Protein AF-A0A660LJW1-F1 (afdb_monomer)

Radius of gyration: 33.24 Å; Cα contacts (8 Å, |Δi|>4): 569; chains: 1; bounding box: 68×83×98 Å

Organism: NCBI:txid166793

Foldseek 3Di:
DDDDDDDAQAQDPPPDDPLSQLVSVCVVVVHDSVVSVVVLVVVCVVVHVSVVVSVVSSLPHYYDDDDPDPPNVVVVVVVCVVVVVVVVLQVLLVVLLVCLQQVNNVVLVVVLVVLVVVCVVCCVPPPDDCSCSSSCSNCVNSVVCVVVVNHAHCDQDEDEAEEAELVVQQVDAAEGRNYEYEYEDQNHDFDQEEEREHHYAYELAAYEYEYHQQADEWEKEKEAEDQVLLVVSCVVVVHPDSDAADAADQADQFDWDADPVNRIIITTHDPDQWDGGYYYYYHYYYSRYYYYYYYDYPPDDCVVPVQPPHDQQDQDDQDDCPPHDPVVSVVSNVVSVVSRVVSVVVNVVRVVRRNTNGDDPPPPPPPPD

InterPro domains:
  IPR007168 Phage shock protein, PspC, N-terminal [PF04024] (8-64)

Sequence (369 aa):
MDEGLPTPITRPRRGRVLGGVCAGLATRWGVPAGRVRLGFVAAGLCFGLGALVYLAAWLIFPAESEDGVTPGQRGIVLLAQTCGALLGLATLAGAGTLATLFGFGWVVVALAAAILVGTLAGWSRLGPSWALLPIGALVLPSAALAVGGVQVDPSTSSVAYSPRAYTELDDQTYKSGLGLLTLDLRDTQLPASGTIDVKVRAGVRRTLVALPHDRCVRVEVVSHAIPDLLQLGALLVGRGTTATPSPVLFNGPGRVAGDQNGSTITFTGPERPVRPGPTLKIDYETAGGELIVRDYPDDVEPRSTPDWPGYRVYVEDRPDTTGLSKAEARRILREWRVRRDEQVEDKARVDRLMDGPCSVPVETRRKRR

pLDDT: mean 73.71, std 15.0, range [37.62, 96.62]

Mean predicted aligned error: 15.89 Å

Solvent-accessible surface area (backbone atoms only — not comparable to full-atom values): 20376 Å² total; per-residue (Å²): 135,85,82,78,74,82,77,77,71,49,30,52,84,79,90,52,88,65,93,12,47,45,52,24,53,16,66,74,71,76,44,66,43,68,59,52,46,52,52,38,52,55,33,29,71,60,83,44,48,21,56,54,53,50,51,50,53,60,67,71,45,56,69,85,82,85,76,102,58,72,68,66,59,60,51,50,51,52,47,52,50,49,52,49,48,52,51,49,34,52,49,41,24,53,50,21,34,55,34,27,30,51,68,42,41,64,58,47,52,52,50,38,47,52,53,48,52,55,45,62,75,39,42,92,78,70,57,85,79,69,70,52,50,56,39,47,35,28,44,54,57,22,50,53,39,60,74,66,66,55,65,46,51,76,47,63,58,69,41,75,47,68,54,61,43,53,70,61,38,60,78,42,76,49,72,19,22,57,10,37,30,36,40,40,39,52,78,28,53,67,63,77,59,59,78,44,54,34,41,35,44,41,22,51,31,50,34,39,38,36,32,38,45,90,48,28,68,43,45,34,36,41,37,41,56,48,72,72,43,17,52,52,28,16,61,76,72,70,46,97,58,65,69,76,54,73,61,47,64,57,42,48,82,44,52,79,47,65,47,99,82,69,42,40,40,37,41,35,42,45,88,60,80,55,52,82,36,20,32,42,37,35,44,36,37,35,19,50,22,36,41,38,39,36,57,40,52,93,91,51,57,58,88,86,45,68,58,63,95,56,73,90,60,76,63,74,75,86,79,86,53,83,95,53,54,78,68,56,39,52,50,53,57,49,58,50,46,58,54,37,54,53,36,50,52,50,23,55,55,41,53,66,65,47,38,46,50,34,52,53,79,79,75,73,77,72,75,87,120

Secondary structure (DSSP, 8-state):
----PPPP--B-STT-SSTTHHHHHHHHHTS-HHHHHHHHHHHHHTTTHHHHHHHHHHHHSPBP--SSS-HHHHHHHHHHHHHHHHHHHHHHHHHHHHHHHTT-HHHHHHHHHHHHHHHHHTHHHH-SSSTHHHHHHHHHHHHHHHHTT-------S-EEE--SBTHHHHH-EEE-TTS-EEEE-TT-B--SSSEEEEEEEE-SS-EEEEEESSS--EEEEEEEE-HHHHHHHHHHHT-S--PPPPPEESSS--EEEE-TTSSEEEEE--SS-B-S--EEEEEEEESSPPEEEEEE-TTS-TTT-TTTT-SPP-PPPPPP-TT--HHHHHHHHHHHHHHHHHHHHHHHHHHHHHTTTTBPP--------

Nearest PDB structures (foldseek):
  7b9f-assembly1_X  TM=2.960E-01  e=8.527E+00  Mycobacterium xenopi RIVM700367

Structure (mmCIF, N/CA/C/O backbone):
data_AF-A0A660LJW1-F1
#
_entry.id   AF-A0A660LJW1-F1
#
loop_
_atom_site.group_PDB
_atom_site.id
_atom_site.type_symbol
_atom_site.label_atom_id
_atom_site.label_alt_id
_atom_site.label_comp_id
_atom_site.label_asym_id
_atom_site.label_entity_id
_atom_site.label_seq_id
_atom_site.pdbx_PDB_ins_code
_atom_site.Cartn_x
_atom_site.Cartn_y
_atom_site.Cartn_z
_atom_site.occupancy
_atom_site.B_iso_or_equiv
_atom_site.auth_seq_id
_atom_site.auth_comp_id
_atom_site.auth_asym_id
_atom_site.auth_atom_id
_atom_site.pdbx_PDB_model_num
ATOM 1 N N . MET A 1 1 ? 41.581 60.548 -31.217 1.00 37.62 1 MET A N 1
ATOM 2 C CA . MET A 1 1 ? 40.989 59.836 -30.068 1.00 37.62 1 MET A CA 1
ATOM 3 C C . MET A 1 1 ? 40.081 58.787 -30.673 1.00 37.62 1 MET A C 1
ATOM 5 O O . MET A 1 1 ? 38.938 59.098 -30.968 1.00 37.62 1 MET A O 1
ATOM 9 N N . ASP A 1 2 ? 40.634 57.615 -30.980 1.00 43.56 2 ASP A N 1
ATOM 10 C CA . ASP A 1 2 ? 39.847 56.482 -31.467 1.00 43.56 2 ASP A CA 1
ATOM 11 C C . ASP A 1 2 ? 39.242 55.788 -30.244 1.00 43.56 2 ASP A C 1
ATOM 13 O O . ASP A 1 2 ? 39.948 55.119 -29.486 1.00 43.56 2 ASP A O 1
ATOM 17 N N . GLU A 1 3 ? 37.950 56.005 -30.000 1.00 49.44 3 GLU A N 1
ATOM 18 C CA . GLU A 1 3 ? 37.189 55.198 -29.047 1.00 49.44 3 GLU A CA 1
ATOM 19 C C . GLU A 1 3 ? 37.073 53.773 -29.602 1.00 49.44 3 GLU A C 1
ATOM 21 O O . GLU A 1 3 ? 36.350 53.503 -30.562 1.00 49.44 3 GLU A O 1
ATOM 26 N N . GLY A 1 4 ? 37.835 52.854 -29.007 1.00 47.69 4 GLY A N 1
ATOM 27 C CA . GLY A 1 4 ? 37.787 51.433 -29.321 1.00 47.69 4 GLY A CA 1
ATOM 28 C C . GLY A 1 4 ? 36.419 50.847 -28.983 1.00 47.69 4 GLY A C 1
ATOM 29 O O . GLY A 1 4 ? 36.079 50.672 -27.813 1.00 47.69 4 GLY A O 1
ATOM 30 N N . LEU A 1 5 ? 35.644 50.509 -30.013 1.00 51.53 5 LEU A N 1
ATOM 31 C CA . LEU A 1 5 ? 34.421 49.726 -29.861 1.00 51.53 5 LEU A CA 1
ATOM 32 C C . LEU A 1 5 ? 34.746 48.372 -29.194 1.00 51.53 5 LEU A C 1
ATOM 34 O O . LEU A 1 5 ? 35.740 47.734 -29.559 1.00 51.53 5 LEU A O 1
ATOM 38 N N . PRO A 1 6 ? 33.926 47.901 -28.234 1.00 52.47 6 PRO A N 1
ATOM 39 C CA . PRO A 1 6 ? 34.160 46.637 -27.547 1.00 52.47 6 PRO A CA 1
ATOM 40 C C . PRO A 1 6 ? 34.146 45.476 -28.547 1.00 52.47 6 PRO A C 1
ATOM 42 O O . PRO A 1 6 ? 33.169 45.262 -29.266 1.00 52.47 6 PRO A O 1
ATOM 45 N N . THR A 1 7 ? 35.238 44.714 -28.586 1.00 59.91 7 THR A N 1
ATOM 46 C CA . THR A 1 7 ? 35.383 43.559 -29.473 1.00 59.91 7 THR A CA 1
ATOM 47 C C . THR A 1 7 ? 34.327 42.494 -29.141 1.00 59.91 7 THR A C 1
ATOM 49 O O . THR A 1 7 ? 34.194 42.092 -27.978 1.00 59.91 7 THR A O 1
ATOM 52 N N . PRO A 1 8 ? 33.550 42.017 -30.134 1.00 54.56 8 PRO A N 1
ATOM 53 C CA . PRO A 1 8 ? 32.599 40.933 -29.931 1.00 54.56 8 PRO A CA 1
ATOM 54 C C . PRO A 1 8 ? 33.313 39.689 -29.407 1.00 54.56 8 PRO A C 1
ATOM 56 O O . PRO A 1 8 ? 34.402 39.344 -29.863 1.00 54.56 8 PRO A O 1
ATOM 59 N N . ILE A 1 9 ? 32.696 38.990 -28.456 1.00 52.69 9 ILE A N 1
ATOM 60 C CA . ILE A 1 9 ? 33.258 37.747 -27.931 1.00 52.69 9 ILE A CA 1
ATOM 61 C C . ILE A 1 9 ? 33.180 36.656 -29.011 1.00 52.69 9 ILE A C 1
ATOM 63 O O . ILE A 1 9 ? 32.121 36.111 -29.323 1.00 52.69 9 ILE A O 1
ATOM 67 N N . THR A 1 10 ? 34.321 36.362 -29.620 1.00 55.28 10 THR A N 1
ATOM 68 C CA . THR A 1 10 ? 34.479 35.302 -30.616 1.00 55.28 10 THR A CA 1
ATOM 69 C C . THR A 1 10 ? 35.033 34.045 -29.950 1.00 55.28 10 THR A C 1
ATOM 71 O O . THR A 1 10 ? 35.616 34.091 -28.863 1.00 55.28 10 THR A O 1
ATOM 74 N N . ARG A 1 11 ? 34.812 32.877 -30.563 1.00 55.47 11 ARG A N 1
ATOM 75 C CA . ARG A 1 11 ? 35.384 31.605 -30.093 1.00 55.47 11 ARG A CA 1
ATOM 76 C C . ARG A 1 11 ? 36.702 31.314 -30.827 1.00 55.47 11 ARG A C 1
ATOM 78 O O . ARG A 1 11 ? 36.644 30.797 -31.945 1.00 55.47 11 ARG A O 1
ATOM 85 N N . PRO A 1 12 ? 37.878 31.603 -30.232 1.00 58.91 12 PRO A N 1
ATOM 86 C CA . PRO A 1 12 ? 39.160 31.480 -30.924 1.00 58.91 12 PRO A CA 1
ATOM 87 C C . PRO A 1 12 ? 39.506 30.019 -31.251 1.00 58.91 12 PRO A C 1
ATOM 89 O O . PRO A 1 12 ? 39.289 29.104 -30.449 1.00 58.91 12 PRO A O 1
ATOM 92 N N . ARG A 1 13 ? 40.072 29.785 -32.445 1.00 54.31 13 ARG A N 1
ATOM 93 C CA . ARG A 1 13 ? 40.434 28.436 -32.931 1.00 54.31 13 ARG A CA 1
ATOM 94 C C . ARG A 1 13 ? 41.690 27.856 -32.260 1.00 54.31 13 ARG A C 1
ATOM 96 O O . ARG A 1 13 ? 41.820 26.635 -32.181 1.00 54.31 13 ARG A O 1
ATOM 103 N N . ARG A 1 14 ? 42.601 28.698 -31.758 1.00 46.12 14 ARG A N 1
ATOM 104 C CA . ARG A 1 14 ? 43.892 28.287 -31.171 1.00 46.12 14 ARG A CA 1
ATOM 105 C C . ARG A 1 14 ? 43.759 28.094 -29.650 1.00 46.12 14 ARG A C 1
ATOM 107 O O . ARG A 1 14 ? 43.280 28.985 -28.960 1.00 46.12 14 ARG A O 1
ATOM 114 N N . GLY A 1 15 ? 44.150 26.923 -29.127 1.00 51.28 15 GLY A N 1
ATOM 115 C CA . GLY A 1 15 ? 44.057 26.578 -27.691 1.00 51.28 15 GLY A CA 1
ATOM 116 C C . GLY A 1 15 ? 42.735 25.929 -27.228 1.00 51.28 15 GLY A C 1
ATOM 117 O O . GLY A 1 15 ? 42.490 25.807 -26.022 1.00 51.28 15 GLY A O 1
ATOM 118 N N . ARG A 1 16 ? 41.868 25.505 -28.164 1.00 50.56 16 ARG A N 1
ATOM 119 C CA . ARG A 1 16 ? 40.572 24.860 -27.873 1.00 50.56 16 ARG A CA 1
ATOM 120 C C . ARG A 1 16 ? 40.727 23.371 -27.531 1.00 50.56 16 ARG A C 1
ATOM 122 O O . ARG A 1 16 ? 41.454 22.659 -28.209 1.00 50.56 16 ARG A O 1
ATOM 129 N N . VAL A 1 17 ? 39.998 22.911 -26.512 1.00 53.66 17 VAL A N 1
ATOM 130 C CA . VAL A 1 17 ? 39.862 21.477 -26.168 1.00 53.66 17 VAL A CA 1
ATOM 131 C C . VAL A 1 17 ? 38.429 21.012 -26.443 1.00 53.66 17 VAL A C 1
ATOM 133 O O . VAL A 1 17 ? 38.215 20.051 -27.164 1.00 53.66 17 VAL A O 1
ATOM 136 N N . LEU A 1 18 ? 37.438 21.775 -25.975 1.00 51.78 18 LEU A N 1
ATOM 137 C CA . LEU A 1 18 ? 36.019 21.628 -26.311 1.00 51.78 18 LEU A CA 1
ATOM 138 C C . LEU A 1 18 ? 35.507 23.002 -26.749 1.00 51.78 18 LEU A C 1
ATOM 140 O O . LEU A 1 18 ? 35.718 23.975 -26.026 1.00 51.78 18 LEU A O 1
ATOM 144 N N . GLY A 1 19 ? 34.939 23.114 -27.953 1.00 56.09 19 GLY A N 1
ATOM 145 C CA . GLY A 1 19 ? 34.103 24.232 -28.427 1.00 56.09 19 GLY A CA 1
ATOM 146 C C . GLY A 1 19 ? 34.627 25.681 -28.387 1.00 56.09 19 GLY A C 1
ATOM 147 O O . GLY A 1 19 ? 33.924 26.554 -28.877 1.00 56.09 19 GLY A O 1
ATOM 148 N N . GLY A 1 20 ? 35.796 25.978 -27.809 1.00 61.25 20 GLY A N 1
ATOM 149 C CA . GLY A 1 20 ? 36.365 27.330 -27.674 1.00 61.25 20 GLY A CA 1
ATOM 150 C C . GLY A 1 20 ? 35.711 28.237 -26.616 1.00 61.25 20 GLY A C 1
ATOM 151 O O . GLY A 1 20 ? 36.158 29.364 -26.444 1.00 61.25 20 GLY A O 1
ATOM 152 N N . VAL A 1 21 ? 34.697 27.770 -25.871 1.00 66.12 21 VAL A N 1
ATOM 153 C CA . VAL A 1 21 ? 33.864 28.609 -24.973 1.00 66.12 21 VAL A CA 1
ATOM 154 C C . VAL A 1 21 ? 34.627 29.102 -23.744 1.00 66.12 21 VAL A C 1
ATOM 156 O O . VAL A 1 21 ? 34.670 30.302 -23.495 1.00 66.12 21 VAL A O 1
ATOM 159 N N . CYS A 1 22 ? 35.304 28.209 -23.009 1.00 65.12 22 CYS A N 1
ATOM 160 C CA . CYS A 1 22 ? 36.136 28.621 -21.869 1.00 65.12 22 CYS A CA 1
ATOM 161 C C . CYS A 1 22 ? 37.319 29.495 -22.303 1.00 65.12 22 CYS A C 1
ATOM 163 O O . CYS A 1 22 ? 37.795 30.287 -21.503 1.00 65.12 22 CYS A O 1
ATOM 165 N N . ALA A 1 23 ? 37.804 29.335 -23.541 1.00 63.12 23 ALA A N 1
ATOM 166 C CA . ALA A 1 23 ? 38.873 30.164 -24.090 1.00 63.12 23 ALA A CA 1
ATOM 167 C C . ALA A 1 23 ? 38.353 31.569 -24.439 1.00 63.12 23 ALA A C 1
ATOM 169 O O . ALA A 1 23 ? 38.979 32.542 -24.047 1.00 63.12 23 ALA A O 1
ATOM 170 N N . GLY A 1 24 ? 37.170 31.682 -25.055 1.00 66.56 24 GLY A N 1
ATOM 171 C CA . GLY A 1 24 ? 36.518 32.970 -25.319 1.00 66.56 24 GLY A CA 1
ATOM 172 C C . GLY A 1 24 ? 36.139 33.734 -24.043 1.00 66.56 24 GLY A C 1
ATOM 173 O O . GLY A 1 24 ? 36.401 34.931 -23.944 1.00 66.56 24 GLY A O 1
ATOM 174 N N . LEU A 1 25 ? 35.601 33.045 -23.024 1.00 67.50 25 LEU A N 1
ATOM 175 C CA . LEU A 1 25 ? 35.325 33.641 -21.704 1.00 67.50 25 LEU A CA 1
ATOM 176 C C . LEU A 1 25 ? 36.611 34.089 -20.992 1.00 67.50 25 LEU A C 1
ATOM 178 O O . LEU A 1 25 ? 36.651 35.169 -20.411 1.00 67.50 25 LEU A O 1
ATOM 182 N N . ALA A 1 26 ? 37.670 33.278 -21.062 1.00 66.88 26 ALA A N 1
ATOM 183 C CA . ALA A 1 26 ? 38.978 33.591 -20.490 1.00 66.88 26 ALA A CA 1
ATOM 184 C C . ALA A 1 26 ? 39.617 34.832 -21.126 1.00 66.88 26 ALA A C 1
ATOM 186 O O . ALA A 1 26 ? 40.123 35.690 -20.408 1.00 66.88 26 ALA A O 1
ATOM 187 N N . THR A 1 27 ? 39.540 34.959 -22.454 1.00 69.00 27 THR A N 1
ATOM 188 C CA . THR A 1 27 ? 40.041 36.131 -23.183 1.00 69.00 27 THR A CA 1
ATOM 189 C C . THR A 1 27 ? 39.244 37.391 -22.847 1.00 69.00 27 THR A C 1
ATOM 191 O O . THR A 1 27 ? 39.839 38.452 -22.692 1.00 69.00 27 THR A O 1
ATOM 194 N N . ARG A 1 28 ? 37.920 37.284 -22.660 1.00 65.25 28 ARG A N 1
ATOM 195 C CA . ARG A 1 28 ? 37.071 38.429 -22.290 1.00 65.25 28 ARG A CA 1
ATOM 196 C C . ARG A 1 28 ? 37.267 38.895 -20.846 1.00 65.25 28 ARG A C 1
ATOM 198 O O . ARG A 1 28 ? 37.191 40.089 -20.585 1.00 65.25 28 ARG A O 1
ATOM 205 N N . TRP A 1 29 ? 37.490 37.974 -19.911 1.00 68.75 29 TRP A N 1
ATOM 206 C CA . TRP A 1 29 ? 37.665 38.296 -18.488 1.00 68.75 29 TRP A CA 1
ATOM 207 C C . TRP A 1 29 ? 39.131 38.418 -18.049 1.00 68.75 29 TRP A C 1
ATOM 209 O O . TRP A 1 29 ? 39.391 38.650 -16.872 1.00 68.75 29 TRP A O 1
ATOM 219 N N . GLY A 1 30 ? 40.095 38.248 -18.961 1.00 66.12 30 GLY A N 1
ATOM 220 C CA . GLY A 1 30 ? 41.529 38.366 -18.665 1.00 66.12 30 GLY A CA 1
ATOM 221 C C . GLY A 1 30 ? 42.071 37.309 -17.693 1.00 66.12 30 GLY A C 1
ATOM 222 O O . GLY A 1 30 ? 43.114 37.510 -17.076 1.00 66.12 30 GLY A O 1
ATOM 223 N N . VAL A 1 31 ? 41.372 36.182 -17.524 1.00 77.62 31 VAL A N 1
ATOM 224 C CA . VAL A 1 31 ? 41.742 35.101 -16.593 1.00 77.62 31 VAL A CA 1
ATOM 225 C C . VAL A 1 31 ? 42.247 33.863 -17.334 1.00 77.62 31 VAL A C 1
ATOM 227 O O . VAL A 1 31 ? 41.792 33.581 -18.439 1.00 77.62 31 VAL A O 1
ATOM 230 N N . PRO A 1 32 ? 43.139 33.049 -16.734 1.00 74.19 32 PRO A N 1
ATOM 231 C CA . PRO A 1 32 ? 43.607 31.812 -17.350 1.00 74.19 32 PRO A CA 1
ATOM 232 C C . PRO A 1 32 ? 42.457 30.834 -17.613 1.00 74.19 32 PRO A C 1
ATOM 234 O O . PRO A 1 32 ? 41.677 30.517 -16.710 1.00 74.19 32 PRO A O 1
ATOM 237 N N . ALA A 1 33 ? 42.409 30.264 -18.821 1.00 67.81 33 ALA A N 1
ATOM 238 C CA . ALA A 1 33 ? 41.360 29.330 -19.241 1.00 67.81 33 ALA A CA 1
ATOM 239 C C . ALA A 1 33 ? 41.223 28.092 -18.334 1.00 67.81 33 ALA A C 1
ATOM 241 O O . ALA A 1 33 ? 40.142 27.511 -18.254 1.00 67.81 33 ALA A O 1
ATOM 242 N N . GLY A 1 34 ? 42.285 27.710 -17.615 1.00 71.56 34 GLY A N 1
ATOM 243 C CA . GLY A 1 34 ? 42.247 26.640 -16.614 1.00 71.56 34 GLY A CA 1
ATOM 244 C C . GLY A 1 34 ? 41.282 26.919 -15.455 1.00 71.56 34 GLY A C 1
ATOM 245 O O . GLY A 1 34 ? 40.525 26.030 -15.075 1.00 71.56 34 GLY A O 1
ATOM 246 N N . ARG A 1 35 ? 41.223 28.160 -14.948 1.00 70.88 35 ARG A N 1
ATOM 247 C CA . ARG A 1 35 ? 40.317 28.535 -13.844 1.00 70.88 35 ARG A CA 1
ATOM 248 C C . ARG A 1 35 ? 38.851 28.545 -14.283 1.00 70.88 35 ARG A C 1
ATOM 250 O O . ARG A 1 35 ? 37.991 28.057 -13.558 1.00 70.88 35 ARG A O 1
ATOM 257 N N . VAL A 1 36 ? 38.577 29.012 -15.503 1.00 70.31 36 VAL A N 1
ATOM 258 C CA . VAL A 1 36 ? 37.226 28.999 -16.095 1.00 70.31 36 VAL A CA 1
ATOM 259 C C . VAL A 1 36 ? 36.734 27.562 -16.311 1.00 70.31 36 VAL A C 1
ATOM 261 O O . VAL A 1 36 ? 35.575 27.258 -16.048 1.00 70.31 36 VAL A O 1
ATOM 264 N N . ARG A 1 37 ? 37.618 26.649 -16.738 1.00 73.94 37 ARG A N 1
ATOM 265 C CA . ARG A 1 37 ? 37.298 25.215 -16.865 1.00 73.94 37 ARG A CA 1
ATOM 266 C C . ARG A 1 37 ? 36.974 24.585 -15.510 1.00 73.94 37 ARG A C 1
ATOM 268 O O . ARG A 1 37 ? 35.975 23.883 -15.410 1.00 73.94 37 ARG A O 1
ATOM 275 N N . LEU A 1 38 ? 37.773 24.872 -14.480 1.00 70.06 38 LEU A N 1
ATOM 276 C CA . LEU A 1 38 ? 37.543 24.353 -13.129 1.00 70.06 38 LEU A CA 1
ATOM 277 C C . LEU A 1 38 ? 36.191 24.819 -12.562 1.00 70.06 38 LEU A C 1
ATOM 279 O O . LEU A 1 38 ? 35.470 24.015 -11.983 1.00 70.06 38 LEU A O 1
ATOM 283 N N . GLY A 1 39 ? 35.806 26.076 -12.809 1.00 67.75 39 GLY A N 1
ATOM 284 C CA . GLY A 1 39 ? 34.490 26.600 -12.425 1.00 67.75 39 GLY A CA 1
ATOM 285 C C . GLY A 1 39 ? 33.321 25.866 -13.093 1.00 67.75 39 GLY A C 1
ATOM 286 O O . GLY A 1 39 ? 32.353 25.519 -12.424 1.00 67.75 39 GLY A O 1
ATOM 287 N N . PHE A 1 40 ? 33.426 25.554 -14.390 1.00 64.44 40 PHE A N 1
ATOM 288 C CA . PHE A 1 40 ? 32.404 24.777 -15.105 1.00 64.44 40 PHE A CA 1
ATOM 289 C C . PHE A 1 40 ? 32.314 23.323 -14.634 1.00 64.44 40 PHE A C 1
ATOM 291 O O . PHE A 1 40 ? 31.214 22.783 -14.541 1.00 64.44 40 PHE A O 1
ATOM 298 N N . VAL A 1 41 ? 33.448 22.696 -14.314 1.00 64.25 41 VAL A N 1
ATOM 299 C CA . VAL A 1 41 ? 33.479 21.335 -13.757 1.00 64.25 41 VAL A CA 1
ATOM 300 C C . VAL A 1 41 ? 32.855 21.311 -12.360 1.00 64.25 41 VAL A C 1
ATOM 302 O O . VAL A 1 41 ? 32.009 20.462 -12.092 1.00 64.25 41 VAL A O 1
ATOM 305 N N . ALA A 1 42 ? 33.182 22.280 -11.501 1.00 62.78 42 ALA A N 1
ATOM 306 C CA . ALA A 1 42 ? 32.566 22.416 -10.181 1.00 62.78 42 ALA A CA 1
ATOM 307 C C . ALA A 1 42 ? 31.045 22.656 -10.274 1.00 62.78 42 ALA A C 1
ATOM 309 O O . ALA A 1 42 ? 30.272 22.001 -9.580 1.00 62.78 42 ALA A O 1
ATOM 310 N N . ALA A 1 43 ? 30.593 23.515 -11.194 1.00 55.72 43 ALA A N 1
ATOM 311 C CA . ALA A 1 43 ? 29.168 23.733 -11.459 1.00 55.72 43 ALA A CA 1
ATOM 312 C C . ALA A 1 43 ? 28.473 22.520 -12.112 1.00 55.72 43 ALA A C 1
ATOM 314 O O . ALA A 1 43 ? 27.260 22.367 -12.004 1.00 55.72 43 ALA A O 1
ATOM 315 N N . GLY A 1 44 ? 29.214 21.660 -12.814 1.00 54.19 44 GLY A N 1
ATOM 316 C CA . GLY A 1 44 ? 28.711 20.390 -13.340 1.00 54.19 44 GLY A CA 1
ATOM 317 C C . GLY A 1 44 ? 28.499 19.346 -12.243 1.00 54.19 44 GLY A C 1
ATOM 318 O O . GLY A 1 44 ? 27.536 18.589 -12.300 1.00 54.19 44 GLY A O 1
ATOM 319 N N . LEU A 1 45 ? 29.346 19.341 -11.214 1.00 47.00 45 LEU A N 1
ATOM 320 C CA . LEU A 1 45 ? 29.197 18.460 -10.053 1.00 47.00 45 LEU A CA 1
ATOM 321 C C . LEU A 1 45 ? 28.027 18.884 -9.146 1.00 47.00 45 LEU A C 1
ATOM 323 O O . LEU A 1 45 ? 27.356 18.030 -8.574 1.00 47.00 45 LEU A O 1
ATOM 327 N N . CYS A 1 46 ? 27.712 20.180 -9.083 1.00 39.31 46 CYS A N 1
ATOM 328 C CA . CYS A 1 46 ? 26.512 20.696 -8.420 1.00 39.31 46 CYS A CA 1
ATOM 329 C C . CYS A 1 46 ? 25.287 20.650 -9.354 1.00 39.31 46 CYS A C 1
ATOM 331 O O . CYS A 1 46 ? 24.918 21.665 -9.939 1.00 39.31 46 CYS A O 1
ATOM 333 N N . PHE A 1 47 ? 24.638 19.486 -9.475 1.00 39.75 47 PHE A N 1
ATOM 334 C CA . PHE A 1 47 ? 23.391 19.284 -10.246 1.00 39.75 47 PHE A CA 1
ATOM 335 C C . PHE A 1 47 ? 23.505 19.359 -11.785 1.00 39.75 47 PHE A C 1
ATOM 337 O O . PHE A 1 47 ? 22.504 19.543 -12.473 1.00 39.75 47 PHE A O 1
ATOM 344 N N . GLY A 1 48 ? 24.695 19.207 -12.377 1.00 49.66 48 GLY A N 1
ATOM 345 C CA . GLY A 1 48 ? 24.844 19.186 -13.843 1.00 49.66 48 GLY A CA 1
ATOM 346 C C . GLY A 1 48 ? 24.670 20.549 -14.526 1.00 49.66 48 GLY A C 1
ATOM 347 O O . GLY A 1 48 ? 24.751 20.640 -15.754 1.00 49.66 48 GLY A O 1
ATOM 348 N N . LEU A 1 49 ? 24.488 21.627 -13.754 1.00 50.84 49 LEU A N 1
ATOM 349 C CA . LEU A 1 49 ? 24.201 22.972 -14.257 1.00 50.84 49 LEU A CA 1
ATOM 350 C C . LEU A 1 49 ? 25.333 23.513 -15.147 1.00 50.84 49 LEU A C 1
ATOM 352 O O . LEU A 1 49 ? 25.087 24.199 -16.139 1.00 50.84 49 LEU A O 1
ATOM 356 N N . GLY A 1 50 ? 26.581 23.152 -14.833 1.00 59.06 50 GLY A N 1
ATOM 357 C CA . GLY A 1 50 ? 27.757 23.533 -15.615 1.00 59.06 50 GLY A CA 1
ATOM 358 C C . GLY A 1 50 ? 27.699 23.060 -17.070 1.00 59.06 50 GLY A C 1
ATOM 359 O O . GLY A 1 50 ? 28.047 23.820 -17.971 1.00 59.06 50 GLY A O 1
ATOM 360 N N . ALA A 1 51 ? 27.190 21.853 -17.333 1.00 58.84 51 ALA A N 1
ATOM 361 C CA . ALA A 1 51 ? 27.036 21.350 -18.699 1.00 58.84 51 ALA A CA 1
ATOM 362 C C . ALA A 1 51 ? 25.976 22.141 -19.485 1.00 58.84 51 ALA A C 1
ATOM 364 O O . ALA A 1 51 ? 26.204 22.486 -20.646 1.00 58.84 51 ALA A O 1
ATOM 365 N N . LEU A 1 52 ? 24.859 22.496 -18.843 1.00 51.72 52 LEU A N 1
ATOM 366 C CA . LEU A 1 52 ? 23.777 23.271 -19.459 1.00 51.72 52 LEU A CA 1
ATOM 367 C C . LEU A 1 52 ? 24.208 24.707 -19.786 1.00 51.72 52 LEU A C 1
ATOM 369 O O . LEU A 1 52 ? 23.993 25.179 -20.902 1.00 51.72 52 LEU A O 1
ATOM 373 N N . VAL A 1 53 ? 24.878 25.388 -18.851 1.00 63.56 53 VAL A N 1
ATOM 374 C CA . VAL A 1 53 ? 25.395 26.750 -19.073 1.00 63.56 53 VAL A CA 1
ATOM 375 C C . VAL A 1 53 ? 26.487 26.750 -20.145 1.00 63.56 53 VAL A C 1
ATOM 377 O O . VAL A 1 53 ? 26.554 27.663 -20.969 1.00 63.56 53 VAL A O 1
ATOM 380 N N . TYR A 1 54 ? 27.320 25.708 -20.184 1.00 61.31 54 TYR A N 1
ATOM 381 C CA . TYR A 1 54 ? 28.353 25.566 -21.204 1.00 61.31 54 TYR A CA 1
ATOM 382 C C . TYR A 1 54 ? 27.743 25.385 -22.600 1.00 61.31 54 TYR A C 1
ATOM 384 O O . TYR A 1 54 ? 28.185 26.032 -23.548 1.00 61.31 54 TYR A O 1
ATOM 392 N N . LEU A 1 55 ? 26.692 24.568 -22.715 1.00 54.91 55 LEU A N 1
ATOM 393 C CA . LEU A 1 55 ? 25.900 24.397 -23.937 1.00 54.91 55 LEU A CA 1
ATOM 394 C C . LEU A 1 55 ? 25.217 25.701 -24.374 1.00 54.91 55 LEU A C 1
ATOM 396 O O . LEU A 1 55 ? 25.267 26.041 -25.554 1.00 54.91 55 LEU A O 1
ATOM 400 N N . ALA A 1 56 ? 24.653 26.472 -23.440 1.00 56.81 56 ALA A N 1
ATOM 401 C CA . ALA A 1 56 ? 24.043 27.770 -23.735 1.00 56.81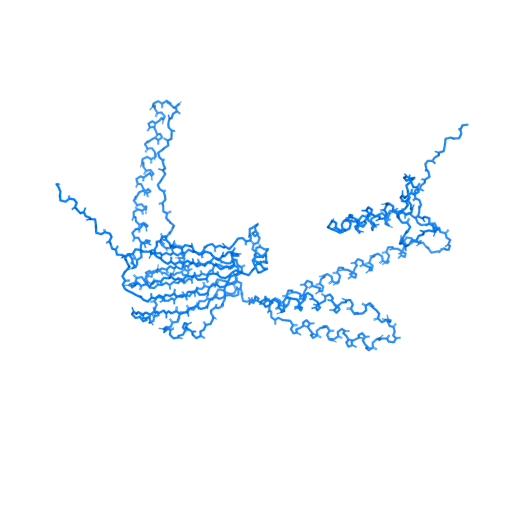 56 ALA A CA 1
ATOM 402 C C . ALA A 1 56 ? 25.075 28.797 -24.240 1.00 56.81 56 ALA A C 1
ATOM 404 O O . ALA A 1 56 ? 24.865 29.457 -25.255 1.00 56.81 56 ALA A O 1
ATOM 405 N N . ALA A 1 57 ? 26.244 28.889 -23.603 1.00 59.59 57 ALA A N 1
ATOM 406 C CA . ALA A 1 57 ? 27.334 29.747 -24.069 1.00 59.59 57 ALA A CA 1
ATOM 407 C C . ALA A 1 57 ? 27.914 29.270 -25.418 1.00 59.59 57 ALA A C 1
ATOM 409 O O . ALA A 1 57 ? 28.334 30.075 -26.253 1.00 59.59 57 ALA A O 1
ATOM 410 N N . TRP A 1 58 ? 27.890 27.958 -25.669 1.00 59.44 58 TRP A N 1
ATOM 411 C CA . TRP A 1 58 ? 28.228 27.360 -26.960 1.00 59.44 58 TRP A CA 1
ATOM 412 C C . TRP A 1 58 ? 27.169 27.633 -28.045 1.00 59.44 58 TRP A C 1
ATOM 414 O O . TRP A 1 58 ? 27.497 27.547 -29.224 1.00 59.44 58 TRP A O 1
ATOM 424 N N . LEU A 1 59 ? 25.935 27.992 -27.690 1.00 52.53 59 LEU A N 1
ATOM 425 C CA . LEU A 1 59 ? 24.872 28.387 -28.621 1.00 52.53 59 LEU A CA 1
ATOM 426 C C . LEU A 1 59 ? 24.984 29.866 -29.030 1.00 52.53 59 LEU A C 1
ATOM 428 O O . LEU A 1 59 ? 24.713 30.211 -30.176 1.00 52.53 59 LEU A O 1
ATOM 432 N N . ILE A 1 60 ? 25.407 30.731 -28.101 1.00 53.97 60 ILE A N 1
ATOM 433 C CA . ILE A 1 60 ? 25.349 32.195 -28.260 1.00 53.97 60 ILE A CA 1
ATOM 434 C C . ILE A 1 60 ? 26.554 32.767 -29.026 1.00 53.97 60 ILE A C 1
ATOM 436 O O . ILE A 1 60 ? 26.398 33.722 -29.784 1.00 53.97 60 ILE A O 1
ATOM 440 N N . PHE A 1 61 ? 27.766 32.228 -28.850 1.00 56.81 61 PHE A N 1
ATOM 441 C CA . PHE A 1 61 ? 28.966 32.864 -29.418 1.00 56.81 61 PHE A CA 1
ATOM 442 C C . PHE A 1 61 ? 29.269 32.399 -30.850 1.00 56.81 61 PHE A C 1
ATOM 444 O O . PHE A 1 61 ? 29.330 31.206 -31.083 1.00 56.81 61 PHE A O 1
ATOM 451 N N . PRO A 1 62 ? 29.528 33.251 -31.845 1.00 51.38 62 PRO A N 1
ATOM 452 C CA . PRO A 1 62 ? 29.883 32.797 -33.196 1.00 51.38 62 PRO A CA 1
ATOM 453 C C . PRO A 1 62 ? 31.321 32.236 -33.283 1.00 51.38 62 PRO A C 1
ATOM 455 O O . PRO A 1 62 ? 32.196 32.590 -32.487 1.00 51.38 62 PRO A O 1
ATOM 458 N N . ALA A 1 63 ? 31.569 31.331 -34.239 1.00 52.81 63 ALA A N 1
ATOM 459 C CA . ALA A 1 63 ? 32.898 30.780 -34.538 1.00 52.81 63 ALA A CA 1
ATOM 460 C C . ALA A 1 63 ? 33.507 31.458 -35.780 1.00 52.81 63 ALA A C 1
ATOM 462 O O . ALA A 1 63 ? 32.804 31.704 -36.753 1.00 52.81 63 ALA A O 1
ATOM 463 N N . GLU A 1 64 ? 34.812 31.732 -35.753 1.00 49.25 64 GLU A N 1
ATOM 464 C CA . GLU A 1 64 ? 35.575 32.389 -36.832 1.00 49.25 64 GLU A CA 1
ATOM 465 C C . GLU A 1 64 ? 35.636 31.490 -38.092 1.00 49.25 64 GLU A C 1
ATOM 467 O O . GLU A 1 64 ? 35.910 30.289 -37.961 1.00 49.25 64 GLU A O 1
ATOM 472 N N . SER A 1 65 ? 35.334 32.018 -39.288 1.00 46.28 65 SER A N 1
ATOM 473 C CA . SER A 1 65 ? 34.977 31.259 -40.510 1.00 46.28 65 SER A CA 1
ATOM 474 C C . SER A 1 65 ? 35.950 31.412 -41.690 1.00 46.28 65 SER A C 1
ATOM 476 O O . SER A 1 65 ? 36.364 32.529 -41.965 1.00 46.28 65 SER A O 1
ATOM 478 N N . GLU A 1 66 ? 36.151 30.327 -42.451 1.00 45.25 66 GLU A N 1
ATOM 479 C CA . GLU A 1 66 ? 36.337 30.301 -43.918 1.00 45.25 66 GLU A CA 1
ATOM 480 C C . GLU A 1 66 ? 35.586 29.053 -44.449 1.00 45.25 66 GLU A C 1
ATOM 482 O O . GLU A 1 66 ? 35.425 28.087 -43.697 1.00 45.25 66 GLU A O 1
ATOM 487 N N . ASP A 1 67 ? 35.106 29.123 -45.697 1.00 43.91 67 ASP A N 1
ATOM 488 C CA . ASP A 1 67 ? 34.313 28.159 -46.494 1.00 43.91 67 ASP A CA 1
ATOM 489 C C . ASP A 1 67 ? 32.771 28.268 -46.425 1.00 43.91 67 ASP A C 1
ATOM 491 O O . ASP A 1 67 ? 32.123 28.052 -45.399 1.00 43.91 67 ASP A O 1
ATOM 495 N N . GLY A 1 68 ? 32.186 28.603 -47.585 1.00 48.72 68 GLY A N 1
ATOM 496 C CA . GLY A 1 68 ? 30.807 29.044 -47.838 1.00 48.72 68 GLY A CA 1
ATOM 497 C C . GLY A 1 68 ? 29.691 28.009 -47.670 1.00 48.72 68 GLY A C 1
ATOM 498 O O . GLY A 1 68 ? 28.866 27.824 -48.560 1.00 48.72 68 GLY A O 1
ATOM 499 N N . VAL A 1 69 ? 29.606 27.384 -46.500 1.00 50.66 69 VAL A N 1
ATOM 500 C CA . VAL A 1 69 ? 28.366 26.778 -46.002 1.00 50.66 69 VAL A CA 1
ATOM 501 C C . VAL A 1 69 ? 27.960 27.550 -44.759 1.00 50.66 69 VAL A C 1
ATOM 503 O O . VAL A 1 69 ? 28.764 27.640 -43.837 1.00 50.66 69 VAL A O 1
ATOM 506 N N . THR A 1 70 ? 26.738 28.094 -44.711 1.00 50.69 70 THR A N 1
ATOM 507 C CA . THR A 1 70 ? 26.206 28.859 -43.568 1.00 50.69 70 THR A CA 1
ATOM 508 C C . THR A 1 70 ? 26.462 28.096 -42.254 1.00 50.69 70 THR A C 1
ATOM 510 O O . THR A 1 70 ? 25.784 27.100 -41.975 1.00 50.69 70 THR A O 1
ATOM 513 N N . PRO A 1 71 ? 27.437 28.520 -41.421 1.00 49.97 71 PRO A N 1
ATOM 514 C CA . PRO A 1 71 ? 27.938 27.707 -40.305 1.00 49.97 71 PRO A CA 1
ATOM 515 C C . PRO A 1 71 ? 26.880 27.429 -39.228 1.00 49.97 71 PRO A C 1
ATOM 517 O O . PRO A 1 71 ? 26.930 26.402 -38.550 1.00 49.97 71 PRO A O 1
ATOM 520 N N . GLY A 1 72 ? 25.880 28.310 -39.109 1.00 52.88 72 GLY A N 1
ATOM 521 C CA . GLY A 1 72 ? 24.760 28.153 -38.180 1.00 52.88 72 GLY A CA 1
ATOM 522 C C . GLY A 1 72 ? 23.867 26.951 -38.492 1.00 52.88 72 GLY A C 1
ATOM 523 O O . GLY A 1 72 ? 23.367 26.308 -37.577 1.00 52.88 72 GLY A O 1
ATOM 524 N N . GLN A 1 73 ? 23.720 26.572 -39.763 1.00 48.84 73 GLN A N 1
ATOM 525 C CA . GLN A 1 73 ? 22.755 25.550 -40.176 1.00 48.84 73 GLN A CA 1
ATOM 526 C C . GLN A 1 73 ? 23.240 24.131 -39.841 1.00 48.84 73 GLN A C 1
ATOM 528 O O . GLN A 1 73 ? 22.465 23.310 -39.361 1.00 48.84 73 GLN A O 1
ATOM 533 N N . ARG A 1 74 ? 24.546 23.857 -39.983 1.00 49.56 74 ARG A N 1
ATOM 534 C CA . ARG A 1 74 ? 25.155 22.582 -39.551 1.00 49.56 74 ARG A CA 1
ATOM 535 C C . ARG A 1 74 ? 25.196 22.448 -38.025 1.00 49.56 74 ARG A C 1
ATOM 537 O O . ARG A 1 74 ? 24.975 21.356 -37.514 1.00 49.56 74 ARG A O 1
ATOM 544 N N . GLY A 1 75 ? 25.432 23.549 -37.305 1.00 53.44 75 GLY A N 1
ATOM 545 C CA . GLY A 1 75 ? 25.411 23.576 -35.838 1.00 53.44 75 GLY A CA 1
ATOM 546 C C . GLY A 1 75 ? 24.014 23.339 -35.261 1.00 53.44 75 GLY A C 1
ATOM 547 O O . GLY A 1 75 ? 23.866 22.534 -34.347 1.00 53.44 75 GLY A O 1
ATOM 548 N N . ILE A 1 76 ? 22.989 23.972 -35.841 1.00 54.72 76 ILE A N 1
ATOM 549 C CA . ILE A 1 76 ? 21.584 23.772 -35.458 1.00 54.72 76 ILE A CA 1
ATOM 550 C C . ILE A 1 76 ? 21.140 22.336 -35.749 1.00 54.72 76 ILE A C 1
ATOM 552 O O . ILE A 1 76 ? 20.497 21.725 -34.902 1.00 54.72 76 ILE A O 1
ATOM 556 N N . VAL A 1 77 ? 21.517 21.763 -36.899 1.00 54.03 77 VAL A N 1
ATOM 557 C CA . VAL A 1 77 ? 21.174 20.371 -37.238 1.00 54.03 77 VAL A CA 1
ATOM 558 C C . VAL A 1 77 ? 21.858 19.379 -36.294 1.00 54.03 77 VAL A C 1
ATOM 560 O O . VAL A 1 77 ? 21.193 18.481 -35.789 1.00 54.03 77 VAL A O 1
ATOM 563 N N . LEU A 1 78 ? 23.147 19.561 -35.986 1.00 56.47 78 LEU A N 1
ATOM 564 C CA . LEU A 1 78 ? 23.859 18.710 -35.024 1.00 56.47 78 LEU A CA 1
ATOM 565 C C . LEU A 1 78 ? 23.280 18.832 -33.609 1.00 56.47 78 LEU A C 1
ATOM 567 O O . LEU A 1 78 ? 23.134 17.823 -32.931 1.00 56.47 78 LEU A O 1
ATOM 571 N N . LEU A 1 79 ? 22.912 20.040 -33.173 1.00 51.38 79 LEU A N 1
ATOM 572 C CA . LEU A 1 79 ? 22.279 20.277 -31.873 1.00 51.38 79 LEU A CA 1
ATOM 573 C C . LEU A 1 79 ? 20.873 19.663 -31.802 1.00 51.38 79 LEU A C 1
ATOM 575 O O . LEU A 1 79 ? 20.527 19.022 -30.816 1.00 51.38 79 LEU A O 1
ATOM 579 N N . ALA A 1 80 ? 20.067 19.815 -32.853 1.00 58.00 80 ALA A N 1
ATOM 580 C CA . ALA A 1 80 ? 18.747 19.199 -32.935 1.00 58.00 80 ALA A CA 1
ATOM 581 C C . ALA A 1 80 ? 18.848 17.665 -32.922 1.00 58.00 80 ALA A C 1
ATOM 583 O O . ALA A 1 80 ? 18.056 16.999 -32.259 1.00 58.00 80 ALA A O 1
ATOM 584 N N . GLN A 1 81 ? 19.862 17.105 -33.588 1.00 63.94 81 GLN A N 1
ATOM 585 C CA . GLN A 1 81 ? 20.139 15.669 -33.586 1.00 63.94 81 GLN A CA 1
ATOM 586 C C . GLN A 1 81 ? 20.629 15.168 -32.224 1.00 63.94 81 GLN A C 1
ATOM 588 O O . GLN A 1 81 ? 20.171 14.120 -31.780 1.00 63.94 81 GLN A O 1
ATOM 593 N N . THR A 1 82 ? 21.508 15.895 -31.527 1.00 64.69 82 THR A N 1
ATOM 594 C CA . THR A 1 82 ? 21.977 15.483 -30.194 1.00 64.69 82 THR A CA 1
ATOM 595 C C . THR A 1 82 ? 20.905 15.657 -29.125 1.00 64.69 82 THR A C 1
ATOM 597 O O . THR A 1 82 ? 20.737 14.759 -28.306 1.00 64.69 82 THR A O 1
ATOM 600 N N . CYS A 1 83 ? 20.126 16.743 -29.146 1.00 61.78 83 CYS A N 1
ATOM 601 C CA . CYS A 1 83 ? 18.971 16.914 -28.263 1.00 61.78 83 CYS A CA 1
ATOM 602 C C . CYS A 1 83 ? 17.900 15.853 -28.533 1.00 61.78 83 CYS A C 1
ATOM 604 O O . CYS A 1 83 ? 17.394 15.255 -27.587 1.00 61.78 83 CYS A O 1
ATOM 606 N N . GLY A 1 84 ? 17.599 15.571 -29.804 1.00 62.19 84 GLY A N 1
ATOM 607 C CA . GLY A 1 84 ? 16.682 14.501 -30.193 1.00 62.19 84 GLY A CA 1
ATOM 608 C C . GLY A 1 84 ? 17.176 13.122 -29.749 1.00 62.19 84 GLY A C 1
ATOM 609 O O . GLY A 1 84 ? 16.400 12.346 -29.200 1.00 62.19 84 GLY A O 1
ATOM 610 N N . ALA A 1 85 ? 18.472 12.838 -29.903 1.00 68.75 85 ALA A N 1
ATOM 611 C CA . ALA A 1 85 ? 19.077 11.590 -29.449 1.00 68.75 85 ALA A CA 1
ATOM 612 C C . ALA A 1 85 ? 19.047 11.460 -27.920 1.00 68.75 85 ALA A C 1
ATOM 614 O O . ALA A 1 85 ? 18.667 10.413 -27.412 1.00 68.75 85 ALA A O 1
ATOM 615 N N . LEU A 1 86 ? 19.387 12.515 -27.173 1.00 68.00 86 LEU A N 1
ATOM 616 C CA . LEU A 1 86 ? 19.339 12.504 -25.708 1.00 68.00 86 LEU A CA 1
ATOM 617 C C . LEU A 1 86 ? 17.909 12.359 -25.182 1.00 68.00 86 LEU A C 1
ATOM 619 O O . LEU A 1 86 ? 17.683 11.584 -24.257 1.00 68.00 86 LEU A O 1
ATOM 623 N N . LEU A 1 87 ? 16.942 13.047 -25.792 1.00 65.75 87 LEU A N 1
ATOM 624 C CA . LEU A 1 87 ? 15.529 12.907 -25.444 1.00 65.75 87 LEU A CA 1
ATOM 625 C C . LEU A 1 87 ? 15.015 11.498 -25.782 1.00 65.75 87 LEU A C 1
ATOM 627 O O . LEU A 1 87 ? 14.300 10.892 -24.986 1.00 65.75 87 LEU A O 1
ATOM 631 N N . GLY A 1 88 ? 15.433 10.936 -26.918 1.00 64.19 88 GLY A N 1
ATOM 632 C CA . GLY A 1 88 ? 15.161 9.549 -27.298 1.00 64.19 88 GLY A CA 1
ATOM 633 C C . GLY A 1 88 ? 15.750 8.537 -26.310 1.00 64.19 88 GLY A C 1
ATOM 634 O O . GLY A 1 88 ? 15.069 7.613 -25.885 1.00 64.19 88 GLY A O 1
ATOM 635 N N . LEU A 1 89 ? 16.992 8.734 -25.867 1.00 70.88 89 LEU A N 1
ATOM 636 C CA . LEU A 1 89 ? 17.627 7.871 -24.868 1.00 70.88 89 LEU A CA 1
ATOM 637 C C . LEU A 1 89 ? 16.956 7.992 -23.496 1.00 70.88 89 LEU A C 1
ATOM 639 O O . LEU A 1 89 ? 16.739 6.978 -22.841 1.00 70.88 89 LEU A O 1
ATOM 643 N N . ALA A 1 90 ? 16.586 9.203 -23.075 1.00 65.69 90 ALA A N 1
ATOM 644 C CA . ALA A 1 90 ? 15.884 9.431 -21.814 1.00 65.69 90 ALA A CA 1
ATOM 645 C C . ALA A 1 90 ? 14.474 8.818 -21.819 1.00 65.69 90 ALA A C 1
ATOM 647 O O . ALA A 1 90 ? 14.063 8.212 -20.832 1.00 65.69 90 ALA A O 1
ATOM 648 N N . THR A 1 91 ? 13.746 8.926 -22.934 1.00 66.94 91 THR A N 1
ATOM 649 C CA . THR A 1 91 ? 12.425 8.293 -23.092 1.00 66.94 91 THR A CA 1
ATOM 650 C C . THR A 1 91 ? 12.525 6.772 -23.145 1.00 66.94 91 THR A C 1
ATOM 652 O O . THR A 1 91 ? 11.719 6.109 -22.501 1.00 66.94 91 THR A O 1
ATOM 655 N N . LEU A 1 92 ? 13.534 6.205 -23.817 1.00 68.88 92 LEU A N 1
ATOM 656 C CA . LEU A 1 92 ? 13.802 4.761 -23.796 1.00 68.88 92 LEU A CA 1
ATOM 657 C C . LEU A 1 92 ? 14.176 4.267 -22.397 1.00 68.88 92 LEU A C 1
ATOM 659 O O . LEU A 1 92 ? 13.660 3.241 -21.963 1.00 68.88 92 LEU A O 1
ATOM 663 N N . ALA A 1 93 ? 15.021 5.008 -21.677 1.00 69.38 93 ALA A N 1
ATOM 664 C CA . ALA A 1 93 ? 15.361 4.698 -20.294 1.00 69.38 93 ALA A CA 1
ATOM 665 C C . ALA A 1 93 ? 14.113 4.719 -19.402 1.00 69.38 93 ALA A C 1
ATOM 667 O O . ALA A 1 93 ? 13.868 3.756 -18.684 1.00 69.38 93 ALA A O 1
ATOM 668 N N . GLY A 1 94 ? 13.286 5.765 -19.502 1.00 69.00 94 GLY A N 1
ATOM 669 C CA . GLY A 1 94 ? 12.033 5.880 -18.752 1.00 69.00 94 GLY A CA 1
ATOM 670 C C . GLY A 1 94 ? 10.994 4.812 -19.114 1.00 69.00 94 GLY A C 1
ATOM 671 O O . GLY A 1 94 ? 10.315 4.283 -18.239 1.00 69.00 94 GLY A O 1
ATOM 672 N N . ALA A 1 95 ? 10.872 4.455 -20.393 1.00 71.00 95 ALA A N 1
ATOM 673 C CA . ALA A 1 95 ? 9.966 3.398 -20.836 1.00 71.00 95 ALA A CA 1
ATOM 674 C C . ALA A 1 95 ? 10.444 2.012 -20.376 1.00 71.00 95 ALA A C 1
ATOM 676 O O . ALA A 1 95 ? 9.629 1.192 -19.957 1.00 71.00 95 ALA A O 1
ATOM 677 N N . GLY A 1 96 ? 11.758 1.760 -20.417 1.00 71.38 96 GLY A N 1
ATOM 678 C CA . GLY A 1 96 ? 12.374 0.529 -19.926 1.00 71.38 96 GLY A CA 1
ATOM 679 C C . GLY A 1 96 ? 12.176 0.341 -18.428 1.00 71.38 96 GLY A C 1
ATOM 680 O O . GLY A 1 96 ? 11.666 -0.700 -18.013 1.00 71.38 96 GLY A O 1
ATOM 681 N N . THR A 1 97 ? 12.486 1.370 -17.628 1.00 71.38 97 THR A N 1
ATOM 682 C CA . THR A 1 97 ? 12.265 1.328 -16.176 1.00 71.38 97 THR A CA 1
ATOM 683 C C . THR A 1 97 ? 10.803 1.060 -15.856 1.00 71.38 97 THR A C 1
ATOM 685 O O . THR A 1 97 ? 10.502 0.131 -15.107 1.00 71.38 97 THR A O 1
ATOM 688 N N . LEU A 1 98 ? 9.885 1.795 -16.486 1.00 69.81 98 LEU A N 1
ATOM 689 C CA . LEU A 1 98 ? 8.455 1.617 -16.267 1.00 69.81 98 LEU A CA 1
ATOM 690 C C . LEU A 1 98 ? 7.986 0.204 -16.644 1.00 69.81 98 LEU A C 1
ATOM 692 O O . LEU A 1 98 ? 7.262 -0.422 -15.877 1.00 69.81 98 LEU A O 1
ATOM 696 N N . ALA A 1 99 ? 8.442 -0.343 -17.773 1.00 73.56 99 ALA A N 1
ATOM 697 C CA . ALA A 1 99 ? 8.112 -1.707 -18.179 1.00 73.56 99 ALA A CA 1
ATOM 698 C C . ALA A 1 99 ? 8.653 -2.759 -17.194 1.00 73.56 99 ALA A C 1
ATOM 700 O O . ALA A 1 99 ? 7.939 -3.705 -16.855 1.00 73.56 99 ALA A O 1
ATOM 701 N N . THR A 1 100 ? 9.886 -2.598 -16.694 1.00 75.56 100 THR A N 1
ATOM 702 C CA . THR A 1 100 ? 10.447 -3.519 -15.691 1.00 75.56 100 THR A CA 1
ATOM 703 C C . THR A 1 100 ? 9.704 -3.494 -14.365 1.00 75.56 100 THR A C 1
ATOM 705 O O . THR A 1 100 ? 9.494 -4.564 -13.794 1.00 75.56 100 THR A O 1
ATOM 708 N N . LEU A 1 101 ? 9.256 -2.316 -13.915 1.00 71.69 101 LEU A N 1
ATOM 709 C CA . LEU A 1 101 ? 8.506 -2.170 -12.664 1.00 71.69 101 LEU A CA 1
ATOM 710 C C . LEU A 1 101 ? 7.244 -3.034 -12.656 1.00 71.69 101 LEU A C 1
ATOM 712 O O . LEU A 1 101 ? 6.914 -3.614 -11.630 1.00 71.69 101 LEU A O 1
ATOM 716 N N . PHE A 1 102 ? 6.577 -3.174 -13.801 1.00 70.75 102 PHE A N 1
ATOM 717 C CA . PHE A 1 102 ? 5.344 -3.952 -13.931 1.00 70.75 102 PHE A CA 1
ATOM 718 C C . PHE A 1 102 ? 5.560 -5.409 -14.374 1.00 7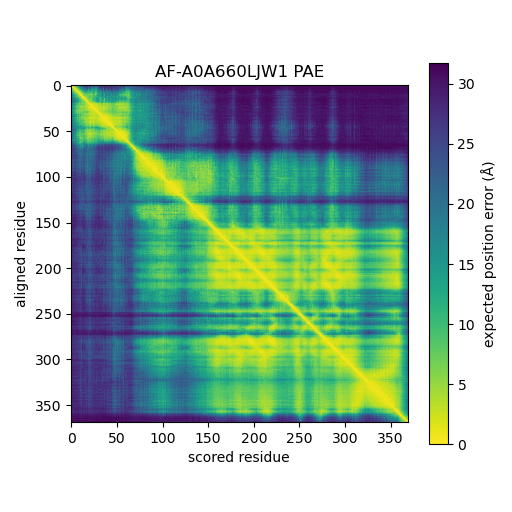0.75 102 PHE A C 1
ATOM 720 O O . PHE A 1 102 ? 4.617 -6.074 -14.797 1.00 70.75 102 PHE A O 1
ATOM 727 N N . GLY A 1 103 ? 6.795 -5.922 -14.314 1.00 72.19 103 GLY A N 1
ATOM 728 C CA . GLY A 1 103 ? 7.107 -7.313 -14.668 1.00 72.19 103 GLY A CA 1
ATOM 729 C C . GLY A 1 103 ? 7.287 -7.577 -16.170 1.00 72.19 103 GLY A C 1
ATOM 730 O O . GLY A 1 103 ? 7.522 -8.716 -16.573 1.00 72.19 103 GLY A O 1
ATOM 731 N N . PHE A 1 104 ? 7.271 -6.543 -17.016 1.00 76.75 104 PHE A N 1
ATOM 732 C CA . PHE A 1 104 ? 7.504 -6.658 -18.464 1.00 76.75 104 PHE A CA 1
ATOM 733 C C . PHE A 1 104 ? 8.984 -6.530 -18.852 1.00 76.75 104 PHE A C 1
ATOM 735 O O . PHE A 1 104 ? 9.310 -6.216 -19.996 1.00 76.75 104 PHE A O 1
ATOM 742 N N . GLY A 1 105 ? 9.914 -6.792 -17.929 1.00 70.38 105 GLY A N 1
ATOM 743 C CA . GLY A 1 105 ? 11.349 -6.660 -18.202 1.00 70.38 105 GLY A CA 1
ATOM 744 C C . GLY A 1 105 ? 11.868 -7.566 -19.321 1.00 70.38 105 GLY A C 1
ATOM 745 O O . GLY A 1 105 ? 12.822 -7.218 -20.010 1.00 70.38 105 GLY A O 1
ATOM 746 N N . TRP A 1 106 ? 11.190 -8.680 -19.589 1.00 70.62 106 TRP A N 1
ATOM 747 C CA . TRP A 1 106 ? 11.496 -9.542 -20.730 1.00 70.62 106 TRP A CA 1
ATOM 748 C C . TRP A 1 106 ? 11.275 -8.837 -22.082 1.00 70.62 106 TRP A C 1
ATOM 750 O O . TRP A 1 106 ? 12.032 -9.079 -23.020 1.00 70.62 106 TRP A O 1
ATOM 760 N N . VAL A 1 107 ? 10.305 -7.915 -22.179 1.00 74.06 107 VAL A N 1
ATOM 761 C CA . VAL A 1 107 ? 10.062 -7.096 -23.383 1.00 74.06 107 VAL A CA 1
ATOM 762 C C . VAL A 1 107 ? 11.233 -6.146 -23.614 1.00 74.06 107 VAL A C 1
ATOM 764 O O . VAL A 1 107 ? 11.696 -5.988 -24.740 1.00 74.06 107 VAL A O 1
ATOM 767 N N . VAL A 1 108 ? 11.757 -5.559 -22.537 1.00 71.50 108 VAL A N 1
ATOM 768 C CA . VAL A 1 108 ? 12.928 -4.674 -22.562 1.00 71.50 108 VAL A CA 1
ATOM 769 C C . VAL A 1 108 ? 14.156 -5.424 -23.083 1.00 71.50 108 VAL A C 1
ATOM 771 O O . VAL A 1 108 ? 14.852 -4.929 -23.969 1.00 71.50 108 VAL A O 1
ATOM 774 N N . VAL A 1 109 ? 14.388 -6.647 -22.594 1.00 70.81 109 VAL A N 1
ATOM 775 C CA . VAL A 1 109 ? 15.478 -7.517 -23.063 1.00 70.81 109 VAL A CA 1
ATOM 776 C C . VAL A 1 109 ? 15.281 -7.920 -24.527 1.00 70.81 109 VAL A C 1
ATOM 778 O O . VAL A 1 109 ? 16.233 -7.859 -25.301 1.00 70.81 109 VAL A O 1
ATOM 781 N N . ALA A 1 110 ? 14.060 -8.274 -24.936 1.00 70.56 110 ALA A N 1
ATOM 782 C CA . ALA A 1 110 ? 13.752 -8.629 -26.321 1.00 70.56 110 ALA A CA 1
ATOM 783 C C . ALA A 1 110 ? 13.976 -7.451 -27.286 1.00 70.56 110 ALA A C 1
ATOM 785 O O . ALA A 1 110 ? 14.573 -7.628 -28.348 1.00 70.56 110 ALA A O 1
ATOM 786 N N . LEU A 1 111 ? 13.566 -6.237 -26.902 1.00 73.38 111 LEU A N 1
ATOM 787 C CA . LEU A 1 111 ? 13.812 -5.015 -27.672 1.00 73.38 111 LEU A CA 1
ATOM 788 C C . LEU A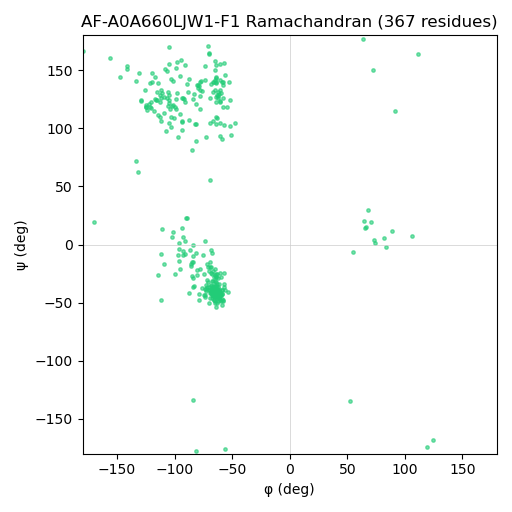 1 111 ? 15.304 -4.677 -27.734 1.00 73.38 111 LEU A C 1
ATOM 790 O O . LEU A 1 111 ? 15.818 -4.388 -28.812 1.00 73.38 111 LEU A O 1
ATOM 794 N N . ALA A 1 112 ? 16.019 -4.765 -26.610 1.00 70.62 112 ALA A N 1
ATOM 795 C CA . ALA A 1 112 ? 17.465 -4.567 -26.567 1.00 70.62 112 ALA A CA 1
ATOM 796 C C . ALA A 1 112 ? 18.202 -5.567 -27.472 1.00 70.62 112 ALA A C 1
ATOM 798 O O . ALA A 1 112 ? 19.096 -5.173 -28.219 1.00 70.62 112 ALA A O 1
ATOM 799 N N . ALA A 1 113 ? 17.793 -6.839 -27.458 1.00 69.69 113 ALA A N 1
ATOM 800 C CA . ALA A 1 113 ? 18.341 -7.879 -28.320 1.00 69.69 113 ALA A CA 1
ATOM 801 C C . ALA A 1 113 ? 18.028 -7.621 -29.802 1.00 69.69 113 ALA A C 1
ATOM 803 O O . ALA A 1 113 ? 18.920 -7.739 -30.636 1.00 69.69 113 ALA A O 1
ATOM 804 N N . ALA A 1 114 ? 16.806 -7.203 -30.143 1.00 73.25 114 ALA A N 1
ATOM 805 C CA . ALA A 1 114 ? 16.443 -6.844 -31.515 1.00 73.25 114 ALA A CA 1
ATOM 806 C C . ALA A 1 114 ? 17.263 -5.647 -32.035 1.00 73.25 114 ALA A C 1
ATOM 808 O O . ALA A 1 114 ? 17.766 -5.682 -33.160 1.00 73.25 114 ALA A O 1
ATOM 809 N N . ILE A 1 115 ? 17.466 -4.619 -31.201 1.00 70.12 115 ILE A N 1
ATOM 810 C CA . ILE A 1 115 ? 18.328 -3.467 -31.510 1.00 70.12 115 ILE A CA 1
ATOM 811 C C . ILE A 1 115 ? 19.789 -3.917 -31.662 1.00 70.12 115 ILE A C 1
ATOM 813 O O . ILE A 1 115 ? 20.471 -3.504 -32.601 1.00 70.12 115 ILE A O 1
ATOM 817 N N . LEU A 1 116 ? 20.275 -4.808 -30.794 1.00 67.94 116 LEU A N 1
ATOM 818 C CA . LEU A 1 116 ? 21.625 -5.365 -30.882 1.00 67.94 116 LEU A CA 1
ATOM 819 C C . LEU A 1 116 ? 21.829 -6.157 -32.182 1.00 67.94 116 LEU A C 1
ATOM 821 O O . LEU A 1 116 ? 22.818 -5.958 -32.879 1.00 67.94 116 LEU A O 1
ATOM 825 N N . VAL A 1 117 ? 20.874 -7.004 -32.561 1.00 73.44 117 VAL A N 1
ATOM 826 C CA . VAL A 1 117 ? 20.927 -7.778 -33.810 1.00 73.44 117 VAL A CA 1
ATOM 827 C C . VAL A 1 117 ? 20.893 -6.854 -35.029 1.00 73.44 117 VAL A C 1
ATOM 829 O O . VAL A 1 117 ? 21.699 -7.020 -35.942 1.00 73.44 117 VAL A O 1
ATOM 832 N N . GLY A 1 118 ? 20.024 -5.838 -35.032 1.00 67.81 118 GLY A N 1
ATOM 833 C CA . GLY A 1 118 ? 19.960 -4.849 -36.112 1.00 67.81 118 GLY A CA 1
ATOM 834 C C . GLY A 1 118 ? 21.253 -4.040 -36.262 1.00 67.81 118 GLY A C 1
ATOM 835 O O . GLY A 1 118 ? 21.712 -3.789 -37.376 1.00 67.81 118 GLY A O 1
ATOM 836 N N . THR A 1 119 ? 21.882 -3.677 -35.144 1.00 66.75 119 THR A N 1
ATOM 837 C CA . THR A 1 119 ? 23.146 -2.924 -35.138 1.00 66.75 119 THR A CA 1
ATOM 838 C C . THR A 1 119 ? 24.342 -3.787 -35.545 1.00 66.75 119 THR A C 1
ATOM 840 O O . THR A 1 119 ? 25.177 -3.323 -36.319 1.00 66.75 119 THR A O 1
ATOM 843 N N . LEU A 1 120 ? 24.387 -5.058 -35.131 1.00 66.38 120 LEU A N 1
ATOM 844 C CA . LEU A 1 120 ? 25.368 -6.048 -35.594 1.00 66.38 120 LEU A CA 1
ATOM 845 C C . LEU A 1 120 ? 25.231 -6.338 -37.098 1.00 66.38 120 LEU A C 1
ATOM 847 O O . LEU A 1 120 ? 26.235 -6.386 -37.805 1.00 66.38 120 LEU A O 1
ATOM 851 N N . ALA A 1 121 ? 24.005 -6.454 -37.616 1.00 70.12 121 ALA A N 1
ATOM 852 C CA . ALA A 1 121 ? 23.756 -6.643 -39.047 1.00 70.12 121 ALA A CA 1
ATOM 853 C C . ALA A 1 121 ? 24.138 -5.405 -39.889 1.00 70.12 121 ALA A C 1
ATOM 855 O O . ALA A 1 121 ? 24.569 -5.537 -41.034 1.00 70.12 121 ALA A O 1
ATOM 856 N N . GLY A 1 122 ? 24.012 -4.198 -39.323 1.00 63.97 122 GLY A N 1
ATOM 857 C CA . GLY A 1 122 ? 24.381 -2.921 -39.951 1.00 63.97 122 GLY A CA 1
ATOM 858 C C . GLY A 1 122 ? 25.819 -2.450 -39.685 1.00 63.97 122 GLY A C 1
ATOM 859 O O . GLY A 1 122 ? 26.195 -1.360 -40.129 1.00 63.97 122 GLY A O 1
ATOM 860 N N . TRP A 1 123 ? 26.624 -3.245 -38.974 1.00 58.28 123 TRP A N 1
ATOM 861 C CA . TRP A 1 123 ? 27.932 -2.858 -38.424 1.00 58.28 123 TRP A CA 1
ATOM 862 C C . TRP A 1 123 ? 28.921 -2.362 -39.484 1.00 58.28 123 TRP A C 1
ATOM 864 O O . TRP A 1 123 ? 29.702 -1.443 -39.241 1.00 58.28 123 TRP A O 1
ATOM 874 N N . SER A 1 124 ? 28.851 -2.921 -40.693 1.00 61.66 124 SER A N 1
ATOM 875 C CA . SER A 1 124 ? 29.699 -2.535 -41.826 1.00 61.66 124 SER A CA 1
ATOM 876 C C . SER A 1 124 ? 29.392 -1.143 -42.395 1.00 61.66 124 SER A C 1
ATOM 878 O O . SER A 1 124 ? 30.208 -0.609 -43.142 1.00 61.66 124 SER A O 1
ATOM 880 N N . ARG A 1 125 ? 28.241 -0.541 -42.056 1.00 63.28 125 ARG A N 1
ATOM 881 C CA . ARG A 1 125 ? 27.775 0.738 -42.625 1.00 63.28 125 ARG A CA 1
ATOM 882 C C . ARG A 1 125 ? 27.695 1.892 -41.624 1.00 63.28 125 ARG A C 1
ATOM 884 O O . ARG A 1 125 ? 27.770 3.039 -42.048 1.00 63.28 125 ARG A O 1
ATOM 891 N N . LEU A 1 126 ? 27.513 1.617 -40.330 1.00 55.62 126 LEU A N 1
ATOM 892 C CA . LEU A 1 126 ? 27.114 2.635 -39.339 1.00 55.62 126 LEU A CA 1
ATOM 893 C C . LEU A 1 126 ? 28.187 2.987 -38.293 1.00 55.62 126 LEU A C 1
ATOM 895 O O . LEU A 1 126 ? 28.030 3.969 -37.573 1.00 55.62 126 LEU A O 1
ATOM 899 N N . GLY A 1 127 ? 29.304 2.256 -38.253 1.00 58.72 127 GLY A N 1
ATOM 900 C CA . GLY A 1 127 ? 30.394 2.490 -37.302 1.00 58.72 127 GLY A CA 1
ATOM 901 C C . GLY A 1 127 ? 30.046 2.082 -35.853 1.00 58.72 127 GLY A C 1
ATOM 902 O O . GLY A 1 127 ? 28.882 2.108 -35.455 1.00 58.72 127 GLY A O 1
ATOM 903 N N . PRO A 1 128 ? 31.028 1.658 -35.033 1.00 59.91 128 PRO A N 1
ATOM 904 C CA . PRO A 1 128 ? 30.744 0.682 -33.971 1.00 59.91 128 PRO A CA 1
ATOM 905 C C . PRO A 1 128 ? 30.230 1.260 -32.640 1.00 59.91 128 PRO A C 1
ATOM 907 O O . PRO A 1 128 ? 29.71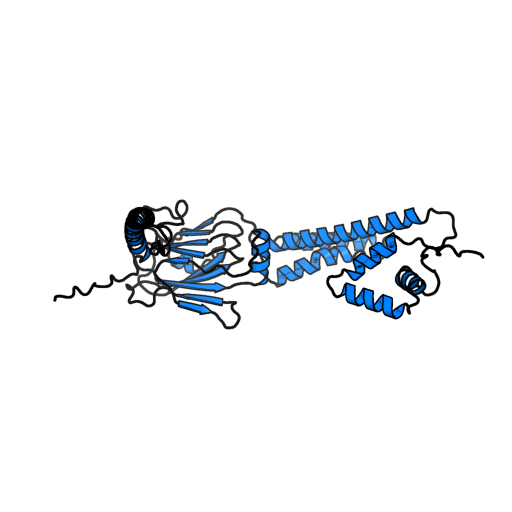5 0.519 -31.810 1.00 59.91 128 PRO A O 1
ATOM 910 N N . SER A 1 129 ? 30.389 2.562 -32.380 1.00 57.12 129 SER A N 1
ATOM 911 C CA . SER A 1 129 ? 30.466 3.034 -30.984 1.00 57.12 129 SER A CA 1
ATOM 912 C C . SER A 1 129 ? 29.179 3.636 -30.405 1.00 57.12 129 SER A C 1
ATOM 914 O O . SER A 1 129 ? 28.998 3.621 -29.191 1.00 57.12 129 SER A O 1
ATOM 916 N N . TRP A 1 130 ? 28.273 4.175 -31.227 1.00 58.78 130 TRP A N 1
ATOM 917 C CA . TRP A 1 130 ? 27.061 4.865 -30.736 1.00 58.78 130 TRP A CA 1
ATOM 918 C C . TRP A 1 130 ? 25.814 3.974 -30.702 1.00 58.78 130 TRP A C 1
ATOM 920 O O . TRP A 1 130 ? 24.837 4.300 -30.032 1.00 58.78 130 TRP A O 1
ATOM 930 N N . ALA A 1 131 ? 25.866 2.820 -31.369 1.00 65.00 131 ALA A N 1
ATOM 931 C CA . ALA A 1 131 ? 24.785 1.839 -31.440 1.00 65.00 131 ALA A CA 1
ATOM 932 C C . ALA A 1 131 ? 24.467 1.162 -30.091 1.00 65.00 131 ALA A C 1
ATOM 934 O O . ALA A 1 131 ? 23.350 0.695 -29.876 1.00 65.00 131 ALA A O 1
ATOM 935 N N . LEU A 1 132 ? 25.428 1.147 -29.162 1.00 68.12 132 LEU A N 1
ATOM 936 C CA . LEU A 1 132 ? 25.274 0.548 -27.832 1.00 68.12 132 LEU A CA 1
ATOM 937 C C . LEU A 1 132 ? 24.624 1.496 -26.812 1.00 68.12 132 LEU A C 1
ATOM 939 O O . LEU A 1 132 ? 24.152 1.037 -25.776 1.00 68.12 132 LEU A O 1
ATOM 943 N N . LEU A 1 133 ? 24.556 2.801 -27.098 1.00 71.50 133 LEU A N 1
ATOM 944 C CA . LEU A 1 133 ? 23.928 3.791 -26.216 1.00 71.50 133 LEU A CA 1
ATOM 945 C C . LEU A 1 133 ? 22.430 3.540 -25.964 1.00 71.50 133 LEU A C 1
ATOM 947 O O . LEU A 1 133 ? 22.046 3.572 -24.797 1.00 71.50 133 LEU A O 1
ATOM 951 N N . PRO A 1 134 ? 21.574 3.254 -26.969 1.00 68.19 134 PRO A N 1
ATOM 952 C CA . PRO A 1 134 ? 20.166 2.934 -26.715 1.00 68.19 134 PRO A CA 1
ATOM 953 C C . PRO A 1 134 ? 19.990 1.630 -25.937 1.00 68.19 134 PRO A C 1
ATOM 955 O O . PRO A 1 134 ? 19.112 1.549 -25.085 1.00 68.19 134 PRO A O 1
ATOM 958 N N . ILE A 1 135 ? 20.857 0.641 -26.169 1.00 72.50 135 ILE A N 1
ATOM 959 C CA . ILE A 1 135 ? 20.853 -0.617 -25.414 1.00 72.50 135 ILE A CA 1
ATOM 960 C C . ILE A 1 135 ? 21.232 -0.344 -23.958 1.00 72.50 135 ILE A C 1
ATOM 962 O O . ILE A 1 135 ? 20.524 -0.774 -23.057 1.00 72.50 135 ILE A O 1
ATOM 966 N N . GLY A 1 136 ? 22.298 0.419 -23.711 1.00 73.44 136 GLY A N 1
ATOM 967 C CA . GLY A 1 136 ? 22.710 0.806 -22.362 1.00 73.44 136 GLY A CA 1
ATOM 968 C C . GLY A 1 136 ? 21.651 1.639 -21.637 1.00 73.44 136 GLY A C 1
ATOM 969 O O . GLY A 1 136 ? 21.342 1.352 -20.485 1.00 73.44 136 GLY A O 1
ATOM 970 N N . ALA A 1 137 ? 21.049 2.618 -22.318 1.00 75.25 137 ALA A N 1
ATOM 971 C CA . ALA A 1 137 ? 19.984 3.454 -21.765 1.00 75.25 137 ALA A CA 1
ATOM 972 C C . ALA A 1 137 ? 18.735 2.641 -21.400 1.00 75.25 137 ALA A C 1
ATOM 974 O O . ALA A 1 137 ? 18.107 2.916 -20.385 1.00 75.25 137 ALA A O 1
ATOM 975 N N . LEU A 1 138 ? 18.399 1.624 -22.195 1.00 72.25 138 LEU A N 1
ATOM 976 C CA . LEU A 1 138 ? 17.252 0.757 -21.954 1.00 72.25 138 LEU A CA 1
ATOM 977 C C . LEU A 1 138 ? 17.543 -0.309 -20.879 1.00 72.25 138 LEU A C 1
ATOM 979 O O . LEU A 1 138 ? 16.704 -0.555 -20.017 1.00 72.25 138 LEU A O 1
ATOM 983 N N . VAL A 1 139 ? 18.721 -0.941 -20.912 1.00 74.75 139 VAL A N 1
ATOM 984 C CA . VAL A 1 139 ? 19.055 -2.118 -20.091 1.00 74.75 139 VAL A CA 1
ATOM 985 C C . VAL A 1 139 ? 19.605 -1.745 -18.719 1.00 74.75 139 VAL A C 1
ATOM 987 O O . VAL A 1 139 ? 19.218 -2.384 -17.750 1.00 74.75 139 VAL A O 1
ATOM 990 N N . LEU A 1 140 ? 20.478 -0.738 -18.591 1.00 74.81 140 LEU A N 1
ATOM 991 C CA . LEU A 1 140 ? 21.134 -0.446 -17.305 1.00 74.81 140 LEU A CA 1
ATOM 992 C C . LEU A 1 140 ? 20.140 -0.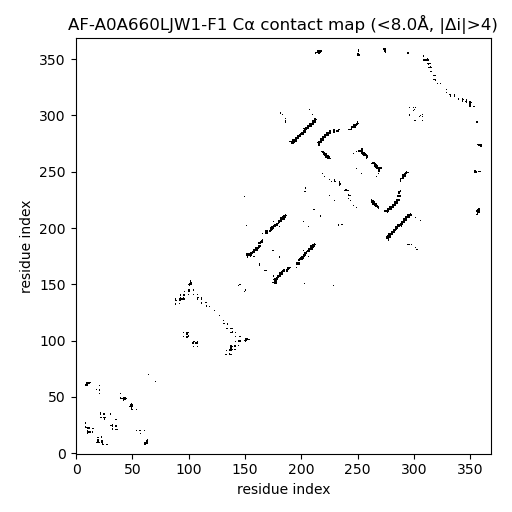044 -16.200 1.00 74.81 140 LEU A C 1
ATOM 994 O O . LEU A 1 140 ? 20.200 -0.640 -15.123 1.00 74.81 140 LEU A O 1
ATOM 998 N N . PRO A 1 141 ? 19.192 0.887 -16.431 1.00 69.81 141 PRO A N 1
ATOM 999 C CA . PRO A 1 141 ? 18.208 1.253 -15.411 1.00 69.81 141 PRO A CA 1
ATOM 1000 C C . PRO A 1 141 ? 17.243 0.100 -15.098 1.00 69.81 141 PRO A C 1
ATOM 1002 O O . PRO A 1 141 ? 16.920 -0.163 -13.943 1.00 69.81 141 PRO A O 1
ATOM 1005 N N . SER A 1 142 ? 16.831 -0.626 -16.137 1.00 70.50 142 SER A N 1
ATOM 1006 C CA . SER A 1 142 ? 15.949 -1.794 -16.064 1.00 70.50 142 SER A CA 1
ATOM 1007 C C . SER A 1 142 ? 16.564 -2.943 -15.257 1.00 70.50 142 SER A C 1
ATOM 1009 O O . SER A 1 142 ? 15.907 -3.545 -14.411 1.00 70.50 142 SER A O 1
ATOM 1011 N N . ALA A 1 143 ? 17.847 -3.230 -15.483 1.00 70.50 143 ALA A N 1
ATOM 1012 C CA . ALA A 1 143 ? 18.594 -4.249 -14.755 1.00 70.50 143 ALA A CA 1
ATOM 1013 C C . ALA A 1 143 ? 18.791 -3.856 -13.287 1.00 70.50 143 ALA A C 1
ATOM 1015 O O . ALA A 1 143 ? 18.647 -4.708 -12.413 1.00 70.50 143 ALA A O 1
ATOM 1016 N N . ALA A 1 144 ? 19.055 -2.575 -13.006 1.00 69.94 144 ALA A N 1
ATOM 1017 C CA . ALA A 1 144 ? 19.156 -2.080 -11.636 1.00 69.94 144 ALA A CA 1
ATOM 1018 C C . ALA A 1 144 ? 17.848 -2.299 -10.850 1.00 69.94 144 ALA A C 1
ATOM 1020 O O . ALA A 1 144 ? 17.889 -2.793 -9.725 1.00 69.94 144 ALA A O 1
ATOM 1021 N N . LEU A 1 145 ? 16.690 -2.023 -11.460 1.00 65.75 145 LEU A N 1
ATOM 1022 C CA . LEU A 1 145 ? 15.378 -2.253 -10.838 1.00 65.75 145 LEU A CA 1
ATOM 1023 C C . LEU A 1 145 ? 15.054 -3.738 -10.650 1.00 65.75 145 LEU A C 1
ATOM 1025 O O . LEU A 1 145 ? 14.554 -4.131 -9.597 1.00 65.75 145 LEU A O 1
ATOM 1029 N N . ALA A 1 146 ? 15.369 -4.570 -11.647 1.00 66.44 146 ALA A N 1
ATOM 1030 C CA . ALA A 1 146 ? 15.153 -6.011 -11.563 1.00 66.44 146 ALA A CA 1
ATOM 1031 C C . ALA A 1 146 ? 15.987 -6.654 -10.441 1.00 66.44 146 ALA A C 1
ATOM 1033 O O . ALA A 1 146 ? 15.471 -7.488 -9.701 1.00 66.44 146 ALA A O 1
ATOM 1034 N N . VAL A 1 147 ? 17.250 -6.239 -10.282 1.00 68.56 147 VAL A N 1
ATOM 1035 C CA . VAL A 1 147 ? 18.121 -6.692 -9.182 1.00 68.56 147 VAL A CA 1
ATOM 1036 C C . VAL A 1 147 ? 17.620 -6.186 -7.830 1.00 68.56 147 VAL A C 1
ATOM 1038 O O . VAL A 1 147 ? 17.688 -6.918 -6.848 1.00 68.56 147 VAL A O 1
ATOM 1041 N N . GLY A 1 148 ? 17.068 -4.971 -7.782 1.00 63.81 148 GLY A N 1
ATOM 1042 C CA . GLY A 1 148 ? 16.451 -4.413 -6.579 1.00 63.81 148 GLY A CA 1
ATOM 1043 C C . GLY A 1 148 ? 15.163 -5.118 -6.135 1.00 63.81 148 GLY A C 1
ATOM 1044 O O . GLY A 1 148 ? 14.643 -4.792 -5.074 1.00 63.81 148 GLY A O 1
ATOM 1045 N N . GLY A 1 149 ? 14.624 -6.059 -6.922 1.00 63.47 149 GLY A N 1
ATOM 1046 C CA . GLY A 1 149 ? 13.395 -6.785 -6.581 1.00 63.47 149 GLY A CA 1
ATOM 1047 C C . GLY A 1 149 ? 12.139 -5.906 -6.555 1.00 63.47 149 GLY A C 1
ATOM 1048 O O . GLY A 1 149 ? 11.105 -6.322 -6.039 1.00 63.47 149 GLY A O 1
ATOM 1049 N N . VAL A 1 150 ? 12.214 -4.696 -7.117 1.00 64.06 150 VAL A N 1
ATOM 1050 C CA . VAL A 1 150 ? 11.131 -3.712 -7.102 1.00 64.06 150 VAL A CA 1
ATOM 1051 C C . VAL A 1 150 ? 10.139 -4.052 -8.212 1.00 64.06 150 VAL A C 1
ATOM 1053 O O . VAL A 1 150 ? 10.277 -3.605 -9.350 1.00 64.06 150 VAL A O 1
ATOM 1056 N N . GLN A 1 151 ? 9.148 -4.880 -7.890 1.00 66.38 151 GLN A N 1
ATOM 1057 C CA . GLN A 1 151 ? 8.046 -5.215 -8.790 1.00 66.38 151 GLN A CA 1
ATOM 1058 C C . GLN A 1 151 ? 6.731 -4.722 -8.202 1.00 66.38 151 GLN A C 1
ATOM 1060 O O . GLN A 1 151 ? 6.356 -5.079 -7.086 1.00 66.38 151 GLN A O 1
ATOM 1065 N N . VAL A 1 152 ? 6.017 -3.914 -8.976 1.00 67.06 152 VAL A N 1
ATOM 1066 C CA . VAL A 1 152 ? 4.665 -3.467 -8.662 1.00 67.06 152 VAL A CA 1
ATOM 1067 C C . VAL A 1 152 ? 3.720 -4.240 -9.561 1.00 67.06 152 VAL A C 1
ATOM 1069 O O . VAL A 1 152 ? 3.826 -4.186 -10.783 1.00 67.06 152 VAL A O 1
ATOM 1072 N N . ASP A 1 153 ? 2.789 -4.972 -8.963 1.00 70.75 153 ASP A N 1
ATOM 1073 C CA . ASP A 1 153 ? 1.753 -5.647 -9.735 1.00 70.75 153 ASP A CA 1
ATOM 1074 C C . ASP A 1 153 ? 0.875 -4.578 -10.434 1.00 70.75 153 ASP A C 1
ATOM 1076 O O . ASP A 1 153 ? 0.359 -3.680 -9.755 1.00 70.75 153 ASP A O 1
ATOM 1080 N N . PRO A 1 154 ? 0.737 -4.602 -11.777 1.00 64.38 154 PRO A N 1
ATOM 1081 C CA . PRO A 1 154 ? 0.027 -3.569 -12.537 1.00 64.38 154 PRO A CA 1
ATOM 1082 C C . PRO A 1 154 ? -1.489 -3.557 -12.301 1.00 64.38 154 PRO A C 1
ATOM 1084 O O . PRO A 1 154 ? -2.180 -2.686 -12.833 1.00 64.38 154 PRO A O 1
ATOM 1087 N N . SER A 1 155 ? -2.031 -4.506 -11.534 1.00 73.50 155 SER A N 1
ATOM 1088 C CA . SER A 1 155 ? -3.448 -4.528 -11.183 1.00 73.50 155 SER A CA 1
ATOM 1089 C C . SER A 1 155 ? -3.869 -3.241 -10.457 1.00 73.50 155 SER A C 1
ATOM 1091 O O . SER A 1 155 ? -3.387 -2.888 -9.381 1.00 73.50 155 SER A O 1
ATOM 1093 N N . THR A 1 156 ? -4.796 -2.504 -11.070 1.00 74.50 156 THR A N 1
ATOM 1094 C CA . THR A 1 156 ? -5.441 -1.314 -10.484 1.00 74.50 156 THR A CA 1
ATOM 1095 C C . THR A 1 156 ? -6.792 -1.642 -9.851 1.00 74.50 156 THR A C 1
ATOM 1097 O O . THR A 1 156 ? -7.384 -0.799 -9.171 1.00 74.50 156 THR A O 1
ATOM 1100 N N . SER A 1 157 ? -7.285 -2.865 -10.062 1.00 79.31 157 SER A N 1
ATOM 1101 C CA . SER A 1 157 ? -8.521 -3.365 -9.472 1.00 79.31 157 SER A CA 1
ATOM 1102 C C . SER A 1 157 ? -8.393 -3.476 -7.958 1.00 79.31 157 SER A C 1
ATOM 1104 O O . SER A 1 157 ? -7.381 -3.944 -7.445 1.00 79.31 157 SER A O 1
ATOM 1106 N N . SER A 1 158 ? -9.450 -3.102 -7.241 1.00 83.88 158 SER A N 1
ATOM 1107 C CA . SER A 1 158 ? -9.615 -3.486 -5.841 1.00 83.88 158 SER A CA 1
ATOM 1108 C C . SER A 1 158 ? -9.764 -4.999 -5.737 1.00 83.88 158 SER A C 1
ATOM 1110 O O . SER A 1 158 ? -10.646 -5.567 -6.387 1.00 83.88 158 SER A O 1
ATOM 1112 N N . VAL A 1 159 ? -8.949 -5.637 -4.907 1.00 88.75 159 VAL A N 1
ATOM 1113 C CA . VAL A 1 159 ? -8.980 -7.086 -4.708 1.00 88.75 159 VAL A CA 1
ATOM 1114 C C . VAL A 1 159 ? -9.491 -7.378 -3.304 1.00 88.75 159 VAL A C 1
ATOM 1116 O O . VAL A 1 159 ? -9.024 -6.784 -2.331 1.00 88.75 159 VAL A O 1
ATOM 1119 N N . ALA A 1 160 ? -10.467 -8.278 -3.209 1.00 90.56 160 ALA A N 1
ATOM 1120 C CA . ALA A 1 160 ? -11.014 -8.740 -1.943 1.00 90.56 160 ALA A CA 1
ATOM 1121 C C . ALA A 1 160 ? -10.751 -10.241 -1.792 1.00 90.56 160 ALA A C 1
ATOM 1123 O O . ALA A 1 160 ? -11.125 -11.020 -2.668 1.0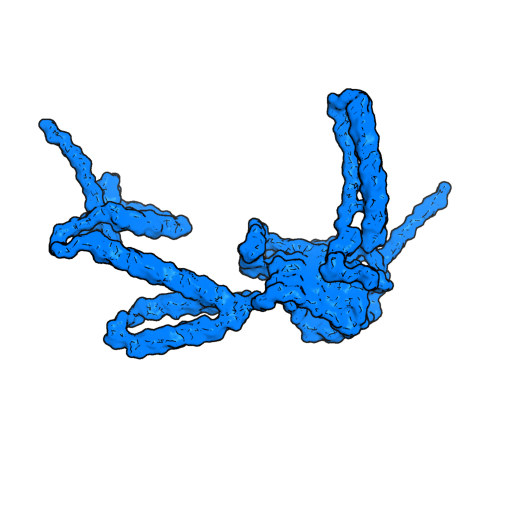0 90.56 160 ALA A O 1
ATOM 1124 N N . TYR A 1 161 ? -10.120 -10.627 -0.688 1.00 92.75 161 TYR A N 1
ATOM 1125 C CA . TYR A 1 161 ? -9.895 -12.014 -0.301 1.00 92.75 161 TYR A CA 1
ATOM 1126 C C . TYR A 1 161 ? -10.735 -12.318 0.937 1.00 92.75 161 TYR A C 1
ATOM 1128 O O . TYR A 1 161 ? -10.728 -11.541 1.889 1.00 92.75 161 TYR A O 1
ATOM 1136 N N . SER A 1 162 ? -11.440 -13.446 0.920 1.00 93.44 162 SER A N 1
ATOM 1137 C CA . SER A 1 162 ? -12.275 -13.910 2.035 1.00 93.44 162 SER A CA 1
ATOM 1138 C C . SER A 1 162 ? -11.996 -15.393 2.302 1.00 93.44 162 SER A C 1
ATOM 1140 O O . SER A 1 162 ? -12.804 -16.243 1.913 1.00 93.44 162 SER A O 1
ATOM 1142 N N . PRO A 1 163 ? -10.818 -15.725 2.867 1.00 94.12 163 PRO A N 1
ATOM 1143 C CA . PRO A 1 163 ? -10.426 -17.107 3.123 1.00 94.12 163 PRO A CA 1
ATOM 1144 C C . PRO A 1 163 ? -11.365 -17.755 4.138 1.00 94.12 163 PRO A C 1
ATOM 1146 O O . PRO A 1 163 ? -11.822 -17.119 5.090 1.00 94.12 163 PRO A O 1
ATOM 1149 N N . ARG A 1 164 ? -11.666 -19.040 3.952 1.00 92.81 164 ARG A N 1
ATOM 1150 C CA . ARG A 1 164 ? -12.626 -19.752 4.819 1.00 92.81 164 ARG A CA 1
ATOM 1151 C C . ARG A 1 164 ? -11.940 -20.515 5.948 1.00 92.81 164 ARG A C 1
ATOM 1153 O O . ARG A 1 164 ? -12.573 -20.779 6.971 1.00 92.81 164 ARG A O 1
ATOM 1160 N N . ALA A 1 165 ? -10.655 -20.824 5.796 1.00 91.19 165 ALA A N 1
ATOM 1161 C CA . ALA A 1 165 ? -9.862 -21.570 6.765 1.00 91.19 165 ALA A CA 1
ATOM 1162 C C . ALA A 1 165 ? -8.532 -20.870 7.057 1.00 91.19 165 ALA A C 1
ATOM 1164 O O . ALA A 1 165 ? -7.928 -20.268 6.173 1.00 91.19 165 ALA A O 1
ATOM 1165 N N . TYR A 1 166 ? -8.043 -20.996 8.293 1.00 88.56 166 TYR A N 1
ATOM 1166 C CA . TYR A 1 166 ? -6.757 -20.414 8.682 1.00 88.56 166 TYR A CA 1
ATOM 1167 C C . TYR A 1 166 ? -5.560 -21.009 7.920 1.00 88.56 166 TYR A C 1
ATOM 1169 O O . TYR A 1 166 ? -4.566 -20.325 7.733 1.00 88.56 166 TYR A O 1
ATOM 1177 N N . THR A 1 167 ? -5.653 -22.244 7.420 1.00 88.75 167 THR A N 1
ATOM 1178 C CA . THR A 1 167 ? -4.584 -22.865 6.618 1.00 88.75 167 THR A CA 1
ATOM 1179 C C . THR A 1 167 ? -4.363 -22.152 5.281 1.00 88.75 167 THR A C 1
ATOM 1181 O O . THR A 1 167 ? -3.251 -22.131 4.773 1.00 88.75 167 THR A O 1
ATOM 1184 N N . GLU A 1 168 ? -5.400 -21.515 4.721 1.00 89.50 168 GLU A N 1
ATOM 1185 C CA . GLU A 1 168 ? -5.272 -20.698 3.503 1.00 89.50 168 GLU A CA 1
ATOM 1186 C C . GLU A 1 168 ? -4.493 -19.398 3.758 1.00 89.50 168 GLU A C 1
ATOM 1188 O O . GLU A 1 168 ? -3.955 -18.803 2.824 1.00 89.50 168 GLU A O 1
ATOM 1193 N N . LEU A 1 169 ? -4.440 -18.939 5.014 1.00 87.94 169 LEU A N 1
ATOM 1194 C CA . LEU A 1 169 ? -3.705 -17.736 5.401 1.00 87.94 169 LEU A CA 1
ATOM 1195 C C . LEU A 1 169 ? -2.195 -17.975 5.397 1.00 87.94 169 LEU A C 1
ATOM 1197 O O . LEU A 1 169 ? -1.471 -17.152 4.839 1.00 87.94 169 LEU A O 1
ATOM 1201 N N . ASP A 1 170 ? -1.752 -19.100 5.960 1.00 83.75 170 ASP A N 1
ATOM 1202 C CA . ASP A 1 170 ? -0.326 -19.420 6.104 1.00 83.75 170 ASP A CA 1
ATOM 1203 C C . ASP A 1 170 ? 0.337 -19.751 4.748 1.00 83.75 170 ASP A C 1
ATOM 1205 O O . ASP A 1 170 ? 1.510 -19.435 4.521 1.00 83.75 170 ASP A O 1
ATOM 1209 N N . ASP A 1 171 ? -0.417 -20.348 3.817 1.00 84.06 171 ASP A N 1
ATOM 1210 C CA . ASP A 1 171 ? 0.105 -20.831 2.531 1.00 84.06 171 ASP A CA 1
ATOM 1211 C C . ASP A 1 171 ? 0.182 -19.749 1.436 1.00 84.06 171 ASP A C 1
ATOM 1213 O O . ASP A 1 171 ? 0.839 -19.948 0.407 1.00 84.06 171 ASP A O 1
ATOM 1217 N N . GLN A 1 172 ? -0.479 -18.598 1.613 1.00 89.00 172 GLN A N 1
ATOM 1218 C CA . GLN A 1 172 ? -0.630 -17.591 0.557 1.00 89.00 172 GLN A CA 1
ATOM 1219 C C . GLN A 1 172 ? -0.017 -16.234 0.909 1.00 89.00 172 GLN A C 1
ATOM 1221 O O . GLN A 1 172 ? 0.000 -15.777 2.046 1.00 89.00 172 GLN A O 1
ATOM 1226 N N . THR A 1 173 ? 0.489 -15.547 -0.120 1.00 90.62 173 THR A N 1
ATOM 1227 C CA . THR A 1 173 ? 0.896 -14.139 -0.023 1.00 90.62 173 THR A CA 1
ATOM 1228 C C . THR A 1 173 ? -0.155 -13.270 -0.696 1.00 90.62 173 THR A C 1
ATOM 1230 O O . THR A 1 173 ? -0.332 -13.344 -1.914 1.00 90.62 173 THR A O 1
ATOM 1233 N N . TYR A 1 174 ? -0.810 -12.414 0.081 1.00 91.12 174 TYR A N 1
ATOM 1234 C CA . TYR A 1 174 ? -1.862 -11.522 -0.397 1.00 91.12 174 TYR A CA 1
ATOM 1235 C C . TYR A 1 174 ? -1.248 -10.286 -1.052 1.00 91.12 174 TYR A C 1
ATOM 1237 O O . TYR A 1 174 ? -0.488 -9.555 -0.419 1.00 91.12 174 TYR A O 1
ATOM 1245 N N . LYS A 1 175 ? -1.565 -10.052 -2.330 1.00 89.62 175 LYS A N 1
ATOM 1246 C CA . LYS A 1 175 ? -1.010 -8.946 -3.127 1.00 89.62 175 LYS A CA 1
ATOM 1247 C C . LYS A 1 175 ? -2.114 -8.018 -3.621 1.00 89.62 175 LYS A C 1
ATOM 1249 O O . LYS A 1 175 ? -3.167 -8.495 -4.042 1.00 89.62 175 LYS A O 1
ATOM 1254 N N . SER A 1 176 ? -1.859 -6.709 -3.587 1.00 84.69 176 SER A N 1
ATOM 1255 C CA . SER A 1 176 ? -2.842 -5.679 -3.969 1.00 84.69 176 SER A CA 1
ATOM 1256 C C . SER A 1 176 ? -2.547 -4.939 -5.272 1.00 84.69 176 SER A C 1
ATOM 1258 O O . SER A 1 176 ? -3.414 -4.217 -5.763 1.00 84.69 176 SER A O 1
ATOM 1260 N N . GLY A 1 177 ? -1.308 -5.013 -5.768 1.00 80.69 177 GLY A N 1
ATOM 1261 C CA . GLY A 1 177 ? -0.834 -4.108 -6.817 1.00 80.69 177 GLY A CA 1
ATOM 1262 C C . GLY A 1 177 ? -1.061 -2.642 -6.454 1.00 80.69 177 GLY A C 1
ATOM 1263 O O . GLY A 1 177 ? -0.825 -2.232 -5.318 1.00 80.69 177 GLY A O 1
ATOM 1264 N N . LEU A 1 178 ? -1.562 -1.851 -7.402 1.00 80.62 178 LEU A N 1
ATOM 1265 C CA . LEU A 1 178 ? -1.889 -0.430 -7.218 1.00 80.62 178 LEU A CA 1
ATOM 1266 C C . LEU A 1 178 ? -3.287 -0.191 -6.615 1.00 80.62 178 LEU A C 1
ATOM 1268 O O . LEU A 1 178 ? -3.630 0.947 -6.278 1.00 80.62 178 LEU A O 1
ATOM 1272 N N . GLY A 1 179 ? -4.108 -1.238 -6.523 1.00 82.88 179 GLY A N 1
ATOM 1273 C CA . GLY A 1 179 ? -5.483 -1.189 -6.040 1.00 82.88 179 GLY A CA 1
ATOM 1274 C C . GLY A 1 179 ? -5.621 -1.196 -4.516 1.00 82.88 179 GLY A C 1
ATOM 1275 O O . GLY A 1 179 ? -4.651 -1.186 -3.763 1.00 82.88 179 GLY A O 1
ATOM 1276 N N . LEU A 1 180 ? -6.875 -1.194 -4.059 1.00 88.06 180 LEU A N 1
ATOM 1277 C CA . LEU A 1 180 ? -7.217 -1.446 -2.656 1.00 88.06 180 LEU A CA 1
ATOM 1278 C C . LEU A 1 180 ? -7.156 -2.949 -2.374 1.00 88.06 180 LEU A C 1
ATOM 1280 O O . LEU A 1 180 ? -7.655 -3.731 -3.182 1.00 88.06 180 LEU A O 1
ATOM 1284 N N . LEU A 1 181 ? -6.631 -3.334 -1.214 1.00 92.06 181 LEU A N 1
ATOM 1285 C CA . LEU A 1 181 ? -6.720 -4.705 -0.712 1.00 92.06 181 LEU A CA 1
ATOM 1286 C C . LEU A 1 181 ? -7.726 -4.774 0.424 1.00 92.06 181 LEU A C 1
ATOM 1288 O O . LEU A 1 181 ? -7.661 -3.973 1.355 1.00 92.06 181 LEU A O 1
ATOM 1292 N N . THR A 1 182 ? -8.637 -5.736 0.367 1.00 93.88 182 THR A N 1
ATOM 1293 C CA . THR A 1 182 ? -9.492 -6.084 1.502 1.00 93.88 182 THR A CA 1
ATOM 1294 C C . THR A 1 182 ? -9.322 -7.559 1.813 1.00 93.88 182 THR A C 1
ATOM 1296 O O . THR A 1 182 ? -9.653 -8.403 0.990 1.00 93.88 182 THR A O 1
ATOM 1299 N N . LEU A 1 183 ? -8.792 -7.868 2.989 1.00 94.94 183 LEU A N 1
ATOM 1300 C CA . LEU A 1 183 ? -8.724 -9.216 3.530 1.00 94.94 183 LEU A CA 1
ATOM 1301 C C . LEU A 1 183 ? -9.825 -9.342 4.586 1.00 94.94 183 LEU A C 1
ATOM 1303 O O . LEU A 1 183 ? -9.686 -8.809 5.684 1.00 94.94 183 LEU A O 1
ATOM 1307 N N . ASP A 1 184 ? -10.940 -9.974 4.229 1.00 94.62 184 ASP A N 1
ATOM 1308 C CA . ASP A 1 184 ? -12.084 -10.169 5.122 1.00 94.62 184 ASP A CA 1
ATOM 1309 C C . ASP A 1 184 ? -11.981 -11.524 5.825 1.00 94.62 184 ASP A C 1
ATOM 1311 O O . ASP A 1 184 ? -12.168 -12.568 5.202 1.00 94.62 184 ASP A O 1
ATOM 1315 N N . LEU A 1 185 ? -11.651 -11.489 7.118 1.00 94.56 185 LEU A N 1
ATOM 1316 C CA . LEU A 1 185 ? -11.464 -12.661 7.970 1.00 94.56 185 LEU A CA 1
ATOM 1317 C C . LEU A 1 185 ? -12.655 -12.935 8.897 1.00 94.56 185 LEU A C 1
ATOM 1319 O O . LEU A 1 185 ? -12.559 -13.808 9.761 1.00 94.56 185 LEU A O 1
ATOM 1323 N N . ARG A 1 186 ? -13.768 -12.198 8.761 1.00 93.56 186 ARG A N 1
ATOM 1324 C CA . ARG A 1 186 ? -14.936 -12.334 9.654 1.00 93.56 186 ARG A CA 1
ATOM 1325 C C . ARG A 1 186 ? -15.518 -13.745 9.653 1.00 93.56 186 ARG A C 1
ATOM 1327 O O . ARG A 1 186 ? -15.795 -14.298 10.712 1.00 93.56 186 ARG A O 1
ATOM 13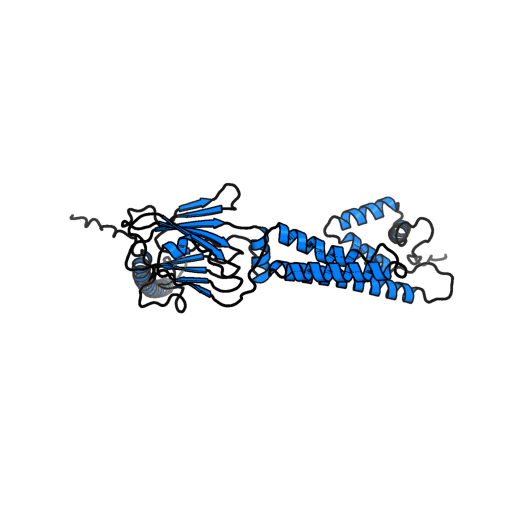34 N N . ASP A 1 187 ? -15.612 -14.346 8.470 1.00 92.50 187 ASP A N 1
ATOM 1335 C CA . ASP A 1 187 ? -16.131 -15.703 8.283 1.00 92.50 187 ASP A CA 1
ATOM 1336 C C . ASP A 1 187 ? -15.033 -16.787 8.305 1.00 92.50 187 ASP A C 1
ATOM 1338 O O . ASP A 1 187 ? -15.292 -17.952 7.978 1.00 92.50 187 ASP A O 1
ATOM 1342 N N . THR A 1 188 ? -13.784 -16.431 8.616 1.00 92.81 188 THR A N 1
ATOM 1343 C CA . THR A 1 188 ? -12.672 -17.386 8.602 1.00 92.81 188 THR A CA 1
ATOM 1344 C C . THR A 1 188 ? -12.706 -18.259 9.852 1.00 92.81 188 THR A C 1
ATOM 1346 O O . THR A 1 188 ? -12.806 -17.781 10.983 1.00 92.81 188 THR A O 1
ATOM 1349 N N . GLN A 1 189 ? -12.560 -19.571 9.674 1.00 92.31 189 GLN A N 1
ATOM 1350 C CA . GLN A 1 189 ? -12.429 -20.500 10.793 1.00 92.31 189 GLN A CA 1
ATOM 1351 C C . GLN A 1 189 ? -11.044 -20.358 11.434 1.00 92.31 189 GLN A C 1
ATOM 1353 O O . GLN A 1 189 ? -10.081 -20.985 10.997 1.00 92.31 189 GLN A O 1
ATOM 1358 N N . LEU A 1 190 ? -10.943 -19.505 12.455 1.00 91.25 190 LEU A N 1
ATOM 1359 C CA . LEU A 1 190 ? -9.711 -19.275 13.212 1.00 91.25 190 LEU A CA 1
ATOM 1360 C C . LEU A 1 190 ? -9.572 -20.274 14.381 1.00 91.25 190 LEU A C 1
ATOM 1362 O O . LEU A 1 190 ? -10.571 -20.586 15.038 1.00 91.25 190 LEU A O 1
ATOM 1366 N N . PRO A 1 191 ? -8.351 -20.753 14.690 1.00 91.44 191 PRO A N 1
ATOM 1367 C CA . PRO A 1 191 ? -8.090 -21.595 15.854 1.00 91.44 191 PRO A CA 1
ATOM 1368 C C . PRO A 1 191 ? -8.350 -20.844 17.169 1.00 91.44 191 PRO A C 1
ATOM 1370 O O . PRO A 1 191 ? -8.226 -19.624 17.248 1.00 91.44 191 PRO A O 1
ATOM 1373 N N . ALA A 1 192 ? -8.660 -21.579 18.241 1.00 86.38 192 ALA A N 1
ATOM 1374 C CA . ALA A 1 192 ? -8.919 -20.992 19.562 1.00 86.38 192 ALA A CA 1
ATOM 1375 C C . ALA A 1 192 ? -7.671 -20.349 20.207 1.00 86.38 192 ALA A C 1
ATOM 1377 O O . ALA A 1 192 ? -7.782 -19.457 21.047 1.00 86.38 192 ALA A O 1
ATOM 1378 N N . SER A 1 193 ? -6.478 -20.811 19.827 1.00 88.44 193 SER A N 1
ATOM 1379 C CA . SER A 1 193 ? -5.186 -20.335 20.325 1.00 88.44 193 SER A CA 1
ATOM 1380 C C . SER A 1 193 ? -4.083 -20.628 19.312 1.00 88.44 193 SER A C 1
ATOM 1382 O O . SER A 1 193 ? -4.232 -21.532 18.494 1.00 88.44 193 SER A O 1
ATOM 1384 N N . GLY A 1 194 ? -2.955 -19.930 19.425 1.00 89.88 194 GLY A N 1
ATOM 1385 C CA . GLY A 1 194 ? -1.803 -20.084 18.535 1.00 89.88 194 GLY A CA 1
ATOM 1386 C C . GLY A 1 194 ? -1.486 -18.792 17.792 1.00 89.88 194 GLY A C 1
ATOM 1387 O O . GLY A 1 194 ? -2.091 -17.754 18.070 1.00 89.88 194 GLY A O 1
ATOM 1388 N N . THR A 1 195 ? -0.533 -18.873 16.870 1.00 90.62 195 THR A N 1
ATOM 1389 C CA . THR A 1 195 ? -0.142 -17.774 15.982 1.00 90.62 195 THR A CA 1
ATOM 1390 C C . THR A 1 195 ? -0.498 -18.152 14.551 1.00 90.62 195 THR A C 1
ATOM 1392 O O . THR A 1 195 ? -0.326 -19.307 14.176 1.00 90.62 195 THR A O 1
ATOM 1395 N N . ILE A 1 196 ? -1.018 -17.189 13.798 1.00 92.75 196 ILE A N 1
ATOM 1396 C CA . ILE A 1 196 ? -1.393 -17.315 12.389 1.00 92.75 196 ILE A CA 1
ATOM 1397 C C . ILE A 1 196 ? -0.565 -16.286 11.636 1.00 92.75 196 ILE A C 1
ATOM 1399 O O . ILE A 1 196 ? -0.632 -15.100 11.976 1.00 92.75 196 ILE A O 1
ATOM 1403 N N . ASP A 1 197 ? 0.213 -16.727 10.658 1.00 93.38 197 ASP A N 1
ATOM 1404 C CA . ASP A 1 197 ? 1.145 -15.871 9.937 1.00 93.38 197 ASP A CA 1
ATOM 1405 C C . ASP A 1 197 ? 0.514 -15.443 8.607 1.00 93.38 197 ASP A C 1
ATOM 1407 O O . ASP A 1 197 ? 0.254 -16.249 7.722 1.00 93.38 197 ASP A O 1
ATOM 1411 N N . VAL A 1 198 ? 0.276 -14.143 8.440 1.00 94.81 198 VAL A N 1
ATOM 1412 C CA . VAL A 1 198 ? -0.297 -13.575 7.216 1.00 94.81 198 VAL A CA 1
ATOM 1413 C C . VAL A 1 198 ? 0.741 -12.716 6.527 1.00 94.81 198 VAL A C 1
ATOM 1415 O O . VAL A 1 198 ? 1.212 -11.731 7.091 1.00 94.81 198 VAL A O 1
ATOM 1418 N N . LYS A 1 199 ? 1.051 -13.045 5.273 1.00 94.56 199 LYS A N 1
ATOM 1419 C CA . LYS A 1 199 ? 1.970 -12.261 4.441 1.00 94.56 199 LYS A CA 1
ATOM 1420 C C . LYS A 1 199 ? 1.194 -11.368 3.491 1.00 94.56 199 LYS A C 1
ATOM 1422 O O . LYS A 1 199 ? 0.465 -11.855 2.624 1.00 94.56 199 LYS A O 1
ATOM 1427 N N . VAL A 1 200 ? 1.380 -10.061 3.625 1.00 92.75 200 VAL A N 1
ATOM 1428 C CA . VAL A 1 200 ? 0.695 -9.047 2.825 1.00 92.75 200 VAL A CA 1
ATOM 1429 C C . VAL A 1 200 ? 1.718 -8.175 2.108 1.00 92.75 200 VAL A C 1
ATOM 1431 O O . VAL A 1 200 ? 2.512 -7.488 2.741 1.00 92.75 200 VAL A O 1
ATOM 1434 N N . ARG A 1 201 ? 1.651 -8.155 0.774 1.00 90.12 201 ARG A N 1
ATOM 1435 C CA . ARG A 1 201 ? 2.382 -7.206 -0.073 1.00 90.12 201 ARG A CA 1
ATOM 1436 C C . ARG A 1 201 ? 1.421 -6.180 -0.647 1.00 90.12 201 ARG A C 1
ATOM 1438 O O . ARG A 1 201 ? 0.732 -6.428 -1.644 1.00 90.12 201 ARG A O 1
ATOM 1445 N N . ALA A 1 202 ? 1.373 -5.031 0.004 1.00 85.12 202 ALA A N 1
ATOM 1446 C CA . ALA A 1 202 ? 0.534 -3.915 -0.374 1.00 85.12 202 ALA A CA 1
ATOM 1447 C C . ALA A 1 202 ? 1.297 -2.903 -1.234 1.00 85.12 202 ALA A C 1
ATOM 1449 O O . ALA A 1 202 ? 2.483 -2.642 -1.043 1.00 85.12 202 ALA A O 1
ATOM 1450 N N . GLY A 1 203 ? 0.596 -2.300 -2.187 1.00 82.06 203 GLY A N 1
ATOM 1451 C CA . GLY A 1 203 ? 1.143 -1.205 -2.978 1.00 82.06 203 GLY A CA 1
ATOM 1452 C C . GLY A 1 203 ? 0.997 0.149 -2.292 1.00 82.06 203 GLY A C 1
ATOM 1453 O O . GLY A 1 203 ? 1.302 0.332 -1.116 1.00 82.06 203 GLY A O 1
ATOM 1454 N N . VAL A 1 204 ? 0.548 1.132 -3.069 1.00 80.56 204 VAL A N 1
ATOM 1455 C CA . VAL A 1 204 ? 0.529 2.555 -2.679 1.00 80.56 204 VAL A CA 1
ATOM 1456 C C . VAL A 1 204 ? -0.792 3.004 -2.041 1.00 80.56 204 VAL A C 1
ATOM 1458 O O . VAL A 1 204 ? -0.908 4.130 -1.555 1.00 80.56 204 VAL A O 1
ATOM 1461 N N . ARG A 1 205 ? -1.819 2.149 -2.076 1.00 85.56 205 ARG A N 1
ATOM 1462 C CA . ARG A 1 205 ? -3.161 2.423 -1.544 1.00 85.56 205 ARG A CA 1
ATOM 1463 C C . ARG A 1 205 ? -3.400 1.698 -0.225 1.00 85.56 205 ARG A C 1
ATOM 1465 O O . ARG A 1 205 ? -2.592 0.886 0.208 1.00 85.56 205 ARG A O 1
ATOM 1472 N N . ARG A 1 206 ? -4.507 2.036 0.442 1.00 88.00 206 ARG A N 1
ATOM 1473 C CA . ARG A 1 206 ? -4.853 1.430 1.730 1.00 88.00 206 ARG A CA 1
ATOM 1474 C C . ARG A 1 206 ? -5.124 -0.074 1.597 1.00 88.00 206 ARG A C 1
ATOM 1476 O O . ARG A 1 206 ? -5.746 -0.519 0.627 1.00 88.00 206 ARG A O 1
ATOM 1483 N N . THR A 1 207 ? -4.716 -0.805 2.622 1.00 92.44 207 THR A N 1
ATOM 1484 C CA . THR A 1 207 ? -5.020 -2.214 2.853 1.00 92.44 207 THR A CA 1
ATOM 1485 C C . THR A 1 207 ? -5.910 -2.324 4.074 1.00 92.44 207 THR A C 1
ATOM 1487 O O . THR A 1 207 ? -5.580 -1.783 5.126 1.00 92.44 207 THR A O 1
ATOM 1490 N N . LEU A 1 208 ? -7.029 -3.026 3.938 1.00 93.31 208 LEU A N 1
ATOM 1491 C CA . LEU A 1 208 ? -7.971 -3.278 5.016 1.00 93.31 208 LEU A CA 1
ATOM 1492 C C . LEU A 1 208 ? -7.954 -4.760 5.384 1.00 93.31 208 LEU A C 1
ATOM 1494 O O . LEU A 1 208 ? -8.174 -5.605 4.521 1.00 93.31 208 LEU A O 1
ATOM 1498 N N . VAL A 1 209 ? -7.739 -5.067 6.657 1.00 94.25 209 VAL A N 1
ATOM 1499 C CA . VAL A 1 209 ? -7.900 -6.406 7.227 1.00 94.25 209 VAL A CA 1
ATOM 1500 C C . VAL A 1 209 ? -9.086 -6.355 8.184 1.00 94.25 209 VAL A C 1
ATOM 1502 O O . VAL A 1 209 ? -9.008 -5.705 9.228 1.00 94.25 209 VAL A O 1
ATOM 1505 N N . ALA A 1 210 ? -10.188 -6.996 7.802 1.00 94.19 210 ALA A N 1
ATOM 1506 C CA . ALA A 1 210 ? -11.400 -7.072 8.605 1.00 94.19 210 ALA A CA 1
ATOM 1507 C C . ALA A 1 210 ? -11.371 -8.334 9.473 1.00 94.19 210 ALA A C 1
ATOM 1509 O O . ALA A 1 210 ? -11.193 -9.438 8.967 1.00 94.19 210 ALA A O 1
ATOM 1510 N N . LEU A 1 211 ? -11.524 -8.166 10.781 1.00 92.81 211 LEU A N 1
ATOM 1511 C CA . LEU A 1 211 ? -11.524 -9.226 11.783 1.00 92.81 211 LEU A CA 1
ATOM 1512 C C . LEU A 1 211 ? -12.949 -9.497 12.285 1.00 92.81 211 LEU A C 1
ATOM 1514 O O . LEU A 1 211 ? -13.791 -8.595 12.243 1.00 92.81 211 LEU A O 1
ATOM 1518 N N . PRO A 1 212 ? -13.223 -10.708 12.795 1.00 92.12 212 PRO A N 1
ATOM 1519 C CA . PRO A 1 212 ? -14.501 -11.007 13.430 1.00 92.12 212 PRO A CA 1
ATOM 1520 C C . PRO A 1 212 ? -14.708 -10.164 14.698 1.00 92.12 212 PRO A C 1
ATOM 1522 O O . PRO A 1 212 ? -13.788 -9.994 15.499 1.00 92.12 212 PRO A O 1
ATOM 1525 N N . HIS A 1 213 ? -15.931 -9.665 14.896 1.00 88.81 213 HIS A N 1
ATOM 1526 C CA . HIS A 1 213 ? -16.312 -8.871 16.075 1.00 88.81 213 HIS A CA 1
ATOM 1527 C C . HIS A 1 213 ? -16.874 -9.721 17.233 1.00 88.81 213 HIS A C 1
ATOM 1529 O O . HIS A 1 213 ? -17.070 -9.220 18.337 1.00 88.81 213 HIS A O 1
ATOM 1535 N N . ASP A 1 214 ? -17.121 -11.018 17.018 1.00 87.50 214 ASP A N 1
ATOM 1536 C CA . ASP A 1 214 ? -17.698 -11.934 18.015 1.00 87.50 214 ASP A CA 1
ATOM 1537 C C . ASP A 1 214 ? -16.653 -12.570 18.957 1.00 87.50 214 ASP A C 1
ATOM 1539 O O . ASP A 1 214 ? -16.996 -13.064 20.036 1.00 87.50 214 ASP A O 1
ATOM 1543 N N . ARG A 1 215 ? -15.369 -12.552 18.578 1.00 87.50 215 ARG A N 1
ATOM 1544 C CA . ARG A 1 215 ? -14.272 -13.228 19.288 1.00 87.50 215 ARG A CA 1
ATOM 1545 C C . ARG A 1 215 ? -12.994 -12.401 19.290 1.00 87.50 215 ARG A C 1
ATOM 1547 O O . ARG A 1 215 ? -12.751 -11.597 18.399 1.00 87.50 215 ARG A O 1
ATOM 1554 N N . CYS A 1 216 ? -12.145 -12.615 20.292 1.00 87.88 216 CYS A N 1
ATOM 1555 C CA . CYS A 1 216 ? -10.880 -11.895 20.368 1.00 87.88 216 CYS A CA 1
ATOM 1556 C C . CYS A 1 216 ? -9.836 -12.479 19.409 1.00 87.88 216 CYS A C 1
ATOM 1558 O O . CYS A 1 216 ? -9.526 -13.667 19.470 1.00 87.88 216 CYS A O 1
ATOM 1560 N N . VAL A 1 217 ? -9.243 -11.610 18.590 1.00 88.88 217 VAL A N 1
ATOM 1561 C CA . VAL A 1 217 ? -8.051 -11.885 17.784 1.00 88.88 217 VAL A CA 1
ATOM 1562 C C . VAL A 1 217 ? -7.002 -10.833 18.122 1.00 88.88 217 VAL A C 1
ATOM 1564 O O . VAL A 1 217 ? -7.216 -9.634 17.932 1.00 88.88 217 VAL A O 1
ATOM 1567 N N . ARG A 1 218 ? -5.858 -11.268 18.651 1.00 87.75 218 ARG A N 1
ATOM 1568 C CA . ARG A 1 218 ? -4.731 -10.367 18.915 1.00 87.75 218 ARG A CA 1
ATOM 1569 C C . ARG A 1 218 ? -4.021 -10.076 17.606 1.00 87.75 218 ARG A C 1
ATOM 1571 O O . ARG A 1 218 ? -3.844 -10.983 16.809 1.00 87.75 218 ARG A O 1
ATOM 1578 N N . VAL A 1 219 ? -3.587 -8.839 17.403 1.00 88.31 219 VAL A N 1
ATOM 1579 C CA . VAL A 1 219 ? -2.894 -8.438 16.176 1.00 88.31 219 VAL A CA 1
ATOM 1580 C C . VAL A 1 219 ? -1.470 -8.032 16.509 1.00 88.31 219 VAL A C 1
ATOM 1582 O O . VAL A 1 219 ? -1.237 -7.239 17.424 1.00 88.31 219 VAL A O 1
ATOM 1585 N N . GLU A 1 220 ? -0.531 -8.573 15.752 1.00 88.62 220 GLU A N 1
ATOM 1586 C CA . GLU A 1 220 ? 0.856 -8.138 15.713 1.00 88.62 220 GLU A CA 1
ATOM 1587 C C . GLU A 1 220 ? 1.191 -7.815 14.262 1.00 88.62 220 GLU A C 1
ATOM 1589 O O . GLU A 1 220 ? 1.106 -8.685 13.405 1.00 88.62 220 GLU A O 1
ATOM 1594 N N . VAL A 1 221 ? 1.539 -6.569 13.962 1.00 89.81 221 VAL A N 1
ATOM 1595 C CA . VAL A 1 221 ? 1.960 -6.168 12.618 1.00 89.81 221 VAL A CA 1
ATOM 1596 C C . VAL A 1 221 ? 3.452 -5.935 12.629 1.00 89.81 221 VAL A C 1
ATOM 1598 O O . VAL A 1 221 ? 3.932 -5.118 13.407 1.00 89.81 221 VAL A O 1
ATOM 1601 N N . VAL A 1 222 ? 4.168 -6.599 11.734 1.00 89.19 222 VAL A N 1
ATOM 1602 C CA . VAL A 1 222 ? 5.564 -6.307 11.426 1.00 89.19 222 VAL A CA 1
ATOM 1603 C C . VAL A 1 222 ? 5.574 -5.594 10.081 1.00 89.19 222 VAL A C 1
ATOM 1605 O O . VAL A 1 222 ? 5.325 -6.203 9.047 1.00 89.19 222 VAL A O 1
ATOM 1608 N N . SER A 1 223 ? 5.781 -4.279 10.100 1.00 85.56 223 SER A N 1
ATOM 1609 C CA . SER A 1 223 ? 5.808 -3.467 8.885 1.00 85.56 223 SER A CA 1
ATOM 1610 C C . SER A 1 223 ? 7.228 -3.387 8.348 1.00 85.56 223 SER A C 1
ATOM 1612 O O . SER A 1 223 ? 8.103 -2.874 9.044 1.00 85.56 223 SER A O 1
ATOM 1614 N N . HIS A 1 224 ? 7.430 -3.804 7.103 1.00 84.75 224 HIS A N 1
ATOM 1615 C CA . HIS A 1 224 ? 8.682 -3.668 6.370 1.00 84.75 224 HIS A CA 1
ATOM 1616 C C . HIS A 1 224 ? 8.568 -2.556 5.335 1.00 84.75 224 HIS A C 1
ATOM 1618 O O . HIS A 1 224 ? 7.679 -2.554 4.478 1.00 84.75 224 HIS A O 1
ATOM 1624 N N . ALA A 1 225 ? 9.487 -1.600 5.420 1.00 72.25 225 ALA A N 1
ATOM 1625 C CA . ALA A 1 225 ? 9.556 -0.488 4.494 1.00 72.25 225 ALA A CA 1
ATOM 1626 C C . ALA A 1 225 ? 10.762 -0.617 3.573 1.00 72.25 225 ALA A C 1
ATOM 1628 O O . ALA A 1 225 ? 11.896 -0.731 4.035 1.00 72.25 225 ALA A O 1
ATOM 1629 N N . ILE A 1 226 ? 10.519 -0.535 2.267 1.00 72.44 226 ILE A N 1
ATOM 1630 C CA . ILE A 1 226 ? 11.579 -0.513 1.261 1.00 72.44 226 ILE A CA 1
ATOM 1631 C C . ILE A 1 226 ? 11.767 0.953 0.833 1.00 72.44 226 ILE A C 1
ATOM 1633 O O . ILE A 1 226 ? 10.877 1.501 0.176 1.00 72.44 226 ILE A O 1
ATOM 1637 N N . PRO A 1 227 ? 12.882 1.619 1.203 1.00 71.62 227 PRO A N 1
ATOM 1638 C CA . PRO A 1 227 ? 13.062 3.062 1.005 1.00 71.62 227 PRO A CA 1
ATOM 1639 C C . PRO A 1 227 ? 12.835 3.533 -0.436 1.00 71.62 227 PRO A C 1
ATOM 1641 O O . PRO A 1 227 ? 12.172 4.547 -0.662 1.00 71.62 227 PRO A O 1
ATOM 1644 N N . ASP A 1 228 ? 13.320 2.764 -1.410 1.00 69.06 228 ASP A N 1
ATOM 1645 C CA . ASP A 1 228 ? 13.187 3.086 -2.834 1.00 69.06 228 ASP A CA 1
ATOM 1646 C C . ASP A 1 228 ? 11.724 2.998 -3.305 1.00 69.06 228 ASP A C 1
ATOM 1648 O O . ASP A 1 228 ? 11.245 3.855 -4.051 1.00 69.06 228 ASP A O 1
ATOM 1652 N N . LEU A 1 229 ? 10.970 2.012 -2.805 1.00 68.25 229 LEU A N 1
ATOM 1653 C CA . LEU A 1 229 ? 9.536 1.873 -3.076 1.00 68.25 229 LEU A CA 1
ATOM 1654 C C . LEU A 1 229 ? 8.713 2.989 -2.426 1.00 68.25 229 LEU A C 1
ATOM 1656 O O . LEU A 1 229 ? 7.739 3.439 -3.026 1.00 68.25 229 LEU A O 1
ATOM 1660 N N . LEU A 1 230 ? 9.106 3.476 -1.245 1.00 70.00 230 LEU A N 1
ATOM 1661 C CA . LEU A 1 230 ? 8.429 4.597 -0.583 1.00 70.00 230 LEU A CA 1
ATOM 1662 C C . LEU A 1 230 ? 8.579 5.905 -1.365 1.00 70.00 230 LEU A C 1
ATOM 1664 O O . LEU A 1 230 ? 7.613 6.655 -1.489 1.00 70.00 230 LEU A O 1
ATOM 1668 N N . GLN A 1 231 ? 9.765 6.180 -1.917 1.00 71.19 231 GLN A N 1
ATOM 1669 C CA . GLN A 1 231 ? 9.975 7.351 -2.776 1.00 71.19 231 GLN A CA 1
ATOM 1670 C C . GLN A 1 231 ? 9.125 7.280 -4.047 1.00 71.19 231 GLN A C 1
ATOM 1672 O O . GLN A 1 231 ? 8.472 8.258 -4.416 1.00 71.19 231 GLN A O 1
ATOM 1677 N N . LEU A 1 232 ? 9.088 6.114 -4.694 1.00 67.56 232 LEU A N 1
ATOM 1678 C CA . LEU A 1 232 ? 8.265 5.889 -5.881 1.00 67.56 232 LEU A CA 1
ATOM 1679 C C . LEU A 1 232 ? 6.768 5.995 -5.570 1.00 67.56 232 LEU A C 1
ATOM 1681 O O . LEU A 1 232 ? 6.034 6.652 -6.306 1.00 67.56 232 LEU A O 1
ATOM 1685 N N . GLY A 1 233 ? 6.312 5.406 -4.464 1.00 67.50 233 GLY A N 1
ATOM 1686 C CA . GLY A 1 233 ? 4.928 5.516 -4.014 1.00 67.50 233 GLY A CA 1
ATOM 1687 C C . GLY A 1 233 ? 4.524 6.957 -3.709 1.00 67.50 233 GLY A C 1
ATOM 1688 O O . GLY A 1 233 ? 3.453 7.400 -4.127 1.00 67.50 233 GLY A O 1
ATOM 1689 N N . ALA A 1 234 ? 5.405 7.723 -3.058 1.00 70.25 234 ALA A N 1
ATOM 1690 C CA . ALA A 1 234 ? 5.193 9.144 -2.807 1.00 70.25 234 ALA A CA 1
ATOM 1691 C C . ALA A 1 234 ? 5.046 9.938 -4.117 1.00 70.25 234 ALA A C 1
ATOM 1693 O O . ALA A 1 234 ? 4.108 10.724 -4.245 1.00 70.25 234 ALA A O 1
ATOM 1694 N N . LEU A 1 235 ? 5.889 9.673 -5.122 1.00 69.75 235 LEU A N 1
ATOM 1695 C CA . LEU A 1 235 ? 5.783 10.282 -6.454 1.00 69.75 235 LEU A CA 1
ATOM 1696 C C . LEU A 1 235 ? 4.479 9.907 -7.176 1.00 69.75 235 LEU A C 1
ATOM 1698 O O . LEU A 1 235 ? 3.810 10.786 -7.714 1.00 69.75 235 LEU A O 1
ATOM 1702 N N . LEU A 1 236 ? 4.091 8.626 -7.163 1.00 68.25 236 LEU A N 1
ATOM 1703 C CA . LEU A 1 236 ? 2.879 8.133 -7.832 1.00 68.25 236 LEU A CA 1
ATOM 1704 C C . LEU A 1 236 ? 1.591 8.720 -7.242 1.00 68.25 236 LEU A C 1
ATOM 1706 O O . LEU A 1 236 ? 0.630 8.958 -7.970 1.00 68.25 236 LEU A O 1
ATOM 1710 N N . VAL A 1 237 ? 1.564 8.942 -5.926 1.00 69.75 237 VAL A N 1
ATOM 1711 C CA . VAL A 1 237 ? 0.391 9.466 -5.206 1.00 69.75 237 VAL A CA 1
ATOM 1712 C C . VAL A 1 237 ? 0.473 10.991 -5.010 1.00 69.75 237 VAL A C 1
ATOM 1714 O O . VAL A 1 237 ? -0.468 11.600 -4.508 1.00 69.75 237 VAL A O 1
ATOM 1717 N N . GLY A 1 238 ? 1.572 11.634 -5.420 1.00 66.62 238 GLY A N 1
ATOM 1718 C CA . GLY A 1 238 ? 1.786 13.075 -5.250 1.00 66.62 238 GLY A CA 1
ATOM 1719 C C . GLY A 1 238 ? 1.961 13.507 -3.788 1.00 66.62 238 GLY A C 1
ATOM 1720 O O . GLY A 1 238 ? 1.577 14.617 -3.421 1.00 66.62 238 GLY A O 1
ATOM 1721 N N . ARG A 1 239 ? 2.503 12.637 -2.928 1.00 63.44 239 ARG A N 1
ATOM 1722 C CA . ARG A 1 239 ? 2.789 12.939 -1.517 1.00 63.44 239 ARG A CA 1
ATOM 1723 C C . ARG A 1 239 ? 4.189 13.531 -1.357 1.00 63.44 239 ARG A C 1
ATOM 1725 O O . ARG A 1 239 ? 5.151 13.045 -1.936 1.00 63.44 239 ARG A O 1
ATOM 1732 N N . GLY A 1 240 ? 4.306 14.559 -0.516 1.00 55.59 240 GLY A N 1
ATOM 1733 C CA . GLY A 1 240 ? 5.585 15.200 -0.182 1.00 55.59 240 GLY A CA 1
ATOM 1734 C C . GLY A 1 240 ? 6.385 14.507 0.928 1.00 55.59 240 GLY A C 1
ATOM 1735 O O . GLY A 1 240 ? 7.454 14.992 1.287 1.00 55.59 240 GLY A O 1
ATOM 1736 N N . THR A 1 241 ? 5.878 13.411 1.503 1.00 58.69 241 THR A N 1
ATOM 1737 C CA . THR A 1 241 ? 6.528 12.679 2.598 1.00 58.69 241 THR A CA 1
ATOM 1738 C C . THR A 1 241 ? 6.798 11.231 2.198 1.00 58.69 241 THR A C 1
ATOM 1740 O O . THR A 1 241 ? 5.961 10.574 1.584 1.00 58.69 241 THR A O 1
ATOM 1743 N N . THR A 1 242 ? 7.975 10.732 2.570 1.00 60.22 242 THR A N 1
ATOM 1744 C CA . THR A 1 242 ? 8.409 9.336 2.378 1.00 60.22 242 THR A CA 1
ATOM 1745 C C . THR A 1 242 ? 8.282 8.509 3.658 1.00 60.22 242 THR A C 1
ATOM 1747 O O . THR A 1 242 ? 8.808 7.404 3.737 1.00 60.22 242 THR A O 1
ATOM 1750 N N . ALA A 1 243 ? 7.615 9.047 4.685 1.00 61.75 243 ALA A N 1
ATOM 1751 C CA . ALA A 1 243 ? 7.405 8.343 5.941 1.00 61.75 243 ALA A CA 1
ATOM 1752 C C . ALA A 1 243 ? 6.448 7.164 5.734 1.00 61.75 243 ALA A C 1
ATOM 1754 O O . ALA A 1 243 ? 5.417 7.300 5.071 1.00 61.75 243 ALA A O 1
ATOM 1755 N N . THR A 1 244 ? 6.764 6.024 6.343 1.00 62.56 244 THR A N 1
ATOM 1756 C CA . THR A 1 244 ? 5.842 4.892 6.423 1.00 62.56 244 THR A CA 1
ATOM 1757 C C . THR A 1 244 ? 4.579 5.301 7.171 1.00 62.56 244 THR A C 1
ATOM 1759 O O . THR A 1 244 ? 4.690 5.728 8.327 1.00 62.56 244 THR A O 1
ATOM 1762 N N . PRO A 1 245 ? 3.385 5.171 6.569 1.00 66.81 245 PRO A N 1
ATOM 1763 C CA . PRO A 1 245 ? 2.150 5.395 7.301 1.00 66.81 245 PRO A CA 1
ATOM 1764 C C . PRO A 1 245 ? 2.067 4.389 8.450 1.00 66.81 245 PRO A C 1
ATOM 1766 O O . PRO A 1 245 ? 2.265 3.190 8.254 1.00 66.81 245 PRO A O 1
ATOM 1769 N N . SER A 1 246 ? 1.808 4.881 9.660 1.00 69.06 246 SER A N 1
ATOM 1770 C CA . SER A 1 246 ? 1.584 4.004 10.806 1.00 69.06 246 SER A CA 1
ATOM 1771 C C . SER A 1 246 ? 0.308 3.190 10.571 1.00 69.06 246 SER A C 1
ATOM 1773 O O . SER A 1 246 ? -0.705 3.776 10.186 1.00 69.06 246 SER A O 1
ATOM 1775 N N . PRO A 1 247 ? 0.324 1.865 10.792 1.00 76.69 247 PRO A N 1
ATOM 1776 C CA . PRO A 1 247 ? -0.872 1.060 10.697 1.00 76.69 247 PRO A CA 1
ATOM 1777 C C . PRO A 1 247 ? -1.862 1.484 11.778 1.00 76.69 247 PRO A C 1
ATOM 1779 O O . PRO A 1 247 ? -1.494 1.761 12.925 1.00 76.69 247 PRO A O 1
ATOM 1782 N N . VAL A 1 248 ? -3.136 1.496 11.417 1.00 77.56 248 VAL A N 1
ATOM 1783 C CA . VAL A 1 248 ? -4.219 1.761 12.353 1.00 77.56 248 VAL A CA 1
ATOM 1784 C C . VAL A 1 248 ? -4.717 0.425 12.884 1.00 77.56 248 VAL A C 1
ATOM 1786 O O . VAL A 1 248 ? -5.377 -0.334 12.174 1.00 77.56 248 VAL A O 1
ATOM 1789 N N . LEU A 1 249 ? -4.365 0.129 14.136 1.00 77.94 249 LEU A N 1
ATOM 1790 C CA . LEU A 1 249 ? -4.796 -1.075 14.842 1.00 77.94 249 LEU A CA 1
ATOM 1791 C C . LEU A 1 249 ? -5.920 -0.738 15.816 1.00 77.94 249 LEU A C 1
ATOM 1793 O O . LEU A 1 249 ? -5.742 0.042 16.757 1.00 77.94 249 LEU A O 1
ATOM 1797 N N . PHE A 1 250 ? -7.077 -1.353 15.614 1.00 67.44 250 PHE A N 1
ATOM 1798 C CA . PHE A 1 250 ? -8.236 -1.166 16.473 1.00 67.44 250 PHE A CA 1
ATOM 1799 C C . PHE A 1 250 ? -8.292 -2.298 17.501 1.00 67.44 250 PHE A C 1
ATOM 1801 O O . PHE A 1 250 ? -8.747 -3.390 17.207 1.00 67.44 250 PHE A O 1
ATOM 1808 N N . ASN A 1 251 ? -7.694 -2.058 18.672 1.00 60.41 251 ASN A N 1
ATOM 1809 C CA . ASN A 1 251 ? -7.902 -2.808 19.927 1.00 60.41 251 ASN A CA 1
ATOM 1810 C C . ASN A 1 251 ? -7.232 -2.096 21.136 1.00 60.41 251 ASN A C 1
ATOM 1812 O O . ASN A 1 251 ? -6.970 -2.701 22.170 1.00 60.41 251 ASN A O 1
ATOM 1816 N N . GLY A 1 252 ? -6.927 -0.795 21.032 1.00 56.84 252 GLY A N 1
ATOM 1817 C CA . GLY A 1 252 ? -6.219 -0.011 22.059 1.00 56.84 252 GLY A CA 1
ATOM 1818 C C . GLY A 1 252 ? -4.804 0.406 21.630 1.00 56.84 252 GLY A C 1
ATOM 1819 O O . GLY A 1 252 ? -4.294 -0.122 20.645 1.00 56.84 252 GLY A O 1
ATOM 1820 N N . PRO A 1 253 ? -4.175 1.388 22.311 1.00 52.66 253 PRO A N 1
ATOM 1821 C CA . PRO A 1 253 ? -2.839 1.846 21.950 1.00 52.66 253 PRO A CA 1
ATOM 1822 C C . PRO A 1 253 ? -1.856 0.693 22.142 1.00 52.66 253 PRO A C 1
ATOM 1824 O O . PRO A 1 253 ? -1.605 0.246 23.262 1.00 52.66 253 PRO A O 1
ATOM 1827 N N . GLY A 1 254 ? -1.368 0.185 21.021 1.00 57.38 254 GLY A N 1
ATOM 1828 C CA . GLY A 1 254 ? -0.350 -0.841 20.980 1.00 57.38 254 GLY A CA 1
ATOM 1829 C C . GLY A 1 254 ? 1.022 -0.336 21.407 1.00 57.38 254 GLY A C 1
ATOM 1830 O O . GLY A 1 254 ? 1.252 0.870 21.529 1.00 57.38 254 GLY A O 1
ATOM 1831 N N . ARG A 1 255 ? 1.969 -1.260 21.578 1.00 62.44 255 ARG A N 1
ATOM 1832 C CA . ARG A 1 255 ? 3.390 -0.895 21.607 1.00 62.44 255 ARG A CA 1
ATOM 1833 C C . ARG A 1 255 ? 3.873 -0.700 20.179 1.00 62.44 255 ARG A C 1
ATOM 1835 O O . ARG A 1 255 ? 3.588 -1.532 19.321 1.00 62.44 255 ARG A O 1
ATOM 1842 N N . VAL A 1 256 ? 4.652 0.354 19.966 1.00 71.75 256 VAL A N 1
ATOM 1843 C CA . VAL A 1 256 ? 5.433 0.545 18.744 1.00 71.75 256 VAL A CA 1
ATOM 1844 C C . VAL A 1 256 ? 6.888 0.267 19.089 1.00 71.75 256 VAL A C 1
ATOM 1846 O O . VAL A 1 256 ? 7.453 0.928 19.961 1.00 71.75 256 VAL A O 1
ATOM 1849 N N . ALA A 1 257 ? 7.483 -0.725 18.438 1.00 72.44 257 ALA A N 1
ATOM 1850 C CA . ALA A 1 257 ? 8.902 -1.033 18.549 1.00 72.44 257 ALA A CA 1
ATOM 1851 C C . ALA A 1 257 ? 9.530 -0.948 17.157 1.00 72.44 257 ALA A C 1
ATOM 1853 O O . ALA A 1 257 ? 9.125 -1.675 16.257 1.00 72.44 257 ALA A O 1
ATOM 1854 N N . GLY A 1 258 ? 10.487 -0.041 16.972 1.00 67.50 258 GLY A N 1
ATOM 1855 C CA . GLY A 1 258 ? 11.265 0.066 15.738 1.00 67.50 258 GLY A CA 1
ATOM 1856 C C . GLY A 1 258 ? 12.624 -0.613 15.876 1.00 67.50 258 GLY A C 1
ATOM 1857 O O . GLY A 1 258 ? 13.186 -0.671 16.974 1.00 67.50 258 GLY A O 1
ATOM 1858 N N . ASP A 1 259 ? 13.167 -1.101 14.767 1.00 69.00 259 ASP A N 1
ATOM 1859 C CA . ASP A 1 259 ? 14.591 -1.409 14.665 1.00 69.00 259 ASP A CA 1
ATOM 1860 C C . ASP A 1 259 ? 15.436 -0.117 14.661 1.00 69.00 259 ASP A C 1
ATOM 1862 O O . ASP A 1 259 ? 14.936 0.990 14.458 1.00 69.00 259 ASP A O 1
ATOM 1866 N N . GLN A 1 260 ? 16.750 -0.240 14.886 1.00 58.56 260 GLN A N 1
ATOM 1867 C CA . GLN A 1 260 ? 17.644 0.930 14.928 1.00 58.56 260 GLN A CA 1
ATOM 1868 C C . GLN A 1 260 ? 17.743 1.664 13.580 1.00 58.56 260 GLN A C 1
ATOM 1870 O O . GLN A 1 260 ? 18.091 2.842 13.551 1.00 58.56 260 GLN A O 1
ATOM 1875 N N . ASN A 1 261 ? 17.414 0.979 12.480 1.00 61.16 261 ASN A N 1
ATOM 1876 C CA . ASN A 1 261 ? 17.455 1.526 11.127 1.00 61.16 261 ASN A CA 1
ATOM 1877 C C . ASN A 1 261 ? 16.107 2.116 10.668 1.00 61.16 261 ASN A C 1
ATOM 1879 O O . ASN A 1 261 ? 16.049 2.689 9.582 1.00 61.16 261 ASN A O 1
ATOM 1883 N N . GLY A 1 262 ? 15.032 1.983 11.458 1.00 61.19 262 GLY A N 1
ATOM 1884 C CA . GLY A 1 262 ? 13.678 2.433 11.109 1.00 61.19 262 GLY A CA 1
ATOM 1885 C C . GLY A 1 262 ? 13.043 1.700 9.919 1.00 61.19 262 GLY A C 1
ATOM 1886 O O . GLY A 1 262 ? 12.059 2.184 9.363 1.00 61.19 262 GLY A O 1
ATOM 1887 N N . SER A 1 263 ? 13.615 0.567 9.503 1.00 63.09 263 SER A N 1
ATOM 1888 C CA . SER A 1 263 ? 13.175 -0.231 8.353 1.00 63.09 263 SER A CA 1
ATOM 1889 C C . SER A 1 263 ? 12.052 -1.202 8.705 1.00 63.09 263 SER A C 1
ATOM 1891 O O . SER A 1 263 ? 11.246 -1.567 7.846 1.00 63.09 263 SER A O 1
ATOM 1893 N N . THR A 1 264 ? 12.006 -1.613 9.974 1.00 74.94 264 THR A N 1
ATOM 1894 C CA . THR A 1 264 ? 11.037 -2.570 10.496 1.00 74.94 264 THR A CA 1
ATOM 1895 C C . THR A 1 264 ? 10.390 -2.003 11.746 1.00 74.94 264 THR A C 1
ATOM 1897 O O . THR A 1 264 ? 11.077 -1.658 12.710 1.00 74.94 264 THR A O 1
ATOM 1900 N N . ILE A 1 265 ? 9.061 -1.919 11.740 1.00 74.69 265 ILE A N 1
ATOM 1901 C CA . ILE A 1 265 ? 8.295 -1.427 12.884 1.00 74.69 265 ILE A CA 1
ATOM 1902 C C . ILE A 1 265 ? 7.261 -2.474 13.279 1.00 74.69 265 ILE A C 1
ATOM 1904 O O . ILE A 1 265 ? 6.379 -2.820 12.492 1.00 74.69 265 ILE A O 1
ATOM 1908 N N . THR A 1 266 ? 7.365 -2.954 14.514 1.00 78.25 266 THR A N 1
ATOM 1909 C CA . THR A 1 266 ? 6.411 -3.880 15.112 1.00 78.25 266 THR A CA 1
ATOM 1910 C C . THR A 1 266 ? 5.355 -3.107 15.890 1.00 78.25 266 THR A C 1
ATOM 1912 O O . THR A 1 266 ? 5.671 -2.325 16.791 1.00 78.25 266 THR A O 1
ATOM 1915 N N . PHE A 1 267 ? 4.095 -3.367 15.563 1.00 76.06 267 PHE A N 1
ATOM 1916 C CA . PHE A 1 267 ? 2.922 -2.847 16.244 1.00 76.06 267 PHE A CA 1
ATOM 1917 C C . PHE A 1 267 ? 2.185 -4.009 16.891 1.00 76.06 267 PHE A C 1
ATOM 1919 O O . PHE A 1 267 ? 1.625 -4.863 16.207 1.00 76.06 267 PHE A O 1
ATOM 1926 N N . THR A 1 268 ? 2.185 -4.059 18.215 1.00 74.25 268 THR A N 1
ATOM 1927 C CA . THR A 1 268 ? 1.488 -5.111 18.966 1.00 74.25 268 THR A CA 1
ATOM 1928 C C . THR A 1 268 ? 0.190 -4.556 19.526 1.00 74.25 268 THR A C 1
ATOM 1930 O O . THR A 1 268 ? 0.176 -3.412 19.962 1.00 74.25 268 THR A O 1
ATOM 1933 N N . GLY A 1 269 ? -0.879 -5.353 19.554 1.00 67.31 269 GLY A N 1
ATOM 1934 C CA . GLY A 1 269 ? -2.136 -5.016 20.228 1.00 67.31 269 GLY A CA 1
ATOM 1935 C C . GLY A 1 269 ? -1.995 -4.677 21.730 1.00 67.31 269 GLY A C 1
ATOM 1936 O O . GLY A 1 269 ? -0.890 -4.603 22.269 1.00 67.31 269 GLY A O 1
ATOM 1937 N N . PRO A 1 270 ? -3.114 -4.444 22.435 1.00 65.31 270 PRO A N 1
ATOM 1938 C CA . PRO A 1 270 ? -3.116 -3.897 23.795 1.00 65.31 270 PRO A CA 1
ATOM 1939 C C . PRO A 1 270 ? -2.341 -4.762 24.808 1.00 65.31 270 PRO A C 1
ATOM 1941 O O . PRO A 1 270 ? -2.486 -5.980 24.836 1.00 65.31 270 PRO A O 1
ATOM 1944 N N . GLU A 1 271 ? -1.596 -4.116 25.715 1.00 58.62 271 GLU A N 1
ATOM 1945 C CA . GLU A 1 271 ? -0.862 -4.770 26.823 1.00 58.62 271 GLU A CA 1
ATOM 1946 C C . GLU A 1 271 ? -1.756 -5.228 27.997 1.00 58.62 271 GLU A C 1
ATOM 1948 O O . GLU A 1 271 ? -1.288 -5.867 28.940 1.00 58.62 271 GLU A O 1
ATOM 1953 N N . ARG A 1 272 ? -3.040 -4.848 27.995 1.00 63.62 272 ARG A N 1
ATOM 1954 C CA . ARG A 1 272 ? -3.988 -5.129 29.089 1.00 63.62 272 ARG A CA 1
ATOM 1955 C C . ARG A 1 272 ? -4.337 -6.621 29.156 1.00 63.62 272 ARG A C 1
ATOM 1957 O O . ARG A 1 272 ? -4.122 -7.320 28.175 1.00 63.62 272 ARG A O 1
ATOM 1964 N N . PRO A 1 273 ? -4.921 -7.125 30.264 1.00 57.66 273 PRO A N 1
ATOM 1965 C CA . PRO A 1 273 ? -5.515 -8.454 30.246 1.00 57.66 273 PRO A CA 1
ATOM 1966 C C . PRO A 1 273 ? -6.527 -8.525 29.100 1.00 57.66 273 PRO A C 1
ATOM 1968 O O . PRO A 1 273 ? -7.482 -7.749 29.062 1.00 57.66 273 PRO A O 1
ATOM 1971 N N . VAL A 1 274 ? -6.262 -9.419 28.155 1.00 71.50 274 VAL A N 1
ATOM 1972 C CA . VAL A 1 274 ? -7.074 -9.651 26.961 1.00 71.50 274 VAL A CA 1
ATOM 1973 C C . VAL A 1 274 ? -7.817 -10.968 27.151 1.00 71.50 274 VAL A C 1
ATOM 1975 O O . VAL A 1 274 ? -7.306 -11.883 27.805 1.00 71.50 274 VAL A O 1
ATOM 1978 N N . ARG A 1 275 ? -9.014 -11.096 26.573 1.00 79.25 275 ARG A N 1
ATOM 1979 C CA . ARG A 1 275 ? -9.643 -12.416 26.433 1.00 79.25 275 ARG A CA 1
ATOM 1980 C C . ARG A 1 275 ? -8.699 -13.365 25.671 1.00 79.25 275 ARG A C 1
ATOM 1982 O O . ARG A 1 275 ? -7.966 -12.906 24.793 1.00 79.25 275 ARG A O 1
ATOM 1989 N N . PRO A 1 276 ? -8.691 -14.670 25.990 1.00 81.81 276 PRO A N 1
ATOM 1990 C CA . PRO A 1 276 ? -7.903 -15.633 25.234 1.00 81.81 276 PRO A CA 1
ATOM 1991 C C . PRO A 1 276 ? -8.365 -15.666 23.772 1.00 81.81 276 PRO A C 1
ATOM 1993 O O . PRO A 1 276 ? -9.558 -15.565 23.485 1.00 81.81 276 PRO A O 1
ATOM 1996 N N . GLY A 1 277 ? -7.403 -15.804 22.866 1.00 85.81 277 GLY A N 1
ATOM 1997 C CA . GLY A 1 277 ? -7.635 -15.862 21.430 1.00 85.81 277 GLY A CA 1
ATOM 1998 C C . GLY A 1 277 ? -6.329 -16.044 20.653 1.00 85.81 277 GLY A C 1
ATOM 1999 O O . GLY A 1 277 ? -5.237 -15.886 21.228 1.00 85.81 277 GLY A O 1
ATOM 2000 N N . PRO A 1 278 ? -6.414 -16.385 19.358 1.00 91.44 278 PRO A N 1
ATOM 2001 C CA . PRO A 1 278 ? -5.247 -16.503 18.497 1.00 91.44 278 PRO A CA 1
ATOM 2002 C C . PRO A 1 278 ? -4.557 -15.146 18.303 1.00 91.44 278 PRO A C 1
ATOM 2004 O O . PRO A 1 278 ? -5.162 -14.082 18.472 1.00 91.44 278 PRO A O 1
ATOM 2007 N N . THR A 1 279 ? -3.278 -15.190 17.944 1.00 89.56 279 THR A N 1
ATOM 2008 C CA . THR A 1 279 ? -2.517 -14.029 17.477 1.00 89.56 279 THR A CA 1
ATOM 2009 C C . THR A 1 279 ? -2.415 -14.077 15.961 1.00 89.56 279 THR A C 1
ATOM 2011 O O . THR A 1 279 ? -1.844 -15.009 15.408 1.00 89.56 279 THR A O 1
ATOM 2014 N N . LEU A 1 280 ? -2.934 -13.057 15.295 1.00 92.00 280 LEU A N 1
ATOM 2015 C CA . LEU A 1 280 ? -2.727 -12.794 13.885 1.00 92.00 280 LEU A CA 1
ATOM 2016 C C . LEU A 1 280 ? -1.457 -11.962 13.719 1.00 92.00 280 LEU A C 1
ATOM 2018 O O . LEU A 1 280 ? -1.433 -10.776 14.065 1.00 92.00 280 LEU A O 1
ATOM 2022 N N . LYS A 1 281 ? -0.404 -12.593 13.212 1.00 92.25 281 LYS A N 1
ATOM 2023 C CA . LYS A 1 281 ? 0.859 -11.940 12.906 1.00 92.25 281 LYS A CA 1
ATOM 2024 C C . LYS A 1 281 ? 0.875 -11.558 11.432 1.00 92.25 281 LYS A C 1
ATOM 2026 O O . LYS A 1 281 ? 0.882 -12.419 10.562 1.00 92.25 281 LYS A O 1
ATOM 2031 N N . ILE A 1 282 ? 0.848 -10.263 11.154 1.00 93.06 282 ILE A N 1
ATOM 2032 C CA . ILE A 1 282 ? 0.793 -9.711 9.804 1.00 93.06 282 ILE A CA 1
ATOM 2033 C C . ILE A 1 282 ? 2.185 -9.207 9.438 1.00 93.06 282 ILE A C 1
ATOM 2035 O O . ILE A 1 282 ? 2.649 -8.199 9.967 1.00 93.06 282 ILE A O 1
ATOM 2039 N N . ASP A 1 283 ? 2.833 -9.911 8.521 1.00 92.69 283 ASP A N 1
ATOM 2040 C CA . ASP A 1 283 ? 4.036 -9.468 7.826 1.00 92.69 283 ASP A CA 1
ATOM 2041 C C . ASP A 1 283 ? 3.597 -8.539 6.680 1.00 92.69 283 ASP A C 1
ATOM 2043 O O . ASP A 1 283 ? 2.994 -8.985 5.698 1.00 92.69 283 ASP A O 1
ATOM 2047 N N . TYR A 1 284 ? 3.781 -7.230 6.875 1.00 90.81 284 TYR A N 1
ATOM 2048 C CA . TYR A 1 284 ? 3.246 -6.176 6.014 1.00 90.81 284 TYR A CA 1
ATOM 2049 C C . TYR A 1 284 ? 4.360 -5.453 5.260 1.00 90.81 284 TYR A C 1
ATOM 2051 O O . TYR A 1 284 ? 5.069 -4.611 5.809 1.00 90.81 284 TYR A O 1
ATOM 2059 N N . GLU A 1 285 ? 4.466 -5.731 3.968 1.00 88.62 285 GLU A N 1
ATOM 2060 C CA . GLU A 1 285 ? 5.359 -5.044 3.040 1.00 88.62 285 GLU A CA 1
ATOM 2061 C C . GLU A 1 285 ? 4.552 -3.990 2.267 1.00 88.62 285 GLU A C 1
ATOM 2063 O O . GLU A 1 285 ? 3.526 -4.317 1.666 1.00 88.62 285 GLU A O 1
ATOM 2068 N N . THR A 1 286 ? 4.979 -2.721 2.290 1.00 82.69 286 THR A N 1
ATOM 2069 C CA . THR A 1 286 ? 4.214 -1.613 1.688 1.00 82.69 286 THR A CA 1
ATOM 2070 C C . THR A 1 286 ? 5.055 -0.676 0.829 1.00 82.69 286 THR A C 1
ATOM 2072 O O . THR A 1 286 ? 6.160 -0.283 1.201 1.00 82.69 286 THR A O 1
ATOM 2075 N N . ALA A 1 287 ? 4.477 -0.231 -0.290 1.00 78.56 287 ALA A N 1
ATOM 2076 C CA . ALA A 1 287 ? 5.008 0.853 -1.119 1.00 78.56 287 ALA A CA 1
ATOM 2077 C C . ALA A 1 287 ? 4.477 2.245 -0.704 1.00 78.56 287 ALA A C 1
ATOM 2079 O O . ALA A 1 287 ? 4.435 3.168 -1.514 1.00 78.56 287 ALA A O 1
ATOM 2080 N N . GLY A 1 288 ? 4.032 2.408 0.546 1.00 77.94 288 GLY A N 1
ATOM 2081 C CA . GLY A 1 288 ? 3.499 3.670 1.087 1.00 77.94 288 GLY A CA 1
ATOM 2082 C C . GLY A 1 288 ? 1.978 3.690 1.277 1.00 77.94 288 GLY A C 1
ATOM 2083 O O . GLY A 1 288 ? 1.404 4.735 1.595 1.00 77.94 288 GLY A O 1
ATOM 2084 N N . GLY A 1 289 ? 1.320 2.545 1.092 1.00 81.50 289 GLY A N 1
ATOM 2085 C CA . GLY A 1 289 ? -0.066 2.308 1.472 1.00 81.50 289 GLY A CA 1
ATOM 2086 C C . GLY A 1 289 ? -0.249 2.147 2.983 1.00 81.50 289 GLY A C 1
ATOM 2087 O O . GLY A 1 289 ? 0.574 1.527 3.663 1.00 81.50 289 GLY A O 1
ATOM 2088 N N . GLU A 1 290 ? -1.349 2.687 3.505 1.00 85.31 290 GLU A N 1
ATOM 2089 C CA . GLU A 1 290 ? -1.753 2.571 4.912 1.00 85.31 290 GLU A CA 1
ATOM 2090 C C . GLU A 1 290 ? -2.392 1.205 5.195 1.00 85.31 290 GLU A C 1
ATOM 2092 O O . GLU A 1 290 ? -3.229 0.747 4.418 1.00 85.31 290 GLU A O 1
ATOM 2097 N N . LEU A 1 291 ? -2.029 0.567 6.308 1.00 89.19 291 LEU A N 1
ATOM 2098 C CA . LEU A 1 291 ? -2.682 -0.655 6.780 1.00 89.19 291 LEU A CA 1
ATOM 2099 C C . LEU A 1 291 ? -3.710 -0.317 7.857 1.00 89.19 291 LEU A C 1
ATOM 2101 O O . LEU A 1 291 ? -3.396 0.345 8.841 1.00 89.19 291 LEU A O 1
ATOM 2105 N N . ILE A 1 292 ? -4.919 -0.834 7.694 1.00 88.69 292 ILE A N 1
ATOM 2106 C CA . ILE A 1 292 ? -6.019 -0.698 8.639 1.00 88.69 292 ILE A CA 1
ATOM 2107 C C . ILE A 1 292 ? -6.413 -2.110 9.065 1.00 88.69 292 ILE A C 1
ATOM 2109 O O . ILE A 1 292 ? -6.832 -2.905 8.226 1.00 88.69 292 ILE A O 1
ATOM 2113 N N . VAL A 1 293 ? -6.272 -2.434 10.350 1.00 89.81 293 VAL A N 1
ATOM 2114 C CA . VAL A 1 293 ? -6.689 -3.731 10.903 1.00 89.81 293 VAL A CA 1
ATOM 2115 C C . VAL A 1 293 ? -7.772 -3.499 11.934 1.00 89.81 293 VAL A C 1
ATOM 2117 O O . VAL A 1 293 ? -7.517 -2.872 12.967 1.00 89.81 293 VAL A O 1
ATOM 2120 N N . ARG A 1 294 ? -8.977 -3.994 11.651 1.00 87.88 294 ARG A N 1
ATOM 2121 C CA . ARG A 1 294 ? -10.163 -3.659 12.433 1.00 87.88 294 ARG A CA 1
ATOM 2122 C C . ARG A 1 294 ? -11.160 -4.795 12.494 1.00 87.88 294 ARG A C 1
ATOM 2124 O O . ARG A 1 294 ? -11.349 -5.507 11.518 1.00 87.88 294 ARG A O 1
ATOM 2131 N N . ASP A 1 295 ? -11.811 -4.937 13.634 1.00 89.06 295 ASP A N 1
ATOM 2132 C CA . ASP A 1 295 ? -12.965 -5.800 13.815 1.00 89.06 295 ASP A CA 1
ATOM 2133 C C . ASP A 1 295 ? -14.240 -5.135 13.283 1.00 89.06 295 ASP A C 1
ATOM 2135 O O . ASP A 1 295 ? -14.479 -3.955 13.528 1.00 89.06 295 ASP A O 1
ATOM 2139 N N . TYR A 1 296 ? -15.054 -5.887 12.542 1.00 90.69 296 TYR A N 1
ATOM 2140 C CA . TYR A 1 296 ? -16.321 -5.400 11.991 1.00 90.69 296 TYR A CA 1
ATOM 2141 C C . TYR A 1 296 ? -17.468 -6.325 12.401 1.00 90.69 296 TYR A C 1
ATOM 2143 O O . TYR A 1 296 ? -17.338 -7.544 12.260 1.00 90.69 296 TYR A O 1
ATOM 2151 N N . PRO A 1 297 ? -18.592 -5.769 12.880 1.00 90.00 297 PRO A N 1
ATOM 2152 C CA . PRO A 1 297 ? -19.838 -6.503 13.038 1.00 90.00 297 PRO A CA 1
ATOM 2153 C C . PRO A 1 297 ? -20.311 -7.132 11.723 1.00 90.00 297 PRO A C 1
ATOM 2155 O O . PRO A 1 297 ? -19.998 -6.645 10.632 1.00 90.00 297 PRO A O 1
ATOM 2158 N N . ASP A 1 298 ? -21.112 -8.190 11.819 1.00 89.19 298 ASP A N 1
ATOM 2159 C CA . ASP A 1 298 ? -21.618 -8.915 10.646 1.00 89.19 298 ASP A CA 1
ATOM 2160 C C . ASP A 1 298 ? -22.541 -8.047 9.770 1.00 89.19 298 ASP A C 1
ATOM 2162 O O . ASP A 1 298 ? -22.594 -8.224 8.553 1.00 89.19 298 ASP A O 1
ATOM 2166 N N . ASP A 1 299 ? -23.228 -7.066 10.365 1.00 90.31 299 ASP A N 1
ATOM 2167 C CA . ASP A 1 299 ? -24.121 -6.124 9.681 1.00 90.31 299 ASP A CA 1
ATOM 2168 C C . ASP A 1 299 ? -23.391 -4.952 9.002 1.00 90.31 299 ASP A C 1
ATOM 2170 O O . ASP A 1 299 ? -24.010 -4.179 8.266 1.00 90.31 299 ASP A O 1
ATOM 2174 N N . VAL A 1 300 ? -22.078 -4.818 9.209 1.00 90.88 300 VAL A N 1
ATOM 2175 C CA . VAL A 1 300 ? -21.263 -3.746 8.630 1.00 90.88 300 VAL A CA 1
ATOM 2176 C C . VAL A 1 300 ? -20.348 -4.315 7.555 1.00 90.88 300 VAL A C 1
ATOM 2178 O O . VAL A 1 300 ? -19.403 -5.038 7.848 1.00 90.88 300 VAL A O 1
ATOM 2181 N N . GLU A 1 301 ? -20.580 -3.941 6.296 1.00 90.94 301 GLU A N 1
ATOM 2182 C CA . GLU A 1 301 ? -19.705 -4.341 5.190 1.00 90.94 301 GLU A CA 1
ATOM 2183 C C . GLU A 1 301 ? -18.418 -3.481 5.177 1.00 90.94 301 GLU A C 1
ATOM 2185 O O . GLU A 1 301 ? -18.482 -2.269 4.918 1.00 90.94 301 GLU A O 1
ATOM 2190 N N . PRO A 1 302 ? -17.224 -4.076 5.382 1.00 89.94 302 PRO A N 1
ATOM 2191 C CA . PRO A 1 302 ? -15.972 -3.324 5.510 1.00 89.94 302 PRO A CA 1
ATOM 2192 C C . PRO A 1 302 ? -15.610 -2.528 4.249 1.00 89.94 302 PRO A C 1
ATOM 2194 O O . PRO A 1 302 ? -14.978 -1.475 4.318 1.00 89.94 302 PRO A O 1
ATOM 2197 N N . ARG A 1 303 ? -16.028 -3.007 3.070 1.00 85.38 303 ARG A N 1
ATOM 2198 C CA . ARG A 1 303 ? -15.728 -2.362 1.781 1.00 85.38 303 ARG A CA 1
ATOM 2199 C C . ARG A 1 303 ? -16.508 -1.072 1.558 1.00 85.38 303 ARG A C 1
ATOM 2201 O O . ARG A 1 303 ? -15.954 -0.127 0.997 1.00 85.38 303 ARG A O 1
ATOM 2208 N N . SER A 1 304 ? -17.774 -1.023 1.972 1.00 87.62 304 SER A N 1
ATOM 2209 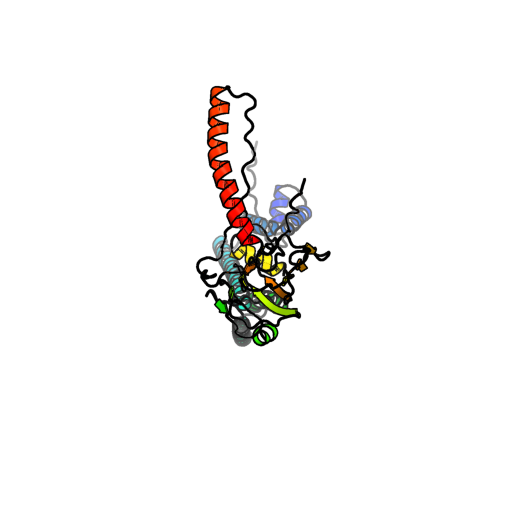C CA . SER A 1 304 ? -18.599 0.187 1.865 1.00 87.62 304 SER A CA 1
ATOM 2210 C C . SER A 1 304 ? -18.377 1.142 3.031 1.00 87.62 304 SER A C 1
ATOM 2212 O O . SER A 1 304 ? -18.526 2.351 2.864 1.00 87.62 304 SER A O 1
ATOM 2214 N N . THR A 1 305 ? -18.019 0.618 4.206 1.00 88.62 305 THR A N 1
ATOM 2215 C CA . THR A 1 305 ? -17.892 1.406 5.438 1.00 88.62 305 THR A CA 1
ATOM 2216 C C . THR A 1 305 ? -16.565 1.117 6.152 1.00 88.62 305 THR A C 1
ATOM 2218 O O . THR A 1 305 ? -16.556 0.655 7.292 1.00 88.62 305 THR A O 1
ATOM 2221 N N . PRO A 1 306 ? -15.419 1.418 5.513 1.00 83.31 306 PRO A N 1
ATOM 2222 C CA . PRO A 1 306 ? -14.097 1.095 6.053 1.00 83.31 306 PRO A CA 1
ATOM 2223 C C . PRO A 1 306 ? -13.781 1.858 7.343 1.00 83.31 306 PRO A C 1
ATOM 2225 O O . PRO A 1 306 ? -13.029 1.375 8.182 1.00 83.31 306 PRO A O 1
ATOM 2228 N N . ASP A 1 307 ? -14.379 3.029 7.547 1.00 83.94 307 ASP A N 1
ATOM 2229 C CA . ASP A 1 307 ? -14.036 3.877 8.687 1.00 83.94 307 ASP A CA 1
ATOM 2230 C C . ASP A 1 307 ? -14.837 3.537 9.955 1.00 83.94 307 ASP A C 1
ATOM 2232 O O . ASP A 1 307 ? -14.541 4.098 11.006 1.00 83.94 307 ASP A O 1
ATOM 2236 N N . TRP A 1 308 ? -15.810 2.612 9.895 1.00 86.50 308 TRP A N 1
ATOM 2237 C CA . TRP A 1 308 ? -16.668 2.205 11.026 1.00 86.50 308 TRP A CA 1
ATOM 2238 C C . TRP A 1 308 ? -15.876 1.788 12.271 1.00 86.50 308 TRP A C 1
ATOM 2240 O O . TRP A 1 308 ? -14.934 1.036 12.078 1.00 86.50 308 TRP A O 1
ATOM 2250 N N . PRO A 1 309 ? 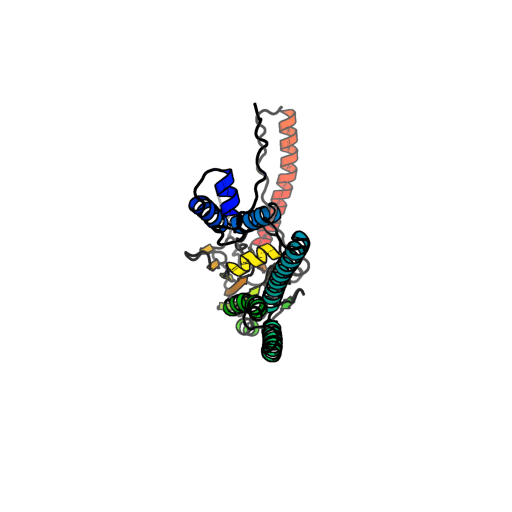-16.279 2.141 13.518 1.00 83.38 309 PRO A N 1
ATOM 2251 C CA . PRO A 1 309 ? -17.373 3.043 13.922 1.00 83.38 309 PRO A CA 1
ATOM 2252 C C . PRO A 1 309 ? -17.110 4.542 13.716 1.00 83.38 309 PRO A C 1
ATOM 2254 O O . PRO A 1 309 ? -17.929 5.370 14.108 1.00 83.38 309 PRO A O 1
ATOM 2257 N N . GLY A 1 310 ? -15.964 4.898 13.151 1.00 82.06 310 GLY A N 1
ATOM 2258 C CA . GLY A 1 310 ? -15.444 6.253 13.021 1.00 82.06 310 GLY A CA 1
ATOM 2259 C C . GLY A 1 310 ? -14.045 6.368 13.626 1.00 82.06 310 GLY A C 1
ATOM 2260 O O . GLY A 1 310 ? -13.397 5.373 13.973 1.00 82.06 310 GLY A O 1
ATOM 2261 N N . TYR A 1 311 ? -13.591 7.608 13.778 1.00 78.38 311 TYR A N 1
ATOM 2262 C CA . TYR A 1 311 ? -12.358 7.953 14.483 1.00 78.38 311 TYR A CA 1
ATOM 2263 C C . TYR A 1 311 ? -12.656 8.306 15.941 1.00 78.38 311 TYR A C 1
ATOM 2265 O O . TYR A 1 311 ? -13.779 8.683 16.276 1.00 78.38 311 TYR A O 1
ATOM 2273 N N . ARG A 1 312 ? -11.647 8.219 16.821 1.00 77.88 312 ARG A N 1
ATOM 2274 C CA . ARG A 1 312 ? -11.806 8.660 18.214 1.00 77.88 312 ARG A CA 1
ATOM 2275 C C . ARG A 1 312 ? -12.221 10.128 18.247 1.00 77.88 312 ARG A C 1
ATOM 2277 O O . ARG A 1 312 ? -11.537 10.986 17.696 1.00 77.88 312 ARG A O 1
ATOM 2284 N N . VAL A 1 313 ? -13.316 10.394 18.948 1.00 83.50 313 VAL A N 1
ATOM 2285 C CA . VAL A 1 313 ? -13.799 11.751 19.190 1.00 83.50 313 VAL A CA 1
ATOM 2286 C C . VAL A 1 313 ? -13.039 12.334 20.380 1.00 83.50 313 VAL A C 1
ATOM 2288 O O . VAL A 1 313 ? -12.930 11.711 21.446 1.00 83.50 313 VAL A O 1
ATOM 2291 N N . TYR A 1 314 ? -12.504 13.535 20.182 1.00 86.06 314 TYR A N 1
ATOM 2292 C CA . TYR A 1 314 ? -11.885 14.346 21.222 1.00 86.06 314 TYR A CA 1
ATOM 2293 C C . TYR A 1 314 ? -12.844 15.477 21.575 1.00 86.06 314 TYR A C 1
ATOM 2295 O O . TYR A 1 314 ? -13.348 16.169 20.693 1.00 86.06 314 TYR A O 1
ATOM 2303 N N . VAL A 1 315 ? -13.123 15.624 22.867 1.00 90.62 315 VAL A N 1
ATOM 2304 C CA . VAL A 1 315 ? -14.010 16.677 23.368 1.00 90.62 315 VAL A CA 1
ATOM 2305 C C . VAL A 1 315 ? -13.239 17.991 23.356 1.00 90.62 315 VAL A C 1
ATOM 2307 O O . VAL A 1 315 ? -12.108 18.032 23.835 1.00 90.62 315 VAL A O 1
ATOM 2310 N N . GLU A 1 316 ? -13.848 19.042 22.811 1.00 90.44 316 GLU A N 1
ATOM 2311 C CA . GLU A 1 316 ? -13.264 20.380 22.757 1.00 90.44 316 GLU A CA 1
ATOM 2312 C C . GLU A 1 316 ? -12.982 20.893 24.176 1.00 90.44 316 GLU A C 1
ATOM 2314 O O . GLU A 1 316 ? -13.860 20.880 25.053 1.00 90.44 316 GLU A O 1
ATOM 2319 N N . ASP A 1 317 ? -11.761 21.378 24.397 1.00 93.81 317 ASP A N 1
ATOM 2320 C CA . ASP A 1 317 ? -11.396 22.018 25.652 1.00 93.81 317 ASP A CA 1
ATOM 2321 C C . ASP A 1 317 ? -12.257 23.256 25.905 1.00 93.81 317 ASP A C 1
ATOM 2323 O O . ASP A 1 317 ? -12.810 23.886 25.000 1.00 93.81 317 ASP A O 1
ATOM 2327 N N . ARG A 1 318 ? -12.395 23.618 27.180 1.00 94.62 318 ARG A N 1
ATOM 2328 C CA . ARG A 1 318 ? -13.173 24.798 27.543 1.00 94.62 318 ARG A CA 1
ATOM 2329 C C . ARG A 1 318 ? -12.526 26.048 26.926 1.00 94.62 318 ARG A C 1
ATOM 2331 O O . ARG A 1 318 ? -11.358 26.300 27.219 1.00 94.62 318 ARG A O 1
ATOM 2338 N N . PRO A 1 319 ? -13.274 26.867 26.163 1.00 93.94 319 PRO A N 1
ATOM 2339 C CA . PRO A 1 319 ? -12.719 28.052 25.527 1.00 93.94 319 PRO A CA 1
ATOM 2340 C C . PRO A 1 319 ? -12.259 29.059 26.579 1.00 93.94 319 PRO A C 1
ATOM 2342 O O . PRO A 1 319 ? -12.943 29.279 27.588 1.00 93.94 319 PRO A O 1
ATOM 2345 N N . ASP A 1 320 ? -11.113 29.684 26.323 1.00 94.75 320 ASP A N 1
ATOM 2346 C CA . ASP A 1 320 ? -10.631 30.791 27.137 1.00 94.75 320 ASP A CA 1
ATOM 2347 C C . ASP A 1 320 ? -11.526 32.018 26.913 1.00 94.75 320 ASP A C 1
ATOM 2349 O O . ASP A 1 320 ? -11.774 32.444 25.786 1.00 94.75 320 ASP A O 1
ATOM 2353 N N . THR A 1 321 ? -12.052 32.570 28.004 1.00 94.94 321 THR A N 1
ATOM 2354 C CA . THR A 1 321 ? -12.921 33.755 27.985 1.00 94.94 321 THR A CA 1
ATOM 2355 C C . THR A 1 321 ? -12.250 34.984 28.595 1.00 94.94 321 THR A C 1
ATOM 2357 O O . THR A 1 321 ? -12.930 35.956 28.932 1.00 94.94 321 THR A O 1
ATOM 2360 N N . THR A 1 322 ? -10.934 34.937 28.798 1.00 94.62 322 THR A N 1
ATOM 2361 C CA . THR A 1 322 ? -10.159 36.043 29.362 1.00 94.62 322 THR A CA 1
ATOM 2362 C C . THR A 1 322 ? -10.234 37.268 28.444 1.00 94.62 322 THR A C 1
ATOM 2364 O O . THR A 1 322 ? -10.065 37.168 27.235 1.00 94.62 322 THR A O 1
ATOM 2367 N N . GLY A 1 323 ? -10.539 38.439 29.012 1.00 93.44 323 GLY A N 1
ATOM 2368 C CA . GLY A 1 323 ? -10.672 39.696 28.259 1.00 93.44 323 GLY A CA 1
ATOM 2369 C C . GLY A 1 323 ? -12.038 39.943 27.602 1.00 93.44 323 GLY A C 1
ATOM 2370 O O . GLY A 1 323 ? -12.239 41.013 27.033 1.00 93.44 323 GLY A O 1
ATOM 2371 N N . LEU A 1 324 ? -12.999 39.016 27.708 1.00 94.56 324 LEU A N 1
ATOM 2372 C CA . LEU A 1 324 ? -14.343 39.174 27.136 1.00 94.56 324 LEU A CA 1
ATOM 2373 C C . LEU A 1 324 ? -15.347 39.810 28.105 1.00 94.56 324 LEU A C 1
ATOM 2375 O O . LEU A 1 324 ? -15.268 39.664 29.328 1.00 94.56 324 LEU A O 1
ATOM 2379 N N . SER A 1 325 ? -16.377 40.455 27.549 1.00 96.00 325 SER A N 1
ATOM 2380 C CA . SER A 1 325 ? -17.509 40.939 28.344 1.00 96.00 325 SER A CA 1
ATOM 2381 C C . SER A 1 325 ? -18.298 39.773 28.964 1.00 96.00 325 SER A C 1
ATOM 2383 O O . SER A 1 325 ? -18.427 38.691 28.387 1.00 96.00 325 SER A O 1
ATOM 2385 N N . LYS A 1 326 ? -18.919 39.987 30.133 1.00 95.50 326 LYS A N 1
ATOM 2386 C CA . LYS A 1 326 ? -19.693 38.942 30.838 1.00 95.50 326 LYS A CA 1
ATOM 2387 C C . LYS A 1 326 ? -20.867 38.393 30.010 1.00 95.50 326 LYS A C 1
ATOM 2389 O O . LYS A 1 326 ? -21.320 37.274 30.259 1.00 95.50 326 LYS A O 1
ATOM 2394 N N . ALA A 1 327 ? -21.436 39.192 29.107 1.00 96.31 327 ALA A N 1
ATOM 2395 C CA . ALA A 1 327 ? -22.529 38.762 28.232 1.00 96.31 327 ALA A CA 1
ATOM 2396 C C . ALA A 1 327 ? -22.012 37.833 27.125 1.00 96.31 327 ALA A C 1
ATOM 2398 O O . ALA A 1 327 ? -22.587 36.769 26.891 1.00 96.31 327 ALA A O 1
ATOM 2399 N N . GLU A 1 328 ? -20.883 38.198 26.525 1.00 95.56 328 GLU A N 1
ATOM 2400 C CA . GLU A 1 328 ? -20.230 37.448 25.458 1.00 95.56 328 GLU A CA 1
ATOM 2401 C C . GLU A 1 328 ? -19.625 36.134 25.953 1.00 95.56 328 GLU A C 1
ATOM 2403 O O . GLU A 1 328 ? -19.929 35.077 25.402 1.00 95.56 328 GLU A O 1
ATOM 2408 N N . ALA A 1 329 ? -18.906 36.163 27.080 1.00 95.56 329 ALA A N 1
ATOM 2409 C CA . ALA A 1 329 ? -18.395 34.957 27.729 1.00 95.56 329 ALA A CA 1
ATOM 2410 C C . ALA A 1 329 ? -19.526 33.963 28.053 1.00 95.56 329 ALA A C 1
ATOM 2412 O O . ALA A 1 329 ? -19.385 32.756 27.867 1.00 95.56 329 ALA A O 1
ATOM 2413 N N . ARG A 1 330 ? -20.697 34.455 28.490 1.00 96.31 330 ARG A N 1
ATOM 2414 C CA . ARG A 1 330 ? -21.872 33.604 28.745 1.00 96.31 330 ARG A CA 1
ATOM 2415 C C . ARG A 1 330 ? -22.468 33.009 27.472 1.00 96.31 330 ARG A C 1
ATOM 2417 O O . ARG A 1 330 ? -22.962 31.887 27.540 1.00 96.31 330 ARG A O 1
ATOM 2424 N N . ARG A 1 331 ? -22.463 33.734 26.349 1.00 96.62 331 ARG A N 1
ATOM 2425 C CA . ARG A 1 331 ? -22.913 33.215 25.047 1.00 96.62 331 ARG A CA 1
ATOM 2426 C C . ARG A 1 331 ? -21.998 32.076 24.589 1.00 96.62 331 ARG A C 1
ATOM 2428 O O . ARG A 1 331 ? -22.484 30.961 24.431 1.00 96.62 331 ARG A O 1
ATOM 2435 N N . ILE A 1 332 ? -20.689 32.321 24.541 1.00 95.25 332 ILE A N 1
ATOM 2436 C CA . ILE A 1 332 ? -19.679 31.336 24.114 1.00 95.25 332 ILE A CA 1
ATOM 2437 C C . ILE A 1 332 ? -19.715 30.083 24.997 1.00 95.25 332 ILE A C 1
ATOM 2439 O O . ILE A 1 332 ? -19.780 28.968 24.492 1.00 95.25 332 ILE A O 1
ATOM 2443 N N . LEU A 1 333 ? -19.759 30.241 26.325 1.00 96.56 333 LEU A N 1
ATOM 2444 C CA . LEU A 1 333 ? -19.817 29.097 27.245 1.00 96.56 333 LEU A CA 1
ATOM 2445 C C . LEU A 1 333 ? -21.140 28.320 27.189 1.00 96.56 333 LEU A C 1
ATOM 2447 O O . LEU A 1 333 ? -21.196 27.203 27.704 1.00 96.56 333 LEU A O 1
ATOM 2451 N N . ARG A 1 334 ? -22.225 28.903 26.666 1.00 96.00 334 ARG A N 1
ATOM 2452 C CA . ARG A 1 334 ? -23.477 28.169 26.422 1.00 96.00 334 ARG A CA 1
ATOM 2453 C C . ARG A 1 334 ? -23.377 27.351 25.144 1.00 96.00 334 ARG A C 1
ATOM 2455 O O . ARG A 1 334 ? -23.666 26.165 25.187 1.00 96.00 334 ARG A O 1
ATOM 2462 N N . GLU A 1 335 ? -22.908 27.959 24.060 1.00 95.69 335 GLU A N 1
ATOM 2463 C CA . GLU A 1 335 ? -22.705 27.276 22.777 1.00 95.69 335 GLU A CA 1
ATOM 2464 C C . GLU A 1 335 ? -21.690 26.132 22.892 1.00 95.69 335 GLU A C 1
ATOM 2466 O O . GLU A 1 335 ? -21.947 25.033 22.411 1.00 95.69 335 GLU A O 1
ATOM 2471 N N . TRP A 1 336 ? -20.576 26.357 23.600 1.00 96.25 336 TRP A N 1
ATOM 2472 C CA . TRP A 1 336 ? -19.596 25.308 23.887 1.00 96.25 336 TRP A CA 1
ATOM 2473 C C . TRP A 1 336 ? -20.205 24.155 24.686 1.00 96.25 336 TRP A C 1
ATOM 2475 O O . TRP A 1 336 ? -19.934 23.004 24.376 1.00 96.25 336 TRP A O 1
ATOM 2485 N N . ARG A 1 337 ? -21.055 24.435 25.686 1.00 95.62 337 ARG A N 1
ATOM 2486 C CA . ARG A 1 337 ? -21.694 23.375 26.484 1.00 95.62 337 ARG A CA 1
ATOM 2487 C C . ARG A 1 337 ? -22.561 22.453 25.634 1.00 95.62 337 ARG A C 1
ATOM 2489 O O . ARG A 1 337 ? -22.429 21.248 25.779 1.00 95.62 337 ARG A O 1
ATOM 2496 N N . VAL A 1 338 ? -23.370 23.013 24.733 1.00 94.06 338 VAL A N 1
ATOM 2497 C CA . VAL A 1 338 ? -24.215 22.222 23.823 1.00 94.06 338 VAL A CA 1
ATOM 2498 C C . VAL A 1 338 ? -23.356 21.292 22.960 1.00 94.06 338 VAL A C 1
ATOM 2500 O O . VAL A 1 338 ? -23.563 20.085 22.987 1.00 94.06 338 VAL A O 1
ATOM 2503 N N . ARG A 1 339 ? -22.326 21.827 22.286 1.00 94.62 339 ARG A N 1
ATOM 2504 C CA . ARG A 1 339 ? -21.419 21.011 21.454 1.00 94.62 339 ARG A CA 1
ATOM 2505 C C . ARG A 1 339 ? -20.644 19.976 22.263 1.00 94.62 339 ARG A C 1
ATOM 2507 O O . ARG A 1 339 ? -20.437 18.857 21.811 1.00 94.62 339 ARG A O 1
ATOM 2514 N N . ARG A 1 340 ? -20.185 20.349 23.457 1.00 95.19 340 ARG A N 1
ATOM 2515 C CA . ARG A 1 340 ? -19.430 19.464 24.345 1.00 95.19 340 ARG A CA 1
ATOM 2516 C C . ARG A 1 340 ? -20.290 18.289 24.800 1.00 95.19 340 ARG A C 1
ATOM 2518 O O . ARG A 1 340 ? -19.780 17.177 24.851 1.00 95.19 340 ARG A O 1
ATOM 2525 N N . ASP A 1 341 ? -21.554 18.520 25.139 1.00 92.62 341 ASP A N 1
ATOM 2526 C CA . ASP A 1 341 ? -22.450 17.451 25.585 1.00 92.62 341 ASP A CA 1
ATOM 2527 C C . ASP A 1 341 ? -22.700 16.441 24.445 1.00 92.62 341 ASP A C 1
ATOM 2529 O O . ASP A 1 341 ? -22.562 15.239 24.673 1.00 92.62 341 ASP A O 1
ATOM 2533 N N . GLU A 1 342 ? -22.903 16.916 23.207 1.00 91.69 342 GLU A N 1
ATOM 2534 C CA . GLU A 1 342 ? -22.956 16.068 22.000 1.00 91.69 342 GLU A CA 1
ATOM 2535 C C . GLU A 1 342 ? -21.645 15.287 21.789 1.00 91.69 342 GLU A C 1
ATOM 2537 O O . GLU A 1 342 ? -21.653 14.066 21.637 1.00 91.69 342 GLU A O 1
ATOM 2542 N N . GLN A 1 343 ? -20.491 15.961 21.867 1.00 92.31 343 GLN A N 1
ATOM 2543 C CA . GLN A 1 343 ? -19.178 15.323 21.712 1.00 92.31 343 GLN A CA 1
ATOM 2544 C C . GLN A 1 343 ? -18.885 14.283 22.794 1.00 92.31 343 GLN A C 1
ATOM 2546 O O . GLN A 1 343 ? -18.196 13.301 22.527 1.00 92.31 343 GLN A O 1
ATOM 2551 N N . VAL A 1 344 ? -19.354 14.491 24.027 1.00 92.38 344 VAL A N 1
ATOM 2552 C CA . VAL A 1 344 ? -19.189 13.533 25.127 1.00 92.38 344 VAL A CA 1
ATOM 2553 C C . VAL A 1 344 ? -20.020 12.279 24.869 1.00 92.38 344 VAL A C 1
ATOM 2555 O O . VAL A 1 344 ? -19.525 11.173 25.102 1.00 92.38 344 VAL A O 1
ATOM 2558 N N . GLU A 1 345 ? -21.250 12.430 24.376 1.00 89.62 345 GLU A N 1
ATOM 2559 C CA . GLU A 1 345 ? -22.105 11.301 24.009 1.00 89.62 345 GLU A CA 1
ATOM 2560 C C . GLU A 1 345 ? -21.518 10.513 22.832 1.00 89.62 345 GLU A C 1
ATOM 2562 O O . GLU A 1 345 ? -21.345 9.293 22.935 1.00 89.62 345 GLU A O 1
ATOM 2567 N N . ASP A 1 346 ? -21.107 11.208 21.769 1.00 88.75 346 ASP A N 1
ATOM 2568 C CA . ASP A 1 346 ? -20.454 10.604 20.607 1.00 88.75 346 ASP A CA 1
ATOM 2569 C C . ASP A 1 346 ? -19.145 9.917 20.988 1.00 88.75 346 ASP A C 1
ATOM 2571 O O . ASP A 1 346 ? -18.897 8.775 20.594 1.00 88.75 346 ASP A O 1
ATOM 2575 N N . LYS A 1 347 ? -18.326 10.560 21.826 1.00 89.69 347 LYS A N 1
ATOM 2576 C CA . LYS A 1 347 ? -17.108 9.959 22.369 1.00 89.69 347 LYS A CA 1
ATOM 2577 C C . LYS A 1 347 ? -17.412 8.677 23.130 1.00 89.69 347 LYS A C 1
ATOM 2579 O O . LYS A 1 347 ? -16.754 7.670 22.891 1.00 89.69 347 LYS A O 1
ATOM 2584 N N . ALA A 1 348 ? -18.401 8.689 24.021 1.00 86.25 348 ALA A N 1
ATOM 2585 C CA . ALA A 1 348 ? -18.776 7.506 24.786 1.00 86.25 348 ALA A CA 1
ATOM 2586 C C . ALA A 1 348 ? -19.313 6.385 23.883 1.00 86.25 348 ALA A C 1
ATOM 2588 O O . ALA A 1 348 ? -19.043 5.211 24.137 1.00 86.25 348 ALA A O 1
ATOM 2589 N N . ARG A 1 349 ? -20.061 6.724 22.825 1.00 86.25 349 ARG A N 1
ATOM 2590 C CA . ARG A 1 349 ? -20.538 5.764 21.822 1.00 86.25 349 ARG A CA 1
ATOM 2591 C C . ARG A 1 349 ? -19.377 5.146 21.044 1.00 86.25 349 ARG A C 1
ATOM 2593 O O . ARG A 1 349 ? -19.313 3.923 20.958 1.00 86.25 349 ARG A O 1
ATOM 2600 N N . VAL A 1 350 ? -18.471 5.966 20.516 1.00 85.31 350 VAL A N 1
ATOM 2601 C CA . VAL A 1 350 ? -17.316 5.509 19.733 1.00 85.31 350 VAL A CA 1
ATOM 2602 C C . VAL A 1 350 ? -16.350 4.710 20.601 1.00 85.31 350 VAL A C 1
ATOM 2604 O O . VAL A 1 350 ? -15.986 3.610 20.209 1.00 85.31 350 VAL A O 1
ATOM 2607 N N . ASP A 1 351 ? -15.984 5.186 21.795 1.00 80.62 351 ASP A N 1
ATOM 2608 C CA . ASP A 1 351 ? -15.048 4.480 22.682 1.00 80.62 351 ASP A CA 1
ATOM 2609 C C . ASP A 1 351 ? -15.565 3.072 23.047 1.00 80.62 351 ASP A C 1
ATOM 2611 O O . ASP A 1 351 ? -14.793 2.118 23.014 1.00 80.62 351 ASP A O 1
ATOM 2615 N N . ARG A 1 352 ? -16.880 2.905 23.283 1.00 78.56 352 ARG A N 1
ATOM 2616 C CA . ARG A 1 352 ? -17.486 1.578 23.518 1.00 78.56 352 ARG A CA 1
ATOM 2617 C C . ARG A 1 352 ? -17.336 0.623 22.334 1.00 78.56 352 ARG A C 1
ATOM 2619 O O . ARG A 1 352 ? -17.150 -0.567 22.550 1.00 78.56 352 ARG A O 1
ATOM 2626 N N . LEU A 1 353 ? -17.458 1.128 21.108 1.00 80.56 353 LEU A N 1
ATOM 2627 C CA . LEU A 1 353 ? -17.332 0.324 19.887 1.00 80.56 353 LEU A CA 1
ATOM 2628 C C . LEU A 1 353 ? -15.861 0.073 19.512 1.00 80.56 353 LEU A C 1
ATOM 2630 O O . LEU A 1 353 ? -15.553 -0.917 18.866 1.00 80.56 353 LEU A O 1
ATOM 2634 N N . MET A 1 354 ? -14.956 0.961 19.927 1.00 77.44 354 MET A N 1
ATOM 2635 C CA . MET A 1 354 ? -13.522 0.925 19.618 1.00 77.44 354 MET A CA 1
ATOM 2636 C C . MET A 1 354 ? -12.705 -0.036 20.483 1.00 77.44 354 MET A C 1
ATOM 2638 O O . MET A 1 354 ? -11.594 -0.395 20.095 1.00 77.44 354 MET A O 1
ATOM 2642 N N . ASP A 1 355 ? -13.198 -0.391 21.670 1.00 73.81 355 ASP A N 1
ATOM 2643 C CA . ASP A 1 355 ? -12.490 -1.288 22.591 1.00 73.81 355 ASP A CA 1
ATOM 2644 C C . ASP A 1 355 ? -12.472 -2.751 22.092 1.00 73.81 355 ASP A C 1
ATOM 2646 O O . ASP A 1 355 ? -11.632 -3.538 22.537 1.00 73.81 355 ASP A O 1
ATOM 2650 N N . GLY A 1 356 ? -13.344 -3.100 21.137 1.00 76.62 356 GLY A N 1
ATOM 2651 C CA . GLY A 1 356 ? -13.337 -4.379 20.423 1.00 76.62 356 GLY A CA 1
ATOM 2652 C C . GLY A 1 356 ? -13.604 -5.616 21.302 1.00 76.62 356 GLY A C 1
ATOM 2653 O O . GLY A 1 356 ? -13.724 -5.529 22.533 1.00 76.62 356 GLY A O 1
ATOM 2654 N N . PRO A 1 357 ? -13.668 -6.817 20.699 1.00 79.62 357 PRO A N 1
ATOM 2655 C CA . PRO A 1 357 ? -13.965 -8.072 21.402 1.00 79.62 357 PRO A CA 1
ATOM 2656 C C . PRO A 1 357 ? -12.850 -8.524 22.353 1.00 79.62 357 PRO A C 1
ATOM 2658 O O . PRO A 1 357 ? -13.069 -9.337 23.257 1.00 79.62 357 PRO A O 1
ATOM 2661 N N . CYS A 1 358 ? -11.640 -8.001 22.160 1.00 78.75 358 CYS A N 1
ATOM 2662 C CA . CYS A 1 358 ? -10.475 -8.316 22.972 1.00 78.75 358 CYS A CA 1
ATOM 2663 C C . CYS A 1 358 ? -10.455 -7.590 24.319 1.00 78.75 358 CYS A C 1
ATOM 2665 O O . CYS A 1 358 ? -9.812 -8.071 25.259 1.00 78.75 358 CYS A O 1
ATOM 2667 N N . SER A 1 359 ? -11.183 -6.480 24.456 1.00 76.81 359 SER A N 1
ATOM 2668 C CA . SER A 1 359 ? -11.267 -5.779 25.730 1.00 76.81 359 SER A CA 1
ATOM 2669 C C . SER A 1 359 ? -11.921 -6.647 26.814 1.00 76.81 359 SER A C 1
ATOM 2671 O O . SER A 1 359 ? -13.004 -7.232 26.667 1.00 76.81 359 SER A O 1
ATOM 2673 N N . VAL A 1 360 ? -11.233 -6.739 27.951 1.00 70.00 360 VAL A N 1
ATOM 2674 C CA . VAL A 1 360 ? -11.853 -7.156 29.206 1.00 70.00 360 VAL A CA 1
ATOM 2675 C C . VAL A 1 360 ? -12.475 -5.894 29.803 1.00 70.00 360 VAL A C 1
ATOM 2677 O O . VAL A 1 360 ? -11.758 -4.897 29.947 1.00 70.00 360 VAL A O 1
ATOM 2680 N N . PRO A 1 361 ? -13.782 -5.893 30.134 1.00 62.19 361 PRO A N 1
ATOM 2681 C CA . PRO A 1 361 ? -14.409 -4.749 30.774 1.00 62.19 361 PRO A CA 1
ATOM 2682 C C . PRO A 1 361 ? -13.587 -4.362 31.997 1.00 62.19 361 PRO A C 1
ATOM 2684 O O . PRO A 1 361 ? -13.330 -5.198 32.865 1.00 62.19 361 PRO A O 1
ATOM 2687 N N . VAL A 1 362 ? -13.153 -3.102 32.068 1.00 58.78 362 VAL A N 1
ATOM 2688 C CA . VAL A 1 362 ? -12.575 -2.583 33.304 1.00 58.78 362 VAL A CA 1
ATOM 2689 C C . VAL A 1 362 ? -13.710 -2.623 34.309 1.00 58.78 362 VAL A C 1
ATOM 2691 O O . VAL A 1 362 ? -14.634 -1.813 34.234 1.00 58.78 362 VAL A O 1
ATOM 2694 N N . GLU A 1 363 ? -13.677 -3.609 35.202 1.00 53.19 363 GLU A N 1
ATOM 2695 C CA . GLU A 1 363 ? -14.616 -3.707 36.301 1.00 53.19 363 GLU A CA 1
ATOM 2696 C C . GLU A 1 363 ? -14.479 -2.392 37.062 1.00 53.19 363 GLU A C 1
ATOM 2698 O O . GLU A 1 363 ? -13.476 -2.121 37.731 1.00 53.19 363 GLU A O 1
ATOM 2703 N N . THR A 1 364 ? -15.442 -1.493 36.857 1.00 46.50 364 THR A N 1
ATOM 2704 C CA . THR A 1 364 ? -15.510 -0.269 37.630 1.00 46.50 364 THR A CA 1
ATOM 2705 C C . THR A 1 364 ? -15.678 -0.775 39.042 1.00 46.50 364 THR A C 1
ATOM 2707 O O . THR A 1 364 ? -16.742 -1.277 39.399 1.00 46.50 364 THR A O 1
ATOM 2710 N N . ARG A 1 365 ? -14.604 -0.713 39.842 1.00 44.09 365 ARG A N 1
ATOM 2711 C CA . ARG A 1 365 ? -14.696 -0.823 41.293 1.00 44.09 365 ARG A CA 1
ATOM 2712 C C . ARG A 1 365 ? -15.755 0.196 41.677 1.00 44.09 365 ARG A C 1
ATOM 2714 O O . ARG A 1 365 ? -15.452 1.379 41.832 1.00 44.09 365 ARG A O 1
ATOM 2721 N N . ARG A 1 366 ? -17.007 -0.255 41.800 1.00 45.19 366 ARG A N 1
ATOM 2722 C CA . ARG A 1 366 ? -18.046 0.422 42.554 1.00 45.19 366 ARG A CA 1
ATOM 2723 C C . ARG A 1 366 ? -17.369 0.631 43.891 1.00 45.19 366 ARG A C 1
ATOM 2725 O O . ARG A 1 366 ? -17.186 -0.321 44.650 1.00 45.19 366 ARG A O 1
ATOM 2732 N N . LYS A 1 367 ? -16.900 1.854 44.138 1.00 44.12 367 LYS A N 1
ATOM 2733 C CA . LYS A 1 367 ? -16.580 2.303 45.482 1.00 44.12 367 LYS A CA 1
ATOM 2734 C C . LYS A 1 367 ? -17.898 2.151 46.233 1.00 44.12 367 LYS A C 1
ATOM 2736 O O . LYS A 1 367 ? -18.739 3.035 46.190 1.00 44.12 367 LYS A O 1
ATOM 2741 N N . ARG A 1 368 ? -18.104 0.981 46.842 1.00 45.84 368 ARG A N 1
ATOM 2742 C CA . ARG A 1 368 ? -18.949 0.842 48.017 1.00 45.84 368 ARG A CA 1
ATOM 2743 C C . ARG A 1 368 ? -18.285 1.740 49.054 1.00 45.84 368 ARG A C 1
ATOM 2745 O O . ARG A 1 368 ? -17.292 1.343 49.661 1.00 45.84 368 ARG A O 1
ATOM 2752 N N . ARG A 1 369 ? -18.738 2.981 49.141 1.00 39.53 369 ARG A N 1
ATOM 2753 C CA . ARG A 1 369 ? -18.562 3.843 50.300 1.00 39.53 369 ARG A CA 1
ATOM 2754 C C . ARG A 1 369 ? -19.846 4.607 50.499 1.00 39.53 369 ARG A C 1
ATOM 2756 O O . ARG A 1 369 ? -20.347 5.135 49.483 1.00 39.53 369 ARG A O 1
#